Protein AF-0000000080792196 (afdb_homodimer)

InterPro domains:
  IPR004555 Glucose-6-phosphate dehydrogenase assembly protein OpcA [PTHR38658] (1-223)
  IPR046801 Glucose-6-phosphate dehydrogenase assembly protein OpcA, N-terminal domain [PF10128] (50-157)
  IPR046802 Glucose-6-phosphate dehydrogenase assembly protein OpcA, C-terminal domain [PF20171] (164-292)

Solvent-accessible surface area (backbone atoms only — not comparable to full-atom values): 30681 Å² total; per-residue (Å²): 87,79,48,79,40,72,74,51,51,45,69,60,49,39,50,50,51,54,52,52,44,62,72,60,64,63,78,82,74,54,65,31,33,39,36,36,50,34,48,70,82,45,35,49,63,47,49,52,38,53,52,59,35,14,64,81,47,27,20,36,34,37,38,40,29,54,51,87,50,72,63,68,42,29,36,37,36,39,40,41,45,90,94,44,48,34,43,38,36,38,35,40,27,12,30,79,44,49,86,43,55,31,76,50,44,58,70,64,57,60,84,98,41,53,29,34,29,34,21,76,38,48,54,65,75,38,49,64,74,33,62,53,31,59,68,29,54,25,32,38,32,19,33,64,58,28,99,48,14,40,59,49,49,36,52,28,33,71,45,72,70,54,37,40,46,50,38,48,34,58,56,68,36,52,64,58,52,52,50,51,51,52,45,50,66,69,56,74,64,68,65,64,32,36,38,34,29,16,26,77,71,38,29,41,49,50,42,49,39,17,38,48,28,69,75,64,72,35,63,57,45,79,42,75,43,88,47,61,56,67,36,33,40,38,34,38,34,92,79,39,54,35,32,42,32,53,78,46,78,46,30,26,36,37,39,33,55,98,49,76,83,42,74,45,84,49,59,80,74,54,68,43,58,48,49,48,55,47,70,75,51,59,61,65,36,62,68,55,42,51,15,36,44,40,33,23,60,73,71,104,87,78,46,78,40,73,74,51,51,46,68,58,50,39,50,50,52,54,53,53,43,62,73,59,63,62,79,82,74,54,65,30,34,39,36,36,50,35,47,72,80,45,36,49,63,48,50,52,38,52,52,59,34,13,65,82,47,26,21,37,34,37,38,39,30,52,51,88,49,72,62,68,43,30,35,37,37,39,39,40,43,88,94,44,50,34,43,38,34,38,36,40,26,11,31,77,42,48,85,42,54,31,75,50,44,58,70,64,57,59,85,98,41,53,28,35,28,34,20,75,37,50,54,65,77,40,50,65,75,32,61,53,31,59,69,30,54,24,33,40,31,20,32,66,57,28,98,48,14,40,61,49,49,35,53,28,34,71,44,70,71,53,36,39,46,51,39,48,35,58,56,69,36,51,64,57,54,50,51,51,50,51,46,48,66,69,57,73,65,69,66,64,33,37,41,33,29,16,25,76,72,38,28,40,49,50,42,48,38,18,38,48,28,70,76,64,69,33,61,56,47,78,43,77,42,89,47,59,56,68,36,32,41,38,33,35,35,93,79,39,54,36,31,43,32,54,78,46,79,46,29,24,37,38,39,33,56,98,49,76,82,43,75,45,85,48,59,78,74,54,68,43,57,48,50,47,56,48,69,75,50,58,61,66,35,62,69,55,42,52,14,37,43,40,33,24,60,73,72,102

Sequence (600 aa):
MIIELTNTNSSEIADAAMNARRSTGLASGLVMTLIVVSTPQQYTRAFDSAQATAAEHPSRILMVVNSKSTKTAMDAEIRVGEGVAGDIITLRLAGELVGRGDSVVLPLLLPDLPVVAWWPGRGTEFPAQDPIGRMADRRITDATNADDPVGTLVARARGTHSAQDTDLSWTRLTRWRALVASALDQCRRPVTSAIVEAVEDNAPAALMAAWLDVRLGVPVTVNTSMGPGITAVRLVTDAGEVAVRRVKSSDAEYIVPDQPLRTAALIRRPVVDLLSEEFRRLGPDDSYERALNRLGERAGMIIELTNTNSSEIADAAMNARRSTGLASGLVMTLIVVSTPQQYTRAFDSAQATAAEHPSRILMVVNSKSTKTAMDAEIRVGEGVAGDIITLRLAGELVGRGDSVVLPLLLPDLPVVAWWPGRGTEFPAQDPIGRMADRRITDATNADDPVGTLVARARGTHSAQDTDLSWTRLTRWRALVASALDQCRRPVTSAIVEAVEDNAPAALMAAWLDVRLGVPVTVNTSMGPGITAVRLVTDAGEVAVRRVKSSDAEYIVPDQPLRTAALIRRPVVDLLSEEFRRLGPDDSYERALNRLGERAG

Radius of gyration: 25.61 Å; Cα contacts (8 Å, |Δi|>4): 1328; chains: 2; bounding box: 66×75×58 Å

Foldseek 3Di:
DKDKFWQDAQVVVQVVQVVVCVVQVDDQPAQAAEEEEEEPVCQVVSVVLVQLLLLVHVYEYEYEYEDPAQDFGKMKMWDDHPPGSYIYMYIYGHHPCVQVVLVRCVSVGDPPHAYEYEYAALDDLELCPRSSSVRHLAYEYALQRYPQSLVSLLSRLVDDDFLSYDYLLCLLCVVVVVVLVVLCVVQVFQFAEKEWEAAPRANNSLLVQLLCCVVRVHHYYYHYDPDHGTAKMWTQGPLGIWMWGHPDQFKIWTDHRPDDIDMDTNHRDDPSVSVSVCVVPSHGDVSSSSSSNSSNVVVD/DKDKFWQDAQVVVQVVQVVVCVVQVDDQPAQAAEEEEEEPVCQVVSVVLVQLLLLVHVYEYEYEYEDPAQDFGKMKMWDDHPPGSYIYMYIYGHHPCVQVVLVRCVSVGDPPHAYEYEYAALDDLELCPRSSSVRHLAYEYALQRYPQSLVSLLSHLVDDDFLSYDYLLCLLCVVVVVLLVVLCVVQVFQFAEKEWEAAPRANNSLLVQLLCCVVRVHYYYYHYDPDHGTAKMWTQGPQGIWMWGHPDQFKIWTDHRPDDIDMDTNHRDDPSVSVSVCVVPSHGDPSSSSSSNSSNVVVD

Secondary structure (DSSP, 8-state):
-EEEESS--HHHHHHHHHHHHHHHT------EEEEEEE-HHHHHHHHHHHHHHHHHS-EEEEEEEE-S--S-EEEEEEE-STT-SSEEEEEEEEGGGTT-HHHHHGGGSPTTS-EEEE-SSS--S-GGGSTTGGG-SEEEE-GGGSSSHHHHHHHHHHS---TTEEEHHHHTTHHHHHHHHHHHHHH-S-EEEEEEEESTT-HHHHHHHHHHHHHH-S-EEEEE-S-SSEEEEEEEETTEEEEEEE-SSSEEEEE-TTS--EEEE-PPPPHHHHHHHHHH--S--HHHHHHHHHHHHHH-/-EEEESS--HHHHHHHHHHHHHHHT------EEEEEEE-HHHHHHHHHHHHHHHHHS-EEEEEEEE-S--S-EEEEEEE-STT-SSEEEEEEEEGGGTT-HHHHHGGGSPTTS-EEEE-SSS--S-GGGSTTGGG-SEEEE-GGGSSSHHHHHHHHHHS---TTEEEHHHHTTHHHHHHHHHHHHHH-S-EEEEEEEESTT-HHHHHHHHHHHHHH-S-EEEEE-S-SSEEEEEEEETTEEEEEEE-SSSEEEEE-TTS--EEEE-PPPPHHHHHHHHHH--S--HHHHHHHHHHHHHH-

Structure (mmCIF, N/CA/C/O backbone):
data_AF-0000000080792196-model_v1
#
loop_
_entity.id
_entity.type
_entity.pdbx_description
1 polymer 'Glucose 6-phosphate dehydrogenase effector OpcA'
#
loop_
_atom_site.group_PDB
_atom_site.id
_atom_site.type_symbol
_atom_site.label_atom_id
_atom_site.label_alt_id
_atom_site.label_comp_id
_atom_site.label_asym_id
_atom_site.label_entity_id
_atom_site.label_seq_id
_atom_site.pdbx_PDB_ins_code
_atom_site.Cartn_x
_atom_site.Cartn_y
_atom_site.Cartn_z
_atom_site.occupancy
_atom_site.B_iso_or_equiv
_atom_site.auth_seq_id
_atom_site.auth_comp_id
_atom_site.auth_asym_id
_atom_site.auth_atom_id
_atom_site.pdbx_PDB_model_num
ATOM 1 N N . MET A 1 1 ? 19.531 -7.156 -17.969 1 78.75 1 MET A N 1
ATOM 2 C CA . MET A 1 1 ? 20.266 -8.344 -17.547 1 78.75 1 MET A CA 1
ATOM 3 C C . MET A 1 1 ? 20.078 -8.586 -16.047 1 78.75 1 MET A C 1
ATOM 5 O O . MET A 1 1 ? 20.094 -7.645 -15.258 1 78.75 1 MET A O 1
ATOM 9 N N . ILE A 1 2 ? 19.828 -9.836 -15.672 1 85.19 2 ILE A N 1
ATOM 10 C CA . ILE A 1 2 ? 19.656 -10.211 -14.273 1 85.19 2 ILE A CA 1
ATOM 11 C C . ILE A 1 2 ? 20.734 -11.219 -13.875 1 85.19 2 ILE A C 1
ATOM 13 O O . ILE A 1 2 ? 20.922 -12.227 -14.555 1 85.19 2 ILE A O 1
ATOM 17 N N . ILE A 1 3 ? 21.469 -10.883 -12.828 1 90.75 3 ILE A N 1
ATOM 18 C CA . ILE A 1 3 ? 22.484 -11.766 -12.281 1 90.75 3 ILE A CA 1
ATOM 19 C C . ILE A 1 3 ? 22.109 -12.172 -10.859 1 90.75 3 ILE A C 1
ATOM 21 O O . ILE A 1 3 ? 21.828 -11.312 -10.016 1 90.75 3 ILE A O 1
ATOM 25 N N . GLU A 1 4 ? 22.094 -13.406 -10.602 1 91.69 4 GLU A N 1
ATOM 26 C CA . GLU A 1 4 ? 21.828 -13.914 -9.258 1 91.69 4 GLU A CA 1
ATOM 27 C C . GLU A 1 4 ? 23.078 -14.5 -8.625 1 91.69 4 GLU A C 1
ATOM 29 O O . GLU A 1 4 ? 23.844 -15.219 -9.289 1 91.69 4 GLU A O 1
ATOM 34 N N . LEU A 1 5 ? 23.344 -14.125 -7.438 1 95.44 5 LEU A N 1
ATOM 35 C CA . LEU A 1 5 ? 24.469 -14.633 -6.664 1 95.44 5 LEU A CA 1
ATOM 36 C C . LEU A 1 5 ? 23.984 -15.281 -5.371 1 95.44 5 LEU A C 1
ATOM 38 O O . LEU A 1 5 ? 23.266 -14.664 -4.59 1 95.44 5 LEU A O 1
ATOM 42 N N . THR A 1 6 ? 24.328 -16.516 -5.172 1 93.5 6 THR A N 1
ATOM 43 C CA . THR A 1 6 ? 23.938 -17.25 -3.979 1 93.5 6 THR A CA 1
ATOM 44 C C . THR A 1 6 ? 25.125 -17.375 -3.018 1 93.5 6 THR A C 1
ATOM 46 O O . THR A 1 6 ? 26.25 -17.609 -3.443 1 93.5 6 THR A O 1
ATOM 49 N N . ASN A 1 7 ? 24.812 -17.25 -1.748 1 94.25 7 ASN A N 1
ATOM 50 C CA . ASN A 1 7 ? 25.844 -17.359 -0.719 1 94.25 7 ASN A CA 1
ATOM 51 C C . ASN A 1 7 ? 27.094 -16.562 -1.077 1 94.25 7 ASN A C 1
ATOM 53 O O . ASN A 1 7 ? 28.203 -17.094 -1.105 1 94.25 7 ASN A O 1
ATOM 57 N N . THR A 1 8 ? 26.891 -15.289 -1.276 1 96.38 8 THR A N 1
ATOM 58 C CA . THR A 1 8 ? 27.922 -14.398 -1.805 1 96.38 8 THR A CA 1
ATOM 59 C C . THR A 1 8 ? 28.344 -13.375 -0.751 1 96.38 8 THR A C 1
ATOM 61 O O . THR A 1 8 ? 28.031 -13.531 0.432 1 96.38 8 THR A O 1
ATOM 64 N N . ASN A 1 9 ? 29.188 -12.492 -1.107 1 94.38 9 ASN A N 1
ATOM 65 C CA . ASN A 1 9 ? 29.625 -11.406 -0.242 1 94.38 9 ASN A CA 1
ATOM 66 C C . ASN A 1 9 ? 29.688 -10.078 -0.995 1 94.38 9 ASN A C 1
ATOM 68 O O . ASN A 1 9 ? 29.531 -10.047 -2.215 1 94.38 9 ASN A O 1
ATOM 72 N N . SER A 1 10 ? 29.953 -9.07 -0.265 1 94.44 10 SER A N 1
ATOM 73 C CA . SER A 1 10 ? 29.828 -7.727 -0.819 1 94.44 10 SER A CA 1
ATOM 74 C C . SER A 1 10 ? 30.859 -7.488 -1.923 1 94.44 10 SER A C 1
ATOM 76 O O . SER A 1 10 ? 30.562 -6.812 -2.912 1 94.44 10 SER A O 1
ATOM 78 N N . SER A 1 11 ? 32.031 -8.023 -1.774 1 94.5 11 SER A N 1
ATOM 79 C CA . SER A 1 11 ? 33.062 -7.84 -2.777 1 94.5 11 SER A CA 1
ATOM 80 C C . SER A 1 11 ? 32.688 -8.492 -4.102 1 94.5 11 SER A C 1
ATOM 82 O O . SER A 1 11 ? 32.844 -7.895 -5.168 1 94.5 11 SER A O 1
ATOM 84 N N . GLU A 1 12 ? 32.188 -9.641 -4.004 1 96.44 12 GLU A N 1
ATOM 85 C CA . GLU A 1 12 ? 31.75 -10.359 -5.191 1 96.44 12 GLU A CA 1
ATOM 86 C C . GLU A 1 12 ? 30.594 -9.625 -5.875 1 96.44 12 GLU A C 1
ATOM 88 O O . GLU A 1 12 ? 30.531 -9.562 -7.105 1 96.44 12 GLU A O 1
ATOM 93 N N . ILE A 1 13 ? 29.703 -9.125 -5.074 1 96.38 13 ILE A N 1
ATOM 94 C CA . ILE A 1 13 ? 28.562 -8.383 -5.605 1 96.38 13 ILE A CA 1
ATOM 95 C C . ILE A 1 13 ? 29.047 -7.137 -6.336 1 96.38 13 ILE A C 1
ATOM 97 O O . ILE A 1 13 ? 28.609 -6.844 -7.445 1 96.38 13 ILE A O 1
ATOM 101 N N . ALA A 1 14 ? 30 -6.438 -5.715 1 94.19 14 ALA A N 1
ATOM 102 C CA . ALA A 1 14 ? 30.547 -5.223 -6.32 1 94.19 14 ALA A CA 1
ATOM 103 C C . ALA A 1 14 ? 31.188 -5.527 -7.668 1 94.19 14 ALA A C 1
ATOM 105 O O . ALA A 1 14 ? 30.969 -4.809 -8.648 1 94.19 14 ALA A O 1
ATOM 106 N N . ASP A 1 15 ? 31.922 -6.598 -7.727 1 94.69 15 ASP A N 1
ATOM 107 C CA . ASP A 1 15 ? 32.562 -7.012 -8.961 1 94.69 15 ASP A CA 1
ATOM 108 C C . ASP A 1 15 ? 31.547 -7.363 -10.039 1 94.69 15 ASP A C 1
ATOM 110 O O . ASP A 1 15 ? 31.688 -6.949 -11.188 1 94.69 15 ASP A O 1
ATOM 114 N N . ALA A 1 16 ? 30.594 -8.078 -9.617 1 94.25 16 ALA A N 1
ATOM 115 C CA . ALA A 1 16 ? 29.547 -8.484 -10.555 1 94.25 16 ALA A CA 1
ATOM 116 C C . ALA A 1 16 ? 28.797 -7.277 -11.094 1 94.25 16 ALA A C 1
ATOM 118 O O . ALA A 1 16 ? 28.469 -7.223 -12.281 1 94.25 16 ALA A O 1
ATOM 119 N N . ALA A 1 17 ? 28.531 -6.344 -10.211 1 91.06 17 ALA A N 1
ATOM 120 C CA . ALA A 1 17 ? 27.812 -5.129 -10.609 1 91.06 17 ALA A CA 1
ATOM 121 C C . ALA A 1 17 ? 28.641 -4.312 -11.602 1 91.06 17 ALA A C 1
ATOM 123 O O . ALA A 1 17 ? 28.109 -3.811 -12.594 1 91.06 17 ALA A O 1
ATOM 124 N N . MET A 1 18 ? 29.938 -4.203 -11.336 1 88.81 18 MET A N 1
ATOM 125 C CA . MET A 1 18 ? 30.844 -3.471 -12.219 1 88.81 18 MET A CA 1
ATOM 126 C C . MET A 1 18 ? 30.906 -4.121 -13.594 1 88.81 18 MET A C 1
ATOM 128 O O . MET A 1 18 ? 30.844 -3.434 -14.617 1 88.81 18 MET A O 1
ATOM 132 N N . ASN A 1 19 ? 30.969 -5.41 -13.633 1 90.62 19 ASN A N 1
ATOM 133 C CA . ASN A 1 19 ? 31.047 -6.156 -14.883 1 90.62 19 ASN A CA 1
ATOM 134 C C . ASN A 1 19 ? 29.75 -6.055 -15.68 1 90.62 19 ASN A C 1
ATOM 136 O O . ASN A 1 19 ? 29.766 -5.926 -16.906 1 90.62 19 ASN A O 1
ATOM 140 N N . ALA A 1 20 ? 28.688 -6.152 -14.969 1 87.69 20 ALA A N 1
ATOM 141 C CA . ALA A 1 20 ? 27.375 -6.047 -15.609 1 87.69 20 ALA A CA 1
ATOM 142 C C . ALA A 1 20 ? 27.203 -4.684 -16.281 1 87.69 20 ALA A C 1
ATOM 144 O O . ALA A 1 20 ? 26.703 -4.594 -17.406 1 87.69 20 ALA A O 1
ATOM 145 N N . ARG A 1 21 ? 27.625 -3.686 -15.609 1 83.69 21 ARG A N 1
ATOM 146 C CA . ARG A 1 21 ? 27.516 -2.332 -16.141 1 83.69 21 ARG A CA 1
ATOM 147 C C . ARG A 1 21 ? 28.359 -2.166 -17.406 1 83.69 21 ARG A C 1
ATOM 149 O O . ARG A 1 21 ? 27.922 -1.54 -18.375 1 83.69 21 ARG A O 1
ATOM 156 N N . ARG A 1 22 ? 29.5 -2.684 -17.375 1 83.44 22 ARG A N 1
ATOM 157 C CA . ARG A 1 22 ? 30.406 -2.605 -18.531 1 83.44 22 ARG A CA 1
ATOM 158 C C . ARG A 1 22 ? 29.797 -3.289 -19.75 1 83.44 22 ARG A C 1
ATOM 160 O O . ARG A 1 22 ? 29.938 -2.801 -20.875 1 83.44 22 ARG A O 1
ATOM 167 N N . SER A 1 23 ? 29.125 -4.234 -19.5 1 82.31 23 SER A N 1
ATOM 168 C CA . SER A 1 23 ? 28.547 -5.023 -20.594 1 82.31 23 SER A CA 1
ATOM 169 C C . SER A 1 23 ? 27.359 -4.309 -21.219 1 82.31 23 SER A C 1
ATOM 171 O O . SER A 1 23 ? 27.062 -4.527 -22.406 1 82.31 23 SER A O 1
ATOM 173 N N . THR A 1 24 ? 26.719 -3.547 -20.422 1 78.06 24 THR A N 1
ATOM 174 C CA . THR A 1 24 ? 25.531 -2.861 -20.953 1 78.06 24 THR A CA 1
ATOM 175 C C . THR A 1 24 ? 25.922 -1.561 -21.641 1 78.06 24 THR A C 1
ATOM 177 O O . THR A 1 24 ? 25.188 -1.057 -22.484 1 78.06 24 THR A O 1
ATOM 180 N N . GLY A 1 25 ? 27.141 -1.034 -21.359 1 68.25 25 GLY A N 1
ATOM 181 C CA . GLY A 1 25 ? 27.641 0.181 -21.984 1 68.25 25 GLY A CA 1
ATOM 182 C C . GLY A 1 25 ? 26.906 1.429 -21.531 1 68.25 25 GLY A C 1
ATOM 183 O O . GLY A 1 25 ? 27.031 2.49 -22.141 1 68.25 25 GLY A O 1
ATOM 184 N N . LEU A 1 26 ? 26.062 1.331 -20.688 1 62.75 26 LEU A N 1
ATOM 185 C CA . LEU A 1 26 ? 25.25 2.482 -20.328 1 62.75 26 LEU A CA 1
ATOM 186 C C . LEU A 1 26 ? 26 3.412 -19.391 1 62.75 26 LEU A C 1
ATOM 188 O O . LEU A 1 26 ? 26.766 2.951 -18.547 1 62.75 26 LEU A O 1
ATOM 192 N N . ALA A 1 27 ? 26.375 4.754 -19.828 1 56.91 27 ALA A N 1
ATOM 193 C CA . ALA A 1 27 ? 26.969 5.785 -18.969 1 56.91 27 ALA A CA 1
ATOM 194 C C . ALA A 1 27 ? 26.219 5.906 -17.656 1 56.91 27 ALA A C 1
ATOM 196 O O . ALA A 1 27 ? 24.984 5.82 -17.625 1 56.91 27 ALA A O 1
ATOM 197 N N . SER A 1 28 ? 26.812 5.715 -16.375 1 65.62 28 SER A N 1
ATOM 198 C CA . SER A 1 28 ? 26.094 5.582 -15.125 1 65.62 28 SER A CA 1
ATOM 199 C C . SER A 1 28 ? 25.547 6.926 -14.656 1 65.62 28 SER A C 1
ATOM 201 O O . SER A 1 28 ? 26.297 7.855 -14.383 1 65.62 28 SER A O 1
ATOM 203 N N . GLY A 1 29 ? 24.703 7.672 -15.484 1 81.31 29 GLY A N 1
ATOM 204 C CA . GLY A 1 29 ? 24.016 8.898 -15.109 1 81.31 29 GLY A CA 1
ATOM 205 C C . GLY A 1 29 ? 23.328 8.805 -13.766 1 81.31 29 GLY A C 1
ATOM 206 O O . GLY A 1 29 ? 22.281 9.438 -13.555 1 81.31 29 GLY A O 1
ATOM 207 N N . LEU A 1 30 ? 24.156 8.102 -12.852 1 87.94 30 LEU A N 1
ATOM 208 C CA . LEU A 1 30 ? 23.547 7.949 -11.531 1 87.94 30 LEU A CA 1
ATOM 209 C C . LEU A 1 30 ? 23.812 9.172 -10.656 1 87.94 30 LEU A C 1
ATOM 211 O O . LEU A 1 30 ? 24.922 9.727 -10.695 1 87.94 30 LEU A O 1
ATOM 215 N N . VAL A 1 31 ? 22.797 9.586 -9.906 1 91.31 31 VAL A N 1
ATOM 216 C CA . VAL A 1 31 ? 22.953 10.828 -9.156 1 91.31 31 VAL A CA 1
ATOM 217 C C . VAL A 1 31 ? 22.953 10.531 -7.66 1 91.31 31 VAL A C 1
ATOM 219 O O . VAL A 1 31 ? 23.312 11.391 -6.852 1 91.31 31 VAL A O 1
ATOM 222 N N . MET A 1 32 ? 22.609 9.234 -7.25 1 95.31 32 MET A N 1
ATOM 223 C CA . MET A 1 32 ? 22.609 8.875 -5.832 1 95.31 32 MET A CA 1
ATOM 224 C C . MET A 1 32 ? 22.594 7.363 -5.652 1 95.31 32 MET A C 1
ATOM 226 O O . MET A 1 32 ? 22.391 6.621 -6.617 1 95.31 32 MET A O 1
ATOM 230 N N . THR A 1 33 ? 22.844 6.973 -4.469 1 96.25 33 THR A N 1
ATOM 231 C CA . THR A 1 33 ? 22.531 5.625 -4.023 1 96.25 33 THR A CA 1
ATOM 232 C C . THR A 1 33 ? 21.328 5.641 -3.08 1 96.25 33 THR A C 1
ATOM 234 O O . THR A 1 33 ? 21.312 6.379 -2.092 1 96.25 33 THR A O 1
ATOM 237 N N . LEU A 1 34 ? 20.328 4.945 -3.441 1 97.44 34 LEU A N 1
ATOM 238 C CA . LEU A 1 34 ? 19.172 4.758 -2.582 1 97.44 34 LEU A CA 1
ATOM 239 C C . LEU A 1 34 ? 19.203 3.389 -1.913 1 97.44 34 LEU A C 1
ATOM 241 O O . LEU A 1 34 ? 19.172 2.359 -2.592 1 97.44 34 LEU A O 1
ATOM 245 N N . ILE A 1 35 ? 19.312 3.387 -0.599 1 97.56 35 ILE A N 1
ATOM 246 C CA . ILE A 1 35 ? 19.234 2.15 0.171 1 97.56 35 ILE A CA 1
ATOM 247 C C . ILE A 1 35 ? 17.812 1.974 0.707 1 97.56 35 ILE A C 1
ATOM 249 O O . ILE A 1 35 ? 17.312 2.824 1.444 1 97.56 35 ILE A O 1
ATOM 253 N N . VAL A 1 36 ? 17.156 0.927 0.313 1 97.12 36 VAL A N 1
ATOM 254 C CA . VAL A 1 36 ? 15.805 0.614 0.782 1 97.12 36 VAL A CA 1
ATOM 255 C C . VAL A 1 36 ? 15.859 -0.545 1.774 1 97.12 36 VAL A C 1
ATOM 257 O O . VAL A 1 36 ? 16.25 -1.659 1.417 1 97.12 36 VAL A O 1
ATOM 260 N N . VAL A 1 37 ? 15.539 -0.273 3.006 1 95.56 37 VAL A N 1
ATOM 261 C CA . VAL A 1 37 ? 15.516 -1.305 4.039 1 95.56 37 VAL A CA 1
ATOM 262 C C . VAL A 1 37 ? 14.094 -1.814 4.23 1 95.56 37 VAL A C 1
ATOM 264 O O . VAL A 1 37 ? 13.242 -1.108 4.777 1 95.56 37 VAL A O 1
ATOM 267 N N . SER A 1 38 ? 13.859 -3.062 3.812 1 91.06 38 SER A N 1
ATOM 268 C CA . SER A 1 38 ? 12.492 -3.553 3.73 1 91.06 38 SER A CA 1
ATOM 269 C C . SER A 1 38 ? 12.352 -4.926 4.379 1 91.06 38 SER A C 1
ATOM 271 O O . SER A 1 38 ? 13.328 -5.676 4.465 1 91.06 38 SER A O 1
ATOM 273 N N . THR A 1 39 ? 11.172 -5.23 4.938 1 84.94 39 THR A N 1
ATOM 274 C CA . THR A 1 39 ? 10.805 -6.605 5.258 1 84.94 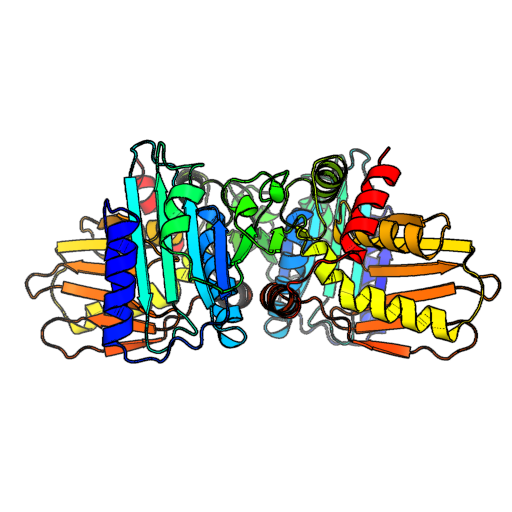39 THR A CA 1
ATOM 275 C C . THR A 1 39 ? 10.367 -7.352 4.004 1 84.94 39 THR A C 1
ATOM 277 O O . THR A 1 39 ? 10.086 -6.738 2.975 1 84.94 39 THR A O 1
ATOM 280 N N . PRO A 1 40 ? 10.336 -8.656 4.113 1 81.88 40 PRO A N 1
ATOM 281 C CA . PRO A 1 40 ? 9.836 -9.422 2.967 1 81.88 40 PRO A CA 1
ATOM 282 C C . PRO A 1 40 ? 8.422 -9.016 2.561 1 81.88 40 PRO A C 1
ATOM 284 O O . PRO A 1 40 ? 8.094 -9.008 1.37 1 81.88 40 PRO A O 1
ATOM 287 N N . GLN A 1 41 ? 7.586 -8.594 3.537 1 79.62 41 GLN A N 1
ATOM 288 C CA . GLN A 1 41 ? 6.191 -8.25 3.273 1 79.62 41 GLN A CA 1
ATOM 289 C C . GLN A 1 41 ? 6.082 -6.941 2.496 1 79.62 41 GLN A C 1
ATOM 291 O O . GLN A 1 41 ? 5.152 -6.758 1.709 1 79.62 41 GLN A O 1
ATOM 296 N N . GLN A 1 42 ? 7.059 -6.137 2.721 1 86.31 42 GLN A N 1
ATOM 297 C CA . GLN A 1 42 ? 7.016 -4.809 2.123 1 86.31 42 GLN A CA 1
ATOM 298 C C . GLN A 1 42 ? 7.801 -4.766 0.815 1 86.31 42 GLN A C 1
ATOM 300 O O . GLN A 1 42 ? 7.707 -3.795 0.059 1 86.31 42 GLN A O 1
ATOM 305 N N . TYR A 1 43 ? 8.539 -5.816 0.542 1 89.88 43 TYR A N 1
ATOM 306 C CA . TYR A 1 43 ? 9.578 -5.82 -0.48 1 89.88 43 TYR A CA 1
ATOM 307 C C . TYR A 1 43 ? 9.008 -5.418 -1.837 1 89.88 43 TYR A C 1
ATOM 309 O O . TYR A 1 43 ? 9.523 -4.5 -2.48 1 89.88 43 TYR A O 1
ATOM 317 N N . THR A 1 44 ? 7.953 -6.039 -2.256 1 86 44 THR A N 1
ATOM 318 C CA . THR A 1 44 ? 7.43 -5.852 -3.604 1 86 44 THR A CA 1
ATOM 319 C C . THR A 1 44 ? 7.023 -4.398 -3.828 1 86 44 THR A C 1
ATOM 321 O O . THR A 1 44 ? 7.434 -3.777 -4.812 1 86 44 THR A O 1
ATOM 324 N N . ARG A 1 45 ? 6.273 -3.891 -2.922 1 88.25 45 ARG A N 1
ATOM 325 C CA . ARG A 1 45 ? 5.812 -2.512 -3.049 1 88.25 45 ARG A CA 1
ATOM 326 C C . ARG A 1 45 ? 6.98 -1.533 -2.967 1 88.25 45 ARG A C 1
ATOM 328 O O . ARG A 1 45 ? 7.027 -0.55 -3.709 1 88.25 45 ARG A O 1
ATOM 335 N N . ALA A 1 46 ? 7.875 -1.797 -2.057 1 93.56 46 ALA A N 1
ATOM 336 C CA . ALA A 1 46 ? 9.055 -0.946 -1.913 1 93.56 46 ALA A CA 1
ATOM 337 C C . ALA A 1 46 ? 9.898 -0.961 -3.184 1 93.56 46 ALA A C 1
ATOM 339 O O . ALA A 1 46 ? 10.383 0.083 -3.629 1 93.56 46 ALA A O 1
ATOM 340 N N . PHE A 1 47 ? 10.062 -2.133 -3.762 1 92.5 47 PHE A N 1
ATOM 341 C CA . PHE A 1 47 ? 10.82 -2.305 -4.992 1 92.5 47 PHE A CA 1
ATOM 342 C C . PHE A 1 47 ? 10.211 -1.488 -6.125 1 92.5 47 PHE A C 1
ATOM 344 O O . PHE A 1 47 ? 10.914 -0.733 -6.801 1 92.5 47 PHE A O 1
ATOM 351 N N . ASP A 1 48 ? 8.922 -1.58 -6.273 1 88.88 48 ASP A N 1
ATOM 352 C CA . ASP A 1 48 ? 8.219 -0.872 -7.34 1 88.88 48 ASP A CA 1
ATOM 353 C C . ASP A 1 48 ? 8.359 0.641 -7.176 1 88.88 48 ASP A C 1
ATOM 355 O O . ASP A 1 48 ? 8.586 1.358 -8.148 1 88.88 48 ASP A O 1
ATOM 359 N N . SER A 1 49 ? 8.18 1.057 -5.977 1 93.69 49 SER A N 1
ATOM 360 C CA . SER A 1 49 ? 8.281 2.488 -5.711 1 93.69 49 SER A CA 1
ATOM 361 C C . SER A 1 49 ? 9.695 3 -5.973 1 93.69 49 SER A C 1
ATOM 363 O O . SER A 1 49 ? 9.875 4.047 -6.594 1 93.69 49 SER A O 1
ATOM 365 N N . ALA A 1 50 ? 10.68 2.262 -5.516 1 94.69 50 ALA A N 1
ATOM 366 C CA . ALA A 1 50 ? 12.07 2.656 -5.719 1 94.69 50 ALA A CA 1
ATOM 367 C C . ALA A 1 50 ? 12.414 2.703 -7.203 1 94.69 50 ALA A C 1
ATOM 369 O O . ALA A 1 50 ? 13.031 3.662 -7.676 1 94.69 50 ALA A O 1
ATOM 370 N N . GLN A 1 51 ? 12.016 1.707 -7.914 1 90.75 51 GLN A N 1
ATOM 371 C CA . GLN A 1 51 ? 12.273 1.646 -9.352 1 90.75 51 GLN A CA 1
ATOM 372 C C . GLN A 1 51 ? 11.602 2.807 -10.078 1 90.75 51 GLN A C 1
ATOM 374 O O . GLN A 1 51 ? 12.203 3.426 -10.961 1 90.75 51 GLN A O 1
ATOM 379 N N . ALA A 1 52 ? 10.383 3.074 -9.703 1 90.5 52 ALA A N 1
ATOM 380 C CA . ALA A 1 52 ? 9.641 4.156 -10.352 1 90.5 52 ALA A CA 1
ATOM 381 C C . ALA A 1 52 ? 10.32 5.504 -10.109 1 90.5 52 ALA A C 1
ATOM 383 O O . ALA A 1 52 ? 10.352 6.355 -11 1 90.5 52 ALA A O 1
ATOM 384 N N . THR A 1 53 ? 10.836 5.703 -8.953 1 93.19 53 THR A N 1
ATOM 385 C CA . THR A 1 53 ? 11.461 6.98 -8.633 1 93.19 53 THR A CA 1
ATOM 386 C C . THR A 1 53 ? 12.773 7.141 -9.398 1 93.19 53 THR A C 1
ATOM 388 O O . THR A 1 53 ? 13.203 8.266 -9.68 1 93.19 53 THR A O 1
ATOM 391 N N . ALA A 1 54 ? 13.445 6.023 -9.75 1 88.62 54 ALA A N 1
ATOM 392 C CA . ALA A 1 54 ? 14.742 6.047 -10.422 1 88.62 54 ALA A CA 1
ATOM 393 C C . ALA A 1 54 ? 14.617 6.57 -11.852 1 88.62 54 ALA A C 1
ATOM 395 O O . ALA A 1 54 ? 15.602 7.008 -12.445 1 88.62 54 ALA A O 1
ATOM 396 N N . ALA A 1 55 ? 13.422 6.512 -12.359 1 83.88 55 ALA A N 1
ATOM 397 C CA . ALA A 1 55 ? 13.195 7.07 -13.688 1 83.88 55 ALA A CA 1
ATOM 398 C C . ALA A 1 55 ? 13.438 8.578 -13.695 1 83.88 55 ALA A C 1
ATOM 400 O O . ALA A 1 55 ? 13.969 9.125 -14.664 1 83.88 55 ALA A O 1
ATOM 401 N N . GLU A 1 56 ? 13.047 9.227 -12.641 1 88.62 56 GLU A N 1
ATOM 402 C CA . GLU A 1 56 ? 13.211 10.672 -12.516 1 88.62 56 GLU A CA 1
ATOM 403 C C . GLU A 1 56 ? 14.539 11.016 -11.844 1 88.62 56 GLU A C 1
ATOM 405 O O . GLU A 1 56 ? 15.109 12.086 -12.094 1 88.62 56 GLU A O 1
ATOM 410 N N . HIS A 1 57 ? 14.992 10.117 -11.055 1 91.75 57 HIS A N 1
ATOM 411 C CA . HIS A 1 57 ? 16.234 10.297 -10.305 1 91.75 57 HIS A CA 1
ATOM 412 C C . HIS A 1 57 ? 17.125 9.062 -10.422 1 91.75 57 HIS A C 1
ATOM 414 O O . HIS A 1 57 ? 17.188 8.25 -9.492 1 91.75 57 HIS A O 1
ATOM 420 N N . PRO A 1 58 ? 17.781 9.016 -11.555 1 90.38 58 PRO A N 1
ATOM 421 C CA . PRO A 1 58 ? 18.594 7.812 -11.773 1 90.38 58 PRO A CA 1
ATOM 422 C C . PRO A 1 58 ? 19.484 7.473 -10.578 1 90.38 58 PRO A C 1
ATOM 424 O O . PRO A 1 58 ? 20.281 8.312 -10.141 1 90.38 58 PRO A O 1
ATOM 427 N N . SER A 1 59 ? 19.328 6.277 -10.008 1 93 59 SER A N 1
ATOM 428 C CA . SER A 1 59 ? 20 5.879 -8.773 1 93 59 SER A CA 1
ATOM 429 C C . SER A 1 59 ? 20.469 4.43 -8.836 1 93 59 SER A C 1
ATOM 431 O O . SER A 1 59 ? 19.891 3.623 -9.578 1 93 59 SER A O 1
ATOM 433 N N . ARG A 1 60 ? 21.594 4.246 -8.141 1 94.06 60 ARG A N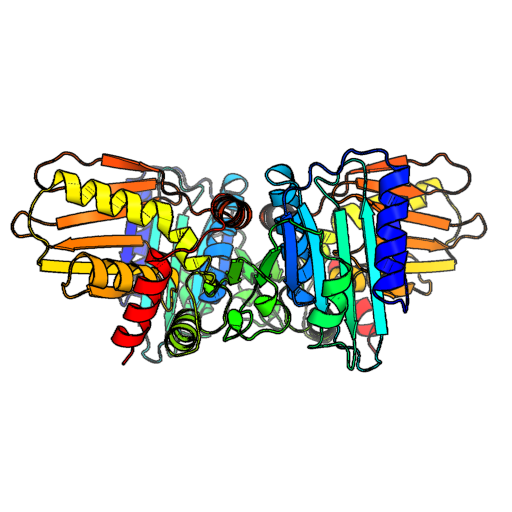 1
ATOM 434 C CA . ARG A 1 60 ? 21.781 2.859 -7.719 1 94.06 60 ARG A CA 1
ATOM 435 C C . ARG A 1 60 ? 20.859 2.518 -6.551 1 94.06 60 ARG A C 1
ATOM 437 O O . ARG A 1 60 ? 20.875 3.197 -5.523 1 94.06 60 ARG A O 1
ATOM 444 N N . ILE A 1 61 ? 20.016 1.528 -6.754 1 96 61 ILE A N 1
ATOM 445 C CA . ILE A 1 61 ? 19.094 1.101 -5.703 1 96 61 ILE A CA 1
ATOM 446 C C . ILE A 1 61 ? 19.641 -0.156 -5.023 1 96 61 ILE A C 1
ATOM 448 O O . ILE A 1 61 ? 19.891 -1.166 -5.684 1 96 61 ILE A O 1
ATOM 452 N N . LEU A 1 62 ? 19.844 -0.08 -3.73 1 96.94 62 LEU A N 1
ATOM 453 C CA . LEU A 1 62 ? 20.203 -1.229 -2.904 1 96.94 62 LEU A CA 1
ATOM 454 C C . LEU A 1 62 ? 19.016 -1.665 -2.045 1 96.94 62 LEU A C 1
ATOM 456 O O . LEU A 1 62 ? 18.703 -1.015 -1.049 1 96.94 62 LEU A O 1
ATOM 460 N N . MET A 1 63 ? 18.359 -2.721 -2.482 1 95.94 63 MET A N 1
ATOM 461 C CA . MET A 1 63 ? 17.297 -3.307 -1.67 1 95.94 63 MET A CA 1
ATOM 462 C C . MET A 1 63 ? 17.875 -4.223 -0.596 1 95.94 63 MET A C 1
ATOM 464 O O . MET A 1 63 ? 18.516 -5.23 -0.91 1 95.94 63 MET A O 1
ATOM 468 N N . VAL A 1 64 ? 17.719 -3.859 0.637 1 96 64 VAL A N 1
ATOM 469 C CA . VAL A 1 64 ? 18.172 -4.699 1.745 1 96 64 VAL A CA 1
ATOM 470 C C . VAL A 1 64 ? 16.969 -5.391 2.383 1 96 64 VAL A C 1
ATOM 472 O O . VAL A 1 64 ? 16.141 -4.742 3.018 1 96 64 VAL A O 1
ATOM 475 N N . VAL A 1 65 ? 16.875 -6.66 2.193 1 92.88 65 VAL A N 1
ATOM 476 C CA . VAL A 1 65 ? 15.766 -7.449 2.695 1 92.88 65 VAL A CA 1
ATOM 477 C C . VAL A 1 65 ? 16.25 -8.43 3.76 1 92.88 65 VAL A C 1
ATOM 479 O O . VAL A 1 65 ? 17.156 -9.227 3.506 1 92.88 65 VAL A O 1
ATOM 482 N N . ASN A 1 66 ? 15.703 -8.398 4.891 1 88.06 66 ASN A N 1
ATOM 483 C CA . ASN A 1 66 ? 16.078 -9.312 5.969 1 88.06 66 ASN A CA 1
ATOM 484 C C . ASN A 1 66 ? 15.227 -10.586 5.945 1 88.06 66 ASN A C 1
ATOM 486 O O . ASN A 1 66 ? 14 -10.516 6.031 1 88.06 66 ASN A O 1
ATOM 490 N N . SER A 1 67 ? 15.844 -11.656 5.812 1 83.75 67 SER A N 1
ATOM 491 C CA . SER A 1 67 ? 15.188 -12.961 5.793 1 83.75 67 SER A CA 1
ATOM 492 C C . SER A 1 67 ? 14.945 -13.484 7.207 1 83.75 67 SER A C 1
ATOM 494 O O . SER A 1 67 ? 15.672 -13.125 8.141 1 83.75 67 SER A O 1
ATOM 496 N N . LYS A 1 68 ? 13.992 -14.438 7.336 1 80.38 68 LYS A N 1
ATOM 497 C CA . LYS A 1 68 ? 13.688 -15.086 8.609 1 80.38 68 LYS A CA 1
ATOM 498 C C . LYS A 1 68 ? 14.586 -16.297 8.844 1 80.38 68 LYS A C 1
ATOM 500 O O . LYS A 1 68 ? 14.648 -16.828 9.953 1 80.38 68 LYS A O 1
ATOM 505 N N . SER A 1 69 ? 15.273 -16.578 7.863 1 83.5 69 SER A N 1
ATOM 506 C CA . SER A 1 69 ? 16.141 -17.75 7.98 1 83.5 69 SER A CA 1
ATOM 507 C C . SER A 1 69 ? 17.203 -17.547 9.047 1 83.5 69 SER A C 1
ATOM 509 O O . SER A 1 69 ? 17.766 -16.453 9.172 1 83.5 69 SER A O 1
ATOM 511 N N . THR A 1 70 ? 17.531 -18.594 9.805 1 88.69 70 THR A N 1
ATOM 512 C CA . THR A 1 70 ? 18.5 -18.5 10.891 1 88.69 70 THR A CA 1
ATOM 513 C C . THR A 1 70 ? 19.906 -18.797 10.383 1 88.69 70 THR A C 1
ATOM 515 O O . THR A 1 70 ? 20.891 -18.484 11.055 1 88.69 70 THR A O 1
ATOM 518 N N . LYS A 1 71 ? 20.031 -19.406 9.266 1 91.88 71 LYS A N 1
ATOM 519 C CA . LYS A 1 71 ? 21.344 -19.719 8.703 1 91.88 71 LYS A CA 1
ATOM 520 C C . LYS A 1 71 ? 21.984 -18.469 8.086 1 91.88 71 LYS A C 1
ATOM 522 O O . LYS A 1 71 ? 21.359 -17.797 7.25 1 91.88 71 LYS A O 1
ATOM 527 N N . THR A 1 72 ? 23.172 -18.188 8.516 1 93.06 72 THR A N 1
ATOM 528 C CA . THR A 1 72 ? 23.875 -17 8.031 1 93.06 72 THR A CA 1
ATOM 529 C C . THR A 1 72 ? 24.219 -17.141 6.551 1 93.06 72 THR A C 1
ATOM 531 O O . THR A 1 72 ? 24.922 -18.062 6.156 1 93.06 72 THR A O 1
ATOM 534 N N . ALA A 1 73 ? 23.672 -16.297 5.789 1 93.94 73 ALA A N 1
ATOM 535 C CA . ALA A 1 73 ? 23.906 -16.297 4.348 1 93.94 73 ALA A CA 1
ATOM 536 C C . ALA A 1 73 ? 23.484 -14.977 3.713 1 93.94 73 ALA A C 1
ATOM 538 O O . ALA A 1 73 ? 22.703 -14.227 4.297 1 93.94 73 ALA A O 1
ATOM 539 N N . MET A 1 74 ? 24.078 -14.711 2.613 1 95.12 74 MET A N 1
ATOM 540 C CA . MET A 1 74 ? 23.672 -13.555 1.815 1 95.12 74 MET A CA 1
ATOM 541 C C . MET A 1 74 ? 23.5 -13.938 0.349 1 95.12 74 MET A C 1
ATOM 543 O O . MET A 1 74 ? 24.422 -14.484 -0.263 1 95.12 74 MET A O 1
ATOM 547 N N . ASP A 1 75 ? 22.375 -13.711 -0.149 1 95.19 75 ASP A N 1
ATOM 548 C CA . ASP A 1 75 ? 22.109 -13.812 -1.58 1 95.19 75 ASP A CA 1
ATOM 549 C C . ASP A 1 75 ? 21.922 -12.43 -2.201 1 95.19 75 ASP A C 1
ATOM 551 O O . ASP A 1 75 ? 21.609 -11.461 -1.5 1 95.19 75 ASP A O 1
ATOM 555 N N . ALA A 1 76 ? 22.188 -12.391 -3.492 1 96.31 76 ALA A N 1
ATOM 556 C CA . ALA A 1 76 ? 22.047 -11.094 -4.16 1 96.31 76 ALA A CA 1
ATOM 557 C C . ALA A 1 76 ? 21.516 -11.266 -5.582 1 96.31 76 ALA A C 1
ATOM 559 O O . ALA A 1 76 ? 21.672 -12.336 -6.184 1 96.31 76 ALA A O 1
ATOM 560 N N . GLU A 1 77 ? 20.844 -10.289 -6.012 1 94.44 77 GLU A N 1
ATOM 561 C CA . GLU A 1 77 ? 20.422 -10.164 -7.402 1 94.44 77 GLU A CA 1
ATOM 562 C C . GLU A 1 77 ? 20.766 -8.781 -7.961 1 94.44 77 GLU A C 1
ATOM 564 O O . GLU A 1 77 ? 20.547 -7.766 -7.305 1 94.44 77 GLU A O 1
ATOM 569 N N . ILE A 1 78 ? 21.344 -8.781 -9.148 1 93 78 ILE A N 1
ATOM 570 C CA . ILE A 1 78 ? 21.703 -7.543 -9.828 1 93 78 ILE A CA 1
ATOM 571 C C . ILE A 1 78 ? 20.891 -7.391 -11.109 1 93 78 ILE A C 1
ATOM 573 O O . ILE A 1 78 ? 20.859 -8.305 -11.938 1 93 78 ILE A O 1
ATOM 577 N N . ARG A 1 79 ? 20.203 -6.32 -11.195 1 88.5 79 ARG A N 1
ATOM 578 C CA . ARG A 1 79 ? 19.469 -5.973 -12.406 1 88.5 79 ARG A CA 1
ATOM 579 C C . ARG A 1 79 ? 20.047 -4.719 -13.055 1 88.5 79 ARG A C 1
ATOM 581 O O . ARG A 1 79 ? 20.109 -3.66 -12.43 1 88.5 79 ARG A O 1
ATOM 588 N N . VAL A 1 80 ? 20.531 -4.91 -14.297 1 84.12 80 VAL A N 1
ATOM 589 C CA . VAL A 1 80 ? 21.078 -3.771 -15.031 1 84.12 80 VAL A CA 1
ATOM 590 C C . VAL A 1 80 ? 20.562 -3.793 -16.469 1 84.12 80 VAL A C 1
ATOM 592 O O . VAL A 1 80 ? 20.234 -4.855 -17 1 84.12 80 VAL A O 1
ATOM 595 N N . GLY A 1 81 ? 20.547 -2.613 -17.078 1 75.38 81 GLY A N 1
ATOM 596 C CA . GLY A 1 81 ? 20.328 -2.561 -18.516 1 75.38 81 GLY A CA 1
ATOM 597 C C . GLY A 1 81 ? 18.984 -1.977 -18.891 1 75.38 81 GLY A C 1
ATOM 598 O O . GLY A 1 81 ? 18.453 -1.121 -18.188 1 75.38 81 GLY A O 1
ATOM 599 N N . GLU A 1 82 ? 18.484 -2.453 -20.062 1 63.84 82 GLU A N 1
ATOM 600 C CA . GLU A 1 82 ? 17.344 -1.806 -20.703 1 63.84 82 GLU A CA 1
ATOM 601 C C . GLU A 1 82 ? 16.062 -1.973 -19.875 1 63.84 82 GLU A C 1
ATOM 603 O O . GLU A 1 82 ? 15.766 -3.07 -19.406 1 63.84 82 GLU A O 1
ATOM 608 N N . GLY A 1 83 ? 15.383 -0.856 -19.609 1 64.56 83 GLY A N 1
ATOM 609 C CA . GLY A 1 83 ? 14.094 -0.852 -18.938 1 64.56 83 GLY A CA 1
ATOM 610 C C . GLY A 1 83 ? 14.203 -0.621 -17.438 1 64.56 83 GLY A C 1
ATOM 611 O O . GLY A 1 83 ? 13.188 -0.48 -16.75 1 64.56 83 GLY A O 1
ATOM 612 N N . VAL A 1 84 ? 15.547 -0.678 -17.031 1 67.19 84 VAL A N 1
ATOM 613 C CA . VAL A 1 84 ? 15.742 -0.406 -15.609 1 67.19 84 VAL A CA 1
ATOM 614 C C . VAL A 1 84 ? 16.359 0.977 -15.43 1 67.19 84 VAL A C 1
ATOM 616 O O . VAL A 1 84 ? 17.375 1.295 -16.062 1 67.19 84 VAL A O 1
ATOM 619 N N . ALA A 1 85 ? 15.602 2.002 -14.914 1 65.12 85 ALA A N 1
ATOM 620 C CA . ALA A 1 85 ? 16.047 3.385 -14.758 1 65.12 85 ALA A CA 1
ATOM 621 C C . ALA A 1 85 ? 17.25 3.475 -13.828 1 65.12 85 ALA A C 1
ATOM 623 O O . ALA A 1 85 ? 17.812 4.555 -13.625 1 65.12 85 ALA A O 1
ATOM 624 N N . GLY A 1 86 ? 17.984 2.402 -13.508 1 74.12 86 GLY A N 1
ATOM 625 C CA . GLY A 1 86 ? 19.141 2.355 -12.625 1 74.12 86 GLY A CA 1
ATOM 626 C C . GLY A 1 86 ? 19.641 0.946 -12.383 1 74.12 86 GLY A C 1
ATOM 627 O O . GLY A 1 86 ? 19.219 0.004 -13.055 1 74.12 86 GLY A O 1
ATOM 628 N N . ASP A 1 87 ? 20.703 0.951 -11.562 1 87.12 87 ASP A N 1
ATOM 629 C CA . ASP A 1 87 ? 21.219 -0.323 -11.07 1 87.12 87 ASP A CA 1
ATOM 630 C C . ASP A 1 87 ? 20.469 -0.762 -9.812 1 87.12 87 ASP A C 1
ATOM 632 O O . ASP A 1 87 ? 20.406 -0.019 -8.828 1 87.12 87 ASP A O 1
ATOM 636 N N . ILE A 1 88 ? 19.875 -1.894 -9.969 1 92.38 88 ILE A N 1
ATOM 637 C CA . ILE A 1 88 ? 19.203 -2.379 -8.773 1 92.38 88 ILE A CA 1
ATOM 638 C C . ILE A 1 88 ? 19.922 -3.615 -8.242 1 92.38 88 ILE A C 1
ATOM 640 O O . ILE A 1 88 ? 20.125 -4.586 -8.969 1 92.38 88 ILE A O 1
ATOM 644 N N . ILE A 1 89 ? 20.344 -3.533 -7.062 1 95.44 89 ILE A N 1
ATOM 645 C CA . ILE A 1 89 ? 20.953 -4.652 -6.355 1 95.44 89 ILE A CA 1
ATOM 646 C C . ILE A 1 89 ? 20.094 -5.039 -5.156 1 95.44 89 ILE A C 1
ATOM 648 O O . ILE A 1 89 ? 19.875 -4.227 -4.258 1 95.44 89 ILE A O 1
ATOM 652 N N . THR A 1 90 ? 19.594 -6.234 -5.172 1 95.31 90 THR A N 1
ATOM 653 C CA . THR A 1 90 ? 18.844 -6.754 -4.035 1 95.31 90 THR A CA 1
ATOM 654 C C . THR A 1 90 ? 19.719 -7.648 -3.172 1 95.31 90 THR A C 1
ATOM 656 O O . THR A 1 90 ? 20.375 -8.57 -3.68 1 95.31 90 THR A O 1
ATOM 659 N N . LEU A 1 91 ? 19.781 -7.336 -1.896 1 96.44 91 LEU A N 1
ATOM 660 C CA . LEU A 1 91 ? 20.516 -8.109 -0.903 1 96.44 91 LEU A CA 1
ATOM 661 C C . LEU A 1 91 ? 19.562 -8.789 0.073 1 96.44 91 LEU A C 1
ATOM 663 O O . LEU A 1 91 ? 18.766 -8.125 0.739 1 96.44 91 LEU A O 1
ATOM 667 N N . ARG A 1 92 ? 19.594 -10.031 0.142 1 94.56 92 ARG A N 1
ATOM 668 C CA . ARG A 1 92 ? 18.859 -10.805 1.145 1 94.56 92 ARG A CA 1
ATOM 669 C C . ARG A 1 92 ? 19.797 -11.273 2.254 1 94.56 92 ARG A C 1
ATOM 671 O O . ARG A 1 92 ? 20.688 -12.102 2.02 1 94.56 92 ARG A O 1
ATOM 678 N N . LEU A 1 93 ? 19.578 -10.758 3.389 1 94.5 93 LEU A N 1
ATOM 679 C CA . LEU A 1 93 ? 20.453 -11.047 4.531 1 94.5 93 LEU A CA 1
ATOM 680 C C . LEU A 1 93 ? 19.766 -12.023 5.492 1 94.5 93 LEU A C 1
ATOM 682 O O . LEU A 1 93 ? 18.609 -11.844 5.844 1 94.5 93 LEU A O 1
ATOM 686 N N . ALA A 1 94 ? 20.5 -13.008 5.91 1 93.06 94 ALA A N 1
ATOM 687 C CA . ALA A 1 94 ? 19.984 -14 6.852 1 93.06 94 ALA A CA 1
ATOM 688 C C . ALA A 1 94 ? 20.984 -14.234 7.988 1 93.06 94 ALA A C 1
ATOM 690 O O . ALA A 1 94 ? 22.172 -13.961 7.848 1 93.06 94 ALA A O 1
ATOM 691 N N . GLY A 1 95 ? 20.438 -14.664 9.156 1 93.12 95 GLY A N 1
ATOM 692 C CA . GLY A 1 95 ? 21.266 -15.039 10.289 1 93.12 95 GLY A CA 1
ATOM 693 C C . GLY A 1 95 ? 21.969 -13.859 10.922 1 93.12 95 GLY A C 1
ATOM 694 O O . GLY A 1 95 ? 21.344 -12.844 11.234 1 93.12 95 GLY A O 1
ATOM 695 N N . GLU A 1 96 ? 23.297 -13.914 11.062 1 92 96 GLU A N 1
ATOM 696 C CA . GLU A 1 96 ? 24.094 -12.93 11.781 1 92 96 GLU A CA 1
ATOM 697 C C . GLU A 1 96 ? 24.219 -11.633 10.977 1 92 96 GLU A C 1
ATOM 699 O O . GLU A 1 96 ? 24.625 -10.602 11.516 1 92 96 GLU A O 1
ATOM 704 N N . LEU A 1 97 ? 23.859 -11.734 9.742 1 92.06 97 LEU A N 1
ATOM 705 C CA . LEU A 1 97 ? 24 -10.555 8.891 1 92.06 97 LEU A CA 1
ATOM 706 C C . LEU A 1 97 ? 22.828 -9.602 9.102 1 92.06 97 LEU A C 1
ATOM 708 O O . LEU A 1 97 ? 22.891 -8.438 8.703 1 92.06 97 LEU A O 1
ATOM 712 N N . VAL A 1 98 ? 21.781 -10.234 9.688 1 88.25 98 VAL A N 1
ATOM 713 C CA . VAL A 1 98 ? 20.641 -9.383 9.992 1 88.25 98 VAL A CA 1
ATOM 714 C C . VAL A 1 98 ? 21.047 -8.328 11.016 1 88.25 98 VAL A C 1
ATOM 716 O O . VAL A 1 98 ? 21.625 -8.648 12.055 1 88.25 98 VAL A O 1
ATOM 719 N N . GLY A 1 99 ? 20.891 -7.07 10.727 1 85.25 99 GLY A N 1
ATOM 720 C CA . GLY A 1 99 ? 21.297 -5.98 11.602 1 85.25 99 GLY A CA 1
ATOM 721 C C . GLY A 1 99 ? 22.672 -5.43 11.258 1 85.25 99 GLY A C 1
ATOM 722 O O . GLY A 1 99 ? 23.094 -4.418 11.82 1 85.25 99 GLY A O 1
ATOM 723 N N . ARG A 1 100 ? 23.453 -6.102 10.375 1 87 100 ARG A N 1
ATOM 724 C CA . ARG A 1 100 ? 24.781 -5.645 9.977 1 87 100 ARG A CA 1
ATOM 725 C C . ARG A 1 100 ? 24.766 -5.137 8.531 1 87 100 ARG A C 1
ATOM 727 O O . ARG A 1 100 ? 25.703 -5.391 7.773 1 87 100 ARG A O 1
ATOM 734 N N . GLY A 1 101 ? 23.672 -4.52 8.227 1 85.31 101 GLY A N 1
ATOM 735 C CA . GLY A 1 101 ? 23.5 -4.051 6.859 1 85.31 101 GLY A CA 1
ATOM 736 C C . GLY A 1 101 ? 24.578 -3.062 6.434 1 85.31 101 GLY A C 1
ATOM 737 O O . GLY A 1 101 ? 24.891 -2.945 5.246 1 85.31 101 GLY A O 1
ATOM 738 N N . ASP A 1 102 ? 25.203 -2.369 7.398 1 89.75 102 ASP A N 1
ATOM 739 C CA . ASP A 1 102 ? 26.203 -1.354 7.086 1 89.75 102 ASP A CA 1
ATOM 740 C C . ASP A 1 102 ? 27.438 -1.98 6.445 1 89.75 102 ASP A C 1
ATOM 742 O O . ASP A 1 102 ? 27.906 -1.53 5.391 1 89.75 102 ASP A O 1
ATOM 746 N N . SER A 1 103 ? 27.891 -3.059 7.027 1 90.56 103 SER A N 1
ATOM 747 C CA . SER A 1 103 ? 29.109 -3.701 6.516 1 90.56 103 SER A CA 1
ATOM 748 C C . SER A 1 103 ? 28.875 -4.266 5.117 1 90.56 103 SER A C 1
ATOM 750 O O . SER A 1 103 ? 29.797 -4.266 4.289 1 90.56 103 SER A O 1
ATOM 752 N N . VAL A 1 104 ? 27.703 -4.648 4.887 1 93.25 104 VAL A N 1
ATOM 753 C CA . VAL A 1 104 ? 27.375 -5.281 3.615 1 93.25 104 VAL A CA 1
ATOM 754 C C . VAL A 1 104 ? 27.156 -4.215 2.543 1 93.25 104 VAL A C 1
ATOM 756 O O . VAL A 1 104 ? 27.531 -4.41 1.385 1 93.25 104 VAL A O 1
ATOM 759 N N . VAL A 1 105 ? 26.625 -3.09 2.92 1 96.25 105 VAL A N 1
ATOM 760 C CA . VAL A 1 105 ? 26.188 -2.072 1.965 1 96.25 105 VAL A CA 1
ATOM 761 C C . VAL A 1 105 ? 27.359 -1.146 1.639 1 96.25 105 VAL A C 1
ATOM 763 O O . VAL A 1 105 ? 27.469 -0.642 0.519 1 96.25 105 VAL A O 1
ATOM 766 N N . LEU A 1 106 ? 28.266 -0.963 2.545 1 95.44 106 LEU A N 1
ATOM 767 C CA . LEU A 1 106 ? 29.344 0.029 2.434 1 95.44 106 LEU A CA 1
ATOM 768 C C . LEU A 1 106 ? 30.141 -0.178 1.154 1 95.44 106 LEU A C 1
ATOM 770 O O . LEU A 1 106 ? 30.328 0.759 0.375 1 95.44 106 LEU A O 1
ATOM 774 N N . PRO A 1 107 ? 30.531 -1.448 0.819 1 94.88 107 PRO A N 1
ATOM 775 C CA . PRO A 1 107 ? 31.344 -1.668 -0.385 1 94.88 107 PRO A CA 1
ATOM 776 C C . PRO A 1 107 ? 30.547 -1.441 -1.672 1 94.88 107 PRO A C 1
ATOM 778 O O . PRO A 1 107 ? 31.141 -1.389 -2.758 1 94.88 107 PRO A O 1
ATOM 781 N N . LEU A 1 108 ? 29.266 -1.288 -1.55 1 95.88 108 LEU A N 1
ATOM 782 C CA . LEU A 1 108 ? 28.391 -1.194 -2.725 1 95.88 108 LEU A CA 1
ATOM 783 C C . LEU A 1 108 ? 28.016 0.255 -3 1 95.88 108 LEU A C 1
ATOM 785 O O . LEU A 1 108 ? 27.375 0.55 -4.016 1 95.88 108 LEU A O 1
ATOM 789 N N . LEU A 1 109 ? 28.391 1.127 -2.123 1 95.69 109 LEU A N 1
ATOM 790 C CA . LEU A 1 109 ? 28.094 2.545 -2.295 1 95.69 109 LEU A CA 1
ATOM 791 C C . LEU A 1 109 ? 28.906 3.139 -3.434 1 95.69 109 LEU A C 1
ATOM 793 O O . LEU A 1 109 ? 30.016 2.676 -3.709 1 95.69 109 LEU A O 1
ATOM 797 N N . LEU A 1 110 ? 28.312 4.121 -4.105 1 91.75 110 LEU A N 1
ATOM 798 C CA . LEU A 1 110 ? 29.031 4.875 -5.133 1 91.75 110 LEU A CA 1
ATOM 799 C C . LEU A 1 110 ? 29.797 6.043 -4.52 1 91.75 110 LEU A C 1
ATOM 801 O O . LEU A 1 110 ? 29.219 6.84 -3.773 1 91.75 110 LEU A O 1
ATOM 805 N N . PRO A 1 111 ? 31.078 6.082 -4.84 1 91.19 111 PRO A N 1
ATOM 806 C CA . PRO A 1 111 ? 31.859 7.184 -4.281 1 91.19 111 PRO A CA 1
ATOM 807 C C . PRO A 1 111 ? 31.344 8.555 -4.699 1 91.19 111 PRO A C 1
ATOM 809 O O . PRO A 1 111 ? 30.891 8.727 -5.836 1 91.19 111 PRO A O 1
ATOM 812 N N . ASP A 1 112 ? 31.312 9.547 -3.793 1 92.88 112 ASP A N 1
ATOM 813 C CA . ASP A 1 112 ? 31.078 10.977 -3.982 1 92.88 112 ASP A CA 1
ATOM 814 C C . ASP A 1 112 ? 29.625 11.242 -4.367 1 92.88 112 ASP A C 1
ATOM 816 O O . ASP A 1 112 ? 29.297 12.312 -4.879 1 92.88 112 ASP A O 1
ATOM 820 N N . LEU A 1 113 ? 28.797 10.273 -4.305 1 94.5 113 LEU A N 1
ATOM 821 C CA . LEU A 1 113 ? 27.375 10.492 -4.535 1 94.5 113 LEU A CA 1
ATOM 822 C C . LEU A 1 113 ? 26.594 10.461 -3.223 1 94.5 113 LEU A C 1
ATOM 824 O O . LEU A 1 113 ? 26.953 9.719 -2.305 1 94.5 113 LEU A O 1
ATOM 828 N N . PRO A 1 114 ? 25.531 11.211 -3.188 1 96.62 114 PRO A N 1
ATOM 829 C CA . PRO A 1 114 ? 24.688 11.172 -1.982 1 96.62 114 PRO A CA 1
ATOM 830 C C . PRO A 1 114 ? 24.109 9.789 -1.707 1 96.62 114 PRO A C 1
ATOM 832 O O . PRO A 1 114 ? 23.812 9.047 -2.643 1 96.62 114 PRO A O 1
ATOM 835 N N . VAL A 1 115 ? 24 9.516 -0.442 1 97.19 115 VAL A N 1
ATOM 836 C CA . VAL A 1 115 ? 23.391 8.273 0.014 1 97.19 115 VAL A CA 1
ATOM 837 C C . VAL A 1 115 ? 22.078 8.586 0.738 1 97.19 115 VAL A C 1
ATOM 839 O O . VAL A 1 115 ? 22.062 9.383 1.675 1 97.19 115 VAL A O 1
ATOM 842 N N . VAL A 1 116 ? 21.031 8 0.257 1 97.88 116 VAL A N 1
ATOM 843 C CA . VAL A 1 116 ? 19.719 8.141 0.887 1 97.88 116 VAL A CA 1
ATOM 844 C C . VAL A 1 116 ? 19.266 6.785 1.425 1 97.88 116 VAL A C 1
ATOM 846 O O . VAL A 1 116 ? 19.359 5.77 0.731 1 97.88 116 VAL A O 1
ATOM 849 N N . ALA A 1 117 ? 18.828 6.719 2.664 1 97.56 117 ALA A N 1
ATOM 850 C CA . ALA A 1 117 ? 18.219 5.523 3.242 1 97.56 117 ALA A CA 1
ATOM 851 C C . ALA A 1 117 ? 16.719 5.703 3.404 1 97.56 117 ALA A C 1
ATOM 853 O O . ALA A 1 117 ? 16.25 6.742 3.885 1 97.56 117 ALA A O 1
ATOM 854 N N . TRP A 1 118 ? 15.977 4.727 3 1 98.06 118 TRP A N 1
ATOM 855 C CA . TRP A 1 118 ? 14.516 4.77 3.08 1 98.06 118 TRP A CA 1
ATOM 856 C C . TRP A 1 118 ? 13.969 3.5 3.725 1 98.06 118 TRP A C 1
ATOM 858 O O . TRP A 1 118 ? 14.32 2.391 3.316 1 98.06 118 TRP A O 1
ATOM 868 N N . TRP A 1 119 ? 13.25 3.662 4.793 1 96.88 119 TRP A N 1
ATOM 869 C CA . TRP A 1 119 ? 12.453 2.604 5.414 1 96.88 119 TRP A CA 1
ATOM 870 C C . TRP A 1 119 ? 10.984 2.723 5.027 1 96.88 119 TRP A C 1
ATOM 872 O O . TRP A 1 119 ? 10.266 3.568 5.562 1 96.88 119 TRP A O 1
ATOM 882 N N . PRO A 1 120 ? 10.484 1.822 4.109 1 93.69 120 PRO A N 1
ATOM 883 C CA . PRO A 1 120 ? 9.109 1.953 3.623 1 93.69 120 PRO A CA 1
ATOM 884 C C . PRO A 1 120 ? 8.07 1.697 4.715 1 93.69 120 PRO A C 1
ATOM 886 O O . PRO A 1 120 ? 6.93 2.156 4.605 1 93.69 120 PRO A O 1
ATOM 889 N N . GLY A 1 121 ? 8.297 0.978 5.762 1 83.12 121 GLY A N 1
ATOM 890 C CA . GLY A 1 121 ? 7.387 0.688 6.859 1 83.12 121 GLY A CA 1
ATOM 891 C C . GLY A 1 121 ? 7.691 1.485 8.117 1 83.12 121 GLY A C 1
ATOM 892 O O . GLY A 1 121 ? 8.07 2.656 8.039 1 83.12 121 GLY A O 1
ATOM 893 N N . ARG A 1 122 ? 7.406 0.948 9.25 1 77.31 122 ARG A N 1
ATOM 894 C CA . ARG A 1 122 ? 7.641 1.614 10.523 1 77.31 122 ARG A CA 1
ATOM 895 C C . ARG A 1 122 ? 9.07 2.137 10.617 1 77.31 122 ARG A C 1
ATOM 897 O O . ARG A 1 122 ? 9.305 3.244 11.109 1 77.31 122 ARG A O 1
ATOM 904 N N . GLY A 1 123 ? 9.93 1.33 10.016 1 83.94 123 GLY A N 1
ATOM 905 C CA . GLY A 1 123 ? 11.328 1.722 10.055 1 83.94 123 GLY A CA 1
ATOM 906 C C . GLY A 1 123 ? 11.938 1.595 11.438 1 83.94 123 GLY A C 1
ATOM 907 O O . GLY A 1 123 ? 11.344 0.995 12.336 1 83.94 123 GLY A O 1
ATOM 908 N N . THR A 1 124 ? 13.133 2.107 11.562 1 90.06 124 THR A N 1
ATOM 909 C CA . THR A 1 124 ? 13.875 2.127 12.82 1 90.06 124 THR A CA 1
ATOM 910 C C . THR A 1 124 ? 13.43 3.297 13.695 1 90.06 124 THR A C 1
ATOM 912 O O . THR A 1 124 ? 12.906 4.293 13.188 1 90.06 124 THR A O 1
ATOM 915 N N . GLU A 1 125 ? 13.508 3.115 14.953 1 90.25 125 GLU A N 1
ATOM 916 C CA . GLU A 1 125 ? 13.07 4.145 15.891 1 90.25 125 GLU A CA 1
ATOM 917 C C . GLU A 1 125 ? 13.922 5.406 15.758 1 90.25 125 GLU A C 1
ATOM 919 O O . GLU A 1 125 ? 13.391 6.52 15.789 1 90.25 125 GLU A O 1
ATOM 924 N N . PHE A 1 126 ? 15.25 5.176 15.625 1 94.12 126 PHE A N 1
ATOM 925 C CA . PHE A 1 126 ? 16.172 6.293 15.492 1 94.12 126 PHE A CA 1
ATOM 926 C C . PHE A 1 126 ? 17.047 6.125 14.25 1 94.12 126 PHE A C 1
ATOM 928 O O . PHE A 1 126 ? 18.156 5.574 14.336 1 94.12 126 PHE A O 1
ATOM 935 N N . PRO A 1 127 ? 16.609 6.734 13.133 1 94.69 127 PRO A N 1
ATOM 936 C CA . PRO A 1 127 ? 17.297 6.512 11.859 1 94.69 127 PRO A CA 1
ATOM 937 C C . PRO A 1 127 ? 18.781 6.887 11.906 1 94.69 127 PRO A C 1
ATOM 939 O O . PRO A 1 127 ? 19.609 6.199 11.312 1 94.69 127 PRO A O 1
ATOM 942 N N . ALA A 1 128 ? 19.172 7.902 12.648 1 93.12 128 ALA A N 1
ATOM 943 C CA . ALA A 1 128 ? 20.547 8.375 12.711 1 93.12 128 ALA A CA 1
ATOM 944 C C . ALA A 1 128 ? 21.438 7.371 13.43 1 93.12 128 ALA A C 1
ATOM 946 O O . ALA A 1 128 ? 22.672 7.41 13.297 1 93.12 128 ALA A O 1
ATOM 947 N N . GLN A 1 129 ? 20.875 6.488 14.195 1 94 129 GLN A N 1
ATOM 948 C CA . GLN A 1 129 ? 21.625 5.508 14.961 1 94 129 GLN A CA 1
ATOM 949 C C . GLN A 1 129 ? 21.609 4.141 14.289 1 94 129 GLN A C 1
ATOM 951 O O . GLN A 1 129 ? 22.297 3.217 14.727 1 94 129 GLN A O 1
ATOM 956 N N . ASP A 1 130 ? 20.797 4.035 13.297 1 94 130 ASP A N 1
ATOM 957 C CA . ASP A 1 130 ? 20.734 2.797 12.531 1 94 130 ASP A CA 1
ATOM 958 C C . ASP A 1 130 ? 22.031 2.572 11.758 1 94 130 ASP A C 1
ATOM 960 O O . ASP A 1 130 ? 22.594 3.508 11.18 1 94 130 ASP A O 1
ATOM 964 N N . PRO A 1 131 ? 22.547 1.328 11.758 1 94.25 131 PRO A N 1
ATOM 965 C CA . PRO A 1 131 ? 23.797 1.051 11.062 1 94.25 131 PRO A CA 1
ATOM 966 C C . PRO A 1 131 ? 23.797 1.53 9.609 1 94.25 131 PRO A C 1
ATOM 968 O O . PRO A 1 131 ? 24.797 2.045 9.117 1 94.25 131 PRO A O 1
ATOM 971 N N . ILE A 1 132 ? 22.703 1.395 8.938 1 95.5 132 ILE A N 1
ATOM 972 C CA . ILE A 1 132 ? 22.578 1.872 7.559 1 95.5 132 ILE A CA 1
ATOM 973 C C . ILE A 1 132 ? 22.344 3.381 7.555 1 95.5 132 ILE A C 1
ATOM 975 O O . ILE A 1 132 ? 22.906 4.098 6.723 1 95.5 132 ILE A O 1
ATOM 979 N N . GLY A 1 133 ? 21.516 3.857 8.477 1 95.62 133 GLY A N 1
ATOM 980 C CA . GLY A 1 133 ? 21.203 5.273 8.594 1 95.62 133 GLY A CA 1
ATOM 981 C C . GLY A 1 133 ? 22.438 6.137 8.812 1 95.62 133 GLY A C 1
ATOM 982 O O . GLY A 1 133 ? 22.5 7.262 8.305 1 95.62 133 GLY A O 1
ATOM 983 N N . ARG A 1 134 ? 23.406 5.621 9.508 1 94.56 134 ARG A N 1
ATOM 984 C CA . ARG A 1 134 ? 24.609 6.371 9.812 1 94.56 134 ARG A CA 1
ATOM 985 C C . ARG A 1 134 ? 25.391 6.688 8.547 1 94.56 134 ARG A C 1
ATOM 987 O O . ARG A 1 134 ? 26.172 7.652 8.508 1 94.56 134 ARG A O 1
ATOM 994 N N . MET A 1 135 ? 25.156 5.969 7.52 1 94.81 135 MET A N 1
ATOM 995 C CA . MET A 1 135 ? 25.891 6.145 6.27 1 94.81 135 MET A CA 1
ATOM 996 C C . MET A 1 135 ? 25.141 7.078 5.324 1 94.81 135 MET A C 1
ATOM 998 O O . MET A 1 135 ? 25.672 7.461 4.277 1 94.81 135 MET A O 1
ATOM 1002 N N . ALA A 1 136 ? 23.969 7.414 5.664 1 96.38 136 ALA A N 1
ATOM 1003 C CA . ALA A 1 136 ? 23.094 8.125 4.727 1 96.38 136 ALA A CA 1
ATOM 1004 C C . ALA A 1 136 ? 23.156 9.633 4.961 1 96.38 136 ALA A C 1
ATOM 1006 O O . ALA A 1 136 ? 23.281 10.086 6.098 1 96.38 136 ALA A O 1
ATOM 1007 N N . ASP A 1 137 ? 23.047 10.352 3.891 1 95.88 137 ASP A N 1
ATOM 1008 C CA . ASP A 1 137 ? 22.938 11.812 3.945 1 95.88 137 ASP A CA 1
ATOM 1009 C C . ASP A 1 137 ? 21.516 12.242 4.258 1 95.88 137 ASP A C 1
ATOM 1011 O O . ASP A 1 137 ? 21.297 13.336 4.797 1 95.88 137 ASP A O 1
ATOM 1015 N N . ARG A 1 138 ? 20.625 11.453 3.857 1 96.69 138 ARG A N 1
ATOM 1016 C CA . ARG A 1 138 ? 19.203 11.641 4.098 1 96.69 138 ARG A CA 1
ATOM 1017 C C . ARG A 1 138 ? 18.531 10.336 4.523 1 96.69 138 ARG A C 1
ATOM 1019 O O . ARG A 1 138 ? 18.828 9.281 3.969 1 96.69 138 ARG A O 1
ATOM 1026 N N . ARG A 1 139 ? 17.781 10.406 5.574 1 97.19 139 ARG A N 1
ATOM 1027 C CA . ARG A 1 139 ? 17.078 9.25 6.105 1 97.19 139 ARG A CA 1
ATOM 1028 C C . ARG A 1 139 ? 15.57 9.461 6.066 1 97.19 139 ARG A C 1
ATOM 1030 O O . ARG A 1 139 ? 15.055 10.383 6.695 1 97.19 139 ARG A O 1
ATOM 1037 N N . ILE A 1 140 ? 14.875 8.594 5.32 1 97.19 140 ILE A N 1
ATOM 1038 C CA . ILE A 1 140 ? 13.453 8.773 5.055 1 97.19 140 ILE A CA 1
ATOM 1039 C C . ILE A 1 140 ? 12.656 7.648 5.723 1 97.19 140 ILE A C 1
ATOM 1041 O O . ILE A 1 140 ? 12.852 6.473 5.418 1 97.19 140 ILE A O 1
ATOM 1045 N N . THR A 1 141 ? 11.82 7.961 6.637 1 96.88 141 THR A N 1
ATOM 1046 C CA . THR A 1 141 ? 10.883 7.023 7.254 1 96.88 141 THR A CA 1
ATOM 1047 C C . THR A 1 141 ? 9.445 7.352 6.855 1 96.88 141 THR A C 1
ATOM 1049 O O . THR A 1 141 ? 9.195 8.352 6.184 1 96.88 141 THR A O 1
ATOM 1052 N N . ASP A 1 142 ? 8.523 6.531 7.211 1 95.62 142 ASP A N 1
ATOM 1053 C CA . ASP A 1 142 ? 7.102 6.781 6.988 1 95.62 142 ASP A CA 1
ATOM 1054 C C . ASP A 1 142 ? 6.27 6.297 8.172 1 95.62 142 ASP A C 1
ATOM 1056 O O . ASP A 1 142 ? 5.766 5.168 8.164 1 95.62 142 ASP A O 1
ATOM 1060 N N . ALA A 1 143 ? 6.012 7.141 9.047 1 95.44 143 ALA A N 1
ATOM 1061 C CA . ALA A 1 143 ? 5.32 6.805 10.289 1 95.44 143 ALA A CA 1
ATOM 1062 C C . ALA A 1 143 ? 3.877 6.387 10.023 1 95.44 143 ALA A C 1
ATOM 1064 O O . ALA A 1 143 ? 3.252 5.723 10.852 1 95.44 143 ALA A O 1
ATOM 1065 N N . THR A 1 144 ? 3.312 6.77 8.859 1 93.19 144 THR A N 1
ATOM 1066 C CA . THR A 1 144 ? 1.939 6.418 8.516 1 93.19 144 THR A CA 1
ATOM 1067 C C . THR A 1 144 ? 1.778 4.902 8.414 1 93.19 144 THR A C 1
ATOM 1069 O O . THR A 1 144 ? 0.672 4.379 8.562 1 93.19 144 THR A O 1
ATOM 1072 N N . ASN A 1 145 ? 2.869 4.219 8.227 1 89.75 145 ASN A N 1
ATOM 1073 C CA . ASN A 1 145 ? 2.826 2.77 8.055 1 89.75 145 ASN A CA 1
ATOM 1074 C C . ASN A 1 145 ? 3.178 2.039 9.352 1 89.75 145 ASN A C 1
ATOM 1076 O O . ASN A 1 145 ? 3.359 0.82 9.344 1 89.75 145 ASN A O 1
ATOM 1080 N N . ALA A 1 146 ? 3.326 2.734 10.438 1 91.19 146 ALA A N 1
ATOM 1081 C CA . ALA A 1 146 ? 3.566 2.129 11.742 1 91.19 146 ALA A CA 1
ATOM 1082 C C . ALA A 1 146 ? 2.254 1.726 12.406 1 91.19 146 ALA A C 1
ATOM 1084 O O . ALA A 1 146 ? 1.188 2.229 12.047 1 91.19 146 ALA A O 1
ATOM 1085 N N . ASP A 1 147 ? 2.33 0.829 13.383 1 86.31 147 ASP A N 1
ATOM 1086 C CA . ASP A 1 147 ? 1.16 0.421 14.156 1 86.31 147 ASP A CA 1
ATOM 1087 C C . ASP A 1 147 ? 0.585 1.595 14.945 1 86.31 147 ASP A C 1
ATOM 1089 O O . ASP A 1 147 ? -0.632 1.704 15.109 1 86.31 147 ASP A O 1
ATOM 1093 N N . ASP A 1 148 ? 1.469 2.398 15.445 1 92 148 ASP A N 1
ATOM 1094 C CA . ASP A 1 148 ? 1.151 3.637 16.156 1 92 148 ASP A CA 1
ATOM 1095 C C . ASP A 1 148 ? 1.841 4.832 15.508 1 92 148 ASP A C 1
ATOM 1097 O O . ASP A 1 148 ? 2.896 5.273 15.961 1 92 148 ASP A O 1
ATOM 1101 N N . PRO A 1 149 ? 1.176 5.391 14.492 1 94.38 149 PRO A N 1
ATOM 1102 C CA . PRO A 1 149 ? 1.837 6.41 13.672 1 94.38 149 PRO A CA 1
ATOM 1103 C C . PRO A 1 149 ? 2.258 7.633 14.492 1 94.38 149 PRO A C 1
ATOM 1105 O O . PRO A 1 149 ? 3.396 8.094 14.375 1 94.38 149 PRO A O 1
ATOM 1108 N N . VAL A 1 150 ? 1.391 8.125 15.344 1 95.94 150 VAL A N 1
ATOM 1109 C CA . VAL A 1 150 ? 1.696 9.328 16.125 1 95.94 150 VAL A CA 1
ATOM 1110 C C . VAL A 1 150 ? 2.734 9 17.188 1 95.94 150 VAL A C 1
ATOM 1112 O O . VAL A 1 150 ? 3.705 9.734 17.375 1 95.94 150 VAL A O 1
ATOM 1115 N N . GLY A 1 151 ? 2.537 7.844 17.859 1 95.81 151 GLY A N 1
ATOM 1116 C CA . GLY A 1 151 ? 3.496 7.426 18.875 1 95.81 151 GLY A CA 1
ATOM 1117 C C . GLY A 1 151 ? 4.898 7.242 18.328 1 95.81 151 GLY A C 1
ATOM 1118 O O . GLY A 1 151 ? 5.879 7.547 19 1 95.81 151 GLY A O 1
ATOM 1119 N N . THR A 1 152 ? 4.965 6.789 17.141 1 95.94 152 THR A N 1
ATOM 1120 C CA . THR A 1 152 ? 6.258 6.594 16.5 1 95.94 152 THR A CA 1
ATOM 1121 C C . THR A 1 152 ? 6.98 7.926 16.312 1 95.94 152 THR A C 1
ATOM 1123 O O . THR A 1 152 ? 8.18 8.031 16.578 1 95.94 152 THR A O 1
ATOM 1126 N N . LEU A 1 153 ? 6.27 8.93 15.875 1 96.81 153 LEU A N 1
ATOM 1127 C CA . LEU A 1 153 ? 6.871 10.242 15.695 1 96.81 153 LEU A CA 1
ATOM 1128 C C . LEU A 1 153 ? 7.262 10.852 17.031 1 96.81 153 LEU A C 1
ATOM 1130 O O . LEU A 1 153 ? 8.305 11.508 17.156 1 96.81 153 LEU A O 1
ATOM 1134 N N . VAL A 1 154 ? 6.426 10.641 18.031 1 97.56 154 VAL A N 1
ATOM 1135 C CA . VAL A 1 154 ? 6.719 11.164 19.359 1 97.56 154 VAL A CA 1
ATOM 1136 C C . VAL A 1 154 ? 8 10.523 19.906 1 97.56 154 VAL A C 1
ATOM 1138 O O . VAL A 1 154 ? 8.852 11.203 20.469 1 97.56 154 VAL A O 1
ATOM 1141 N N . ALA A 1 155 ? 8.117 9.25 19.703 1 96.25 155 ALA A N 1
ATOM 1142 C CA . ALA A 1 155 ? 9.32 8.547 20.141 1 96.25 155 ALA A CA 1
ATOM 1143 C C . ALA A 1 155 ? 10.555 9.094 19.422 1 96.25 155 ALA A C 1
ATOM 1145 O O . ALA A 1 155 ? 11.602 9.289 20.047 1 96.25 155 ALA A O 1
ATOM 1146 N N . ARG A 1 156 ? 10.43 9.367 18.172 1 95.69 156 ARG A N 1
ATOM 1147 C CA . ARG A 1 156 ? 11.539 9.914 17.406 1 95.69 156 ARG A CA 1
ATOM 1148 C C . ARG A 1 156 ? 11.891 11.32 17.875 1 95.69 156 ARG A C 1
ATOM 1150 O O . ARG A 1 156 ? 13.07 11.68 17.953 1 95.69 156 ARG A O 1
ATOM 1157 N N . ALA A 1 157 ? 10.883 12.047 18.156 1 96.38 157 ALA A N 1
ATOM 1158 C CA . ALA A 1 157 ? 11.078 13.406 18.641 1 96.38 157 ALA A CA 1
ATOM 1159 C C . ALA A 1 157 ? 11.875 13.406 19.953 1 96.38 157 ALA A C 1
ATOM 1161 O O . ALA A 1 157 ? 12.695 14.297 20.172 1 96.38 157 ALA A O 1
ATOM 1162 N N . ARG A 1 158 ? 11.625 12.461 20.75 1 95.38 158 ARG A N 1
ATOM 1163 C CA . ARG A 1 158 ? 12.227 12.398 22.078 1 95.38 158 ARG A CA 1
ATOM 1164 C C . ARG A 1 158 ? 13.633 11.805 22.016 1 95.38 158 ARG A C 1
ATOM 1166 O O . ARG A 1 158 ? 14.406 11.938 22.969 1 95.38 158 ARG A O 1
ATOM 1173 N N . GLY A 1 159 ? 13.875 11.141 20.969 1 93.56 159 GLY A N 1
ATOM 1174 C CA . GLY A 1 159 ? 15.18 10.516 20.812 1 93.56 159 GLY A CA 1
ATOM 1175 C C . GLY A 1 159 ? 16.141 11.336 19.969 1 93.56 159 GLY A C 1
ATOM 1176 O O . GLY A 1 159 ? 15.891 12.516 19.719 1 93.56 159 GLY A O 1
ATOM 1177 N N . THR A 1 160 ? 17.266 10.68 19.656 1 91.69 160 THR A N 1
ATOM 1178 C CA . THR A 1 160 ? 18.281 11.328 18.828 1 91.69 160 THR A CA 1
ATOM 1179 C C . THR A 1 160 ? 17.781 11.453 17.391 1 91.69 160 THR A C 1
ATOM 1181 O O . THR A 1 160 ? 17.359 10.461 16.781 1 91.69 160 THR A O 1
ATOM 1184 N N . HIS A 1 161 ? 17.719 12.672 16.969 1 92.88 161 HIS A N 1
ATOM 1185 C CA . HIS A 1 161 ? 17.375 12.938 15.57 1 92.88 161 HIS A CA 1
ATOM 1186 C C . HIS A 1 161 ? 18.109 14.18 15.055 1 92.88 161 HIS A C 1
ATOM 1188 O O . HIS A 1 161 ? 18.781 14.867 15.82 1 92.88 161 HIS A O 1
ATOM 1194 N N . SER A 1 162 ? 18.156 14.289 13.75 1 90.62 162 SER A N 1
ATOM 1195 C CA . SER A 1 162 ? 18.812 15.438 13.133 1 90.62 162 SER A CA 1
ATOM 1196 C C . SER A 1 162 ? 18.031 15.93 11.922 1 90.62 162 SER A C 1
ATOM 1198 O O . SER A 1 162 ? 17.047 15.32 11.516 1 90.62 162 SER A O 1
ATOM 1200 N N . ALA A 1 163 ? 18.516 17.031 11.328 1 92.44 163 ALA A N 1
ATOM 1201 C CA . ALA A 1 163 ? 17.859 17.641 10.188 1 92.44 163 ALA A CA 1
ATOM 1202 C C . ALA A 1 163 ? 18.031 16.797 8.93 1 92.44 163 ALA A C 1
ATOM 1204 O O . ALA A 1 163 ? 17.375 17.031 7.914 1 92.44 163 ALA A O 1
ATOM 1205 N N . GLN A 1 164 ? 18.875 15.734 9.031 1 94.62 164 GLN A N 1
ATOM 1206 C CA . GLN A 1 164 ? 19.078 14.812 7.918 1 94.62 164 GLN A CA 1
ATOM 1207 C C . GLN A 1 164 ? 17.984 13.75 7.887 1 94.62 164 GLN A C 1
ATOM 1209 O O . GLN A 1 164 ? 17.859 12.992 6.918 1 94.62 164 GLN A O 1
ATOM 1214 N N . ASP A 1 165 ? 17.156 13.734 8.977 1 96.12 165 ASP A N 1
ATOM 1215 C CA . ASP A 1 165 ? 16.016 12.828 9.047 1 96.12 165 ASP A CA 1
ATOM 1216 C C . ASP A 1 165 ? 14.766 13.477 8.477 1 96.12 165 ASP A C 1
ATOM 1218 O O . ASP A 1 165 ? 14.594 14.695 8.57 1 96.12 165 ASP A O 1
ATOM 1222 N N . THR A 1 166 ? 13.984 12.727 7.875 1 96.12 166 THR A N 1
ATOM 1223 C CA . THR A 1 166 ? 12.648 13.172 7.488 1 96.12 166 THR A CA 1
ATOM 1224 C C . THR A 1 166 ? 11.648 12.023 7.57 1 96.12 166 THR A C 1
ATOM 1226 O O . THR A 1 166 ? 12.008 10.898 7.914 1 96.12 166 THR A O 1
ATOM 1229 N N . ASP A 1 167 ? 10.43 12.328 7.457 1 97.12 167 ASP A N 1
ATOM 1230 C CA . ASP A 1 167 ? 9.32 11.375 7.402 1 97.12 167 ASP A CA 1
ATOM 1231 C C . ASP A 1 167 ? 8.328 11.758 6.305 1 97.12 167 ASP A C 1
ATOM 1233 O O . ASP A 1 167 ? 7.973 12.93 6.156 1 97.12 167 ASP A O 1
ATOM 1237 N N . LEU A 1 168 ? 7.887 10.758 5.641 1 97.25 168 LEU A N 1
ATOM 1238 C CA . LEU A 1 168 ? 6.992 11.039 4.527 1 97.25 168 LEU A CA 1
ATOM 1239 C C . LEU A 1 168 ? 5.676 11.633 5.023 1 97.25 168 LEU A C 1
ATOM 1241 O O . LEU A 1 168 ? 4.93 12.234 4.25 1 97.25 168 LEU A O 1
ATOM 1245 N N . SER A 1 169 ? 5.32 11.461 6.301 1 97.06 169 SER A N 1
ATOM 1246 C CA . SER A 1 169 ? 4.191 12.18 6.875 1 97.06 169 SER A CA 1
ATOM 1247 C C . SER A 1 169 ? 4.352 13.688 6.711 1 97.06 169 SER A C 1
ATOM 1249 O O . SER A 1 169 ? 3.369 14.398 6.504 1 97.06 169 SER A O 1
ATOM 1251 N N . TRP A 1 170 ? 5.566 14.109 6.836 1 98 170 TRP A N 1
ATOM 1252 C CA . TRP A 1 170 ? 5.887 15.523 6.664 1 98 170 TRP A CA 1
ATOM 1253 C C . TRP A 1 170 ? 5.801 15.922 5.195 1 98 170 TRP A C 1
ATOM 1255 O O . TRP A 1 170 ? 5.23 16.969 4.863 1 98 170 TRP A O 1
ATOM 1265 N N . THR A 1 171 ? 6.355 15.086 4.359 1 97.75 171 THR A N 1
ATOM 1266 C CA . THR A 1 171 ? 6.348 15.352 2.924 1 97.75 171 THR A CA 1
ATOM 1267 C C . THR A 1 171 ? 4.922 15.469 2.4 1 97.75 171 THR A C 1
ATOM 1269 O O . THR A 1 171 ? 4.637 16.297 1.527 1 97.75 171 THR A O 1
ATOM 1272 N N . ARG A 1 172 ? 4.027 14.664 2.98 1 97 172 ARG A N 1
ATOM 1273 C CA . ARG A 1 172 ? 2.619 14.688 2.598 1 97 172 ARG A CA 1
ATOM 1274 C C . ARG A 1 172 ? 1.994 16.047 2.898 1 97 172 ARG A C 1
ATOM 1276 O O . ARG A 1 172 ? 0.96 16.406 2.326 1 97 172 ARG A O 1
ATOM 1283 N N . LEU A 1 173 ? 2.59 16.812 3.75 1 97.94 173 LEU A N 1
ATOM 1284 C CA . LEU A 1 173 ? 2.006 18.062 4.23 1 97.94 173 LEU A CA 1
ATOM 1285 C C . LEU A 1 173 ? 2.441 19.234 3.359 1 97.94 173 LEU A C 1
ATOM 1287 O O . LEU A 1 173 ? 1.926 20.344 3.504 1 97.94 173 LEU A O 1
ATOM 1291 N N . THR A 1 174 ? 3.314 19.031 2.424 1 97.44 174 THR A N 1
ATOM 1292 C CA . THR A 1 174 ? 3.902 20.125 1.668 1 97.44 174 THR A CA 1
ATOM 1293 C C . THR A 1 174 ? 2.816 21.016 1.071 1 97.44 174 THR A C 1
ATOM 1295 O O . THR A 1 174 ? 2.818 22.234 1.273 1 97.44 174 THR A O 1
ATOM 1298 N N . ARG A 1 175 ? 1.874 20.422 0.43 1 96.06 175 ARG A N 1
ATOM 1299 C CA . ARG A 1 175 ? 0.837 21.203 -0.235 1 96.06 175 ARG A CA 1
ATOM 1300 C C . ARG A 1 175 ? -0.124 21.828 0.779 1 96.06 175 ARG A C 1
ATOM 1302 O O . ARG A 1 175 ? -0.58 22.953 0.605 1 96.06 175 ARG A O 1
ATOM 1309 N N . TRP A 1 176 ? -0.489 21.047 1.813 1 96.94 176 TRP A N 1
ATOM 1310 C CA . TRP A 1 176 ? -1.308 21.578 2.898 1 96.94 176 TRP A CA 1
ATOM 1311 C C . TRP A 1 176 ? -0.68 22.828 3.492 1 96.94 176 TRP A C 1
ATOM 1313 O O . TRP A 1 176 ? -1.351 23.859 3.645 1 96.94 176 TRP A O 1
ATOM 1323 N N . ARG A 1 177 ? 0.583 22.766 3.822 1 97.44 177 ARG A N 1
ATOM 1324 C CA . ARG A 1 177 ? 1.294 23.875 4.441 1 97.44 177 ARG A CA 1
ATOM 1325 C C . ARG A 1 177 ? 1.345 25.078 3.506 1 97.44 177 ARG A C 1
ATOM 1327 O O . ARG A 1 177 ? 1.165 26.219 3.941 1 97.44 177 ARG A O 1
ATOM 1334 N N . ALA A 1 178 ? 1.565 24.797 2.227 1 96.31 178 ALA A N 1
ATOM 1335 C CA . ALA A 1 178 ? 1.597 25.875 1.248 1 96.31 178 ALA A CA 1
ATOM 1336 C C . ALA A 1 178 ? 0.247 26.578 1.171 1 96.31 178 ALA A C 1
ATOM 1338 O O . ALA A 1 178 ? 0.186 27.812 1.144 1 96.31 178 ALA A O 1
ATOM 1339 N N . LEU A 1 179 ? -0.83 25.844 1.156 1 95.12 179 LEU A N 1
ATOM 1340 C CA . LEU A 1 179 ? -2.17 26.406 1.042 1 95.12 179 LEU A CA 1
ATOM 1341 C C . LEU A 1 179 ? -2.539 27.188 2.297 1 95.12 179 LEU A C 1
ATOM 1343 O O . LEU A 1 179 ? -3.107 28.281 2.207 1 95.12 179 LEU A O 1
ATOM 1347 N N . VAL A 1 180 ? -2.213 26.625 3.439 1 95.62 180 VAL A N 1
ATOM 1348 C CA . VAL A 1 180 ? -2.504 27.281 4.703 1 95.62 180 VAL A CA 1
ATOM 1349 C C . VAL A 1 180 ? -1.728 28.594 4.789 1 95.62 180 VAL A C 1
ATOM 1351 O O . VAL A 1 180 ? -2.283 29.625 5.164 1 95.62 180 VAL A O 1
ATOM 1354 N N . ALA A 1 181 ? -0.461 28.562 4.406 1 94.12 181 ALA A N 1
ATOM 1355 C CA . ALA A 1 181 ? 0.358 29.766 4.395 1 94.12 181 ALA A CA 1
ATOM 1356 C C . ALA A 1 181 ? -0.229 30.828 3.455 1 94.12 181 ALA A C 1
ATOM 1358 O O . ALA A 1 181 ? -0.306 32 3.807 1 94.12 181 ALA A O 1
ATOM 1359 N N . SER A 1 182 ? -0.636 30.359 2.279 1 92.56 182 SER A N 1
ATOM 1360 C CA . SER A 1 182 ? -1.218 31.266 1.297 1 92.56 182 SER A CA 1
ATOM 1361 C C . SER A 1 182 ? -2.5 31.906 1.822 1 92.56 182 SER A C 1
ATOM 1363 O O . SER A 1 182 ? -2.721 33.094 1.651 1 92.56 182 SER A O 1
ATOM 1365 N N . ALA A 1 183 ? -3.332 31.109 2.432 1 90.69 183 ALA A N 1
ATOM 1366 C CA . ALA A 1 183 ? -4.582 31.609 3.002 1 90.69 183 ALA A CA 1
ATOM 1367 C C . ALA A 1 183 ? -4.316 32.625 4.098 1 90.69 183 ALA A C 1
ATOM 1369 O O . ALA A 1 183 ? -4.996 33.656 4.172 1 90.69 183 ALA A O 1
ATOM 1370 N N . LEU A 1 184 ? -3.361 32.406 4.879 1 90.12 184 LEU A N 1
ATOM 1371 C CA . LEU A 1 184 ? -3.008 33.344 5.965 1 90.12 184 LEU A CA 1
ATOM 1372 C C . LEU A 1 184 ? -2.445 34.625 5.414 1 90.12 184 LEU A C 1
ATOM 1374 O O . LEU A 1 184 ? -2.732 35.719 5.945 1 90.12 184 LEU A O 1
ATOM 1378 N N . ASP A 1 185 ? -1.666 34.531 4.332 1 90.56 185 ASP A N 1
ATOM 1379 C CA . ASP A 1 185 ? -1.081 35.719 3.709 1 90.56 185 ASP A CA 1
ATOM 1380 C C . ASP A 1 185 ? -2.166 36.625 3.15 1 90.56 185 ASP A C 1
ATOM 1382 O O . ASP A 1 185 ? -1.986 37.844 3.098 1 90.56 185 ASP A O 1
ATOM 1386 N N . GLN A 1 186 ? -3.223 36.094 2.801 1 88.62 186 GLN A N 1
ATOM 1387 C CA . GLN A 1 186 ? -4.324 36.875 2.225 1 88.62 186 GLN A CA 1
ATOM 1388 C C . GLN A 1 186 ? -5.164 37.531 3.314 1 88.62 186 GLN A C 1
ATOM 1390 O O . GLN A 1 186 ? -5.652 38.625 3.137 1 88.62 186 GLN A O 1
ATOM 1395 N N . CYS A 1 187 ? -5.457 36.906 4.438 1 86.31 187 CYS A N 1
ATOM 1396 C CA . CYS A 1 187 ? -6.277 37.406 5.527 1 86.31 187 CYS A CA 1
ATOM 1397 C C . CYS A 1 187 ? -5.543 38.5 6.293 1 86.31 187 CYS A C 1
ATOM 1399 O O . CYS A 1 187 ? -6.133 39.531 6.629 1 86.31 187 CYS A O 1
ATOM 1401 N N . ARG A 1 188 ? -4.305 38.562 6.496 1 84.38 188 ARG A N 1
ATOM 1402 C CA . ARG A 1 188 ? -3.432 39.5 7.207 1 84.38 188 ARG A CA 1
ATOM 1403 C C . ARG A 1 188 ? -4.02 39.875 8.562 1 84.38 188 ARG A C 1
ATOM 1405 O O . ARG A 1 188 ? -4.094 41.062 8.906 1 84.38 188 ARG A O 1
ATOM 1412 N N . ARG A 1 189 ? -4.617 38.938 9.297 1 90.94 189 ARG A N 1
ATOM 1413 C CA . ARG A 1 189 ? -5.121 39.094 10.664 1 90.94 189 ARG A CA 1
ATOM 1414 C C . ARG A 1 189 ? -4.426 38.125 11.609 1 90.94 189 ARG A C 1
ATOM 1416 O O . ARG A 1 189 ? -4.035 37.031 11.195 1 90.94 189 ARG A O 1
ATOM 1423 N N . PRO A 1 190 ? -4.34 38.562 12.828 1 94.56 190 PRO A N 1
ATOM 1424 C CA . PRO A 1 190 ? -3.719 37.625 13.789 1 94.56 190 PRO A CA 1
ATOM 1425 C C . PRO A 1 190 ? -4.566 36.406 14.047 1 94.56 190 PRO A C 1
ATOM 1427 O O . PRO A 1 190 ? -5.793 36.5 14.148 1 94.56 190 PRO A O 1
ATOM 1430 N N . VAL A 1 191 ? -3.92 35.188 14.086 1 97.25 191 VAL A N 1
ATOM 1431 C CA . VAL A 1 191 ? -4.562 33.938 14.414 1 97.25 191 VAL A CA 1
ATOM 1432 C C . VAL A 1 191 ? -4.555 33.719 15.93 1 97.25 191 VAL A C 1
ATOM 1434 O O . VAL A 1 191 ? -3.539 33.969 16.578 1 97.25 191 VAL A O 1
ATOM 1437 N N . THR A 1 192 ? -5.652 33.281 16.5 1 97.88 192 THR A N 1
ATOM 1438 C CA . THR A 1 192 ? -5.738 33.125 17.953 1 97.88 192 THR A CA 1
ATOM 1439 C C . THR A 1 192 ? -5.707 31.625 18.312 1 97.88 192 THR A C 1
ATOM 1441 O O . THR A 1 192 ? -5.363 31.281 19.453 1 97.88 192 THR A O 1
ATOM 1444 N N . SER A 1 193 ? -6.148 30.75 17.469 1 98.38 193 SER A N 1
ATOM 1445 C CA . SER A 1 193 ? -6.105 29.312 17.656 1 98.38 193 SER A CA 1
ATOM 1446 C C . SER A 1 193 ? -6.23 28.578 16.312 1 98.38 193 SER A C 1
ATOM 1448 O O . SER A 1 193 ? -6.582 29.188 15.305 1 98.38 193 SER A O 1
ATOM 1450 N N . ALA A 1 194 ? -5.91 27.328 16.328 1 98.56 194 ALA A N 1
ATOM 1451 C CA . ALA A 1 194 ? -5.992 26.531 15.109 1 98.56 194 ALA A CA 1
ATOM 1452 C C . ALA A 1 194 ? -6.516 25.125 15.398 1 98.56 194 ALA A C 1
ATOM 1454 O O . ALA A 1 194 ? -6.367 24.625 16.516 1 98.56 194 ALA A O 1
ATOM 1455 N N . ILE A 1 195 ? -7.195 24.516 14.445 1 98.69 195 ILE A N 1
ATOM 1456 C CA . ILE A 1 195 ? -7.73 23.156 14.531 1 98.69 195 ILE A CA 1
ATOM 1457 C C . ILE A 1 195 ? -7.332 22.375 13.289 1 98.69 195 ILE A C 1
ATOM 1459 O O . ILE A 1 195 ? -7.52 22.828 12.164 1 98.69 195 ILE A O 1
ATOM 1463 N N . VAL A 1 196 ? -6.734 21.219 13.5 1 98.62 196 VAL A N 1
ATOM 1464 C CA . VAL A 1 196 ? -6.492 20.266 12.43 1 98.62 196 VAL A CA 1
ATOM 1465 C C . VAL A 1 196 ? -7.484 19.109 12.531 1 98.62 196 VAL A C 1
ATOM 1467 O O . VAL A 1 196 ? -7.637 18.5 13.602 1 98.62 196 VAL A O 1
ATOM 1470 N N . GLU A 1 197 ? -8.219 18.828 11.484 1 97.06 197 GLU A N 1
ATOM 1471 C CA . GLU A 1 197 ? -9.18 17.719 11.461 1 97.06 197 GLU A CA 1
ATOM 1472 C C . GLU A 1 197 ? -8.656 16.562 10.617 1 97.06 197 GLU A C 1
ATOM 1474 O O . GLU A 1 197 ? -8.281 16.75 9.461 1 97.06 197 GLU A O 1
ATOM 1479 N N . ALA A 1 198 ? -8.617 15.375 11.219 1 95.19 198 ALA A N 1
ATOM 1480 C CA . ALA A 1 198 ? -8.078 14.203 10.531 1 95.19 198 ALA A CA 1
ATOM 1481 C C . ALA A 1 198 ? -8.609 12.914 11.148 1 95.19 198 ALA A C 1
ATOM 1483 O O . ALA A 1 198 ? -9.227 12.938 12.219 1 95.19 198 ALA A O 1
ATOM 1484 N N . VAL A 1 199 ? -8.398 11.812 10.422 1 90.56 199 VAL A N 1
ATOM 1485 C CA . VAL A 1 199 ? -8.703 10.5 10.992 1 90.56 199 VAL A CA 1
ATOM 1486 C C . VAL A 1 199 ? -7.855 10.266 12.242 1 90.56 199 VAL A C 1
ATOM 1488 O O . VAL A 1 199 ? -6.82 10.914 12.422 1 90.56 199 VAL A O 1
ATOM 1491 N N . GLU A 1 200 ? -8.328 9.375 13.016 1 87.44 200 GLU A N 1
ATOM 1492 C CA . GLU A 1 200 ? -7.648 9.078 14.273 1 87.44 200 GLU A CA 1
ATOM 1493 C C . GLU A 1 200 ? -6.223 8.594 14.031 1 87.44 200 GLU A C 1
ATOM 1495 O O . GLU A 1 200 ? -5.957 7.895 13.055 1 87.44 200 GLU A O 1
ATOM 1500 N N . ASP A 1 201 ? -5.266 9.047 14.945 1 91 201 ASP A N 1
ATOM 1501 C CA . ASP A 1 201 ? -3.883 8.57 14.969 1 91 201 ASP A CA 1
ATOM 1502 C C . ASP A 1 201 ? -3.184 8.859 13.641 1 91 201 ASP A C 1
ATOM 1504 O O . ASP A 1 201 ? -2.508 7.992 13.086 1 91 201 ASP A O 1
ATOM 1508 N N . ASN A 1 202 ? -3.412 10.008 13.203 1 94.44 202 ASN A N 1
ATOM 1509 C CA . ASN A 1 202 ? -2.861 10.445 11.922 1 94.44 202 ASN A CA 1
ATOM 1510 C C . ASN A 1 202 ? -1.544 11.195 12.102 1 94.44 202 ASN A C 1
ATOM 1512 O O . ASN A 1 202 ? -1.528 12.312 12.609 1 94.44 202 ASN A O 1
ATOM 1516 N N . ALA A 1 203 ? -0.473 10.641 11.625 1 96.62 203 ALA A N 1
ATOM 1517 C CA . ALA A 1 203 ? 0.863 11.203 11.82 1 96.62 203 ALA A CA 1
ATOM 1518 C C . ALA A 1 203 ? 1.005 12.547 11.117 1 96.62 203 ALA A C 1
ATOM 1520 O O . ALA A 1 203 ? 1.474 13.516 11.703 1 96.62 203 ALA A O 1
ATOM 1521 N N . PRO A 1 204 ? 0.573 12.68 9.844 1 97.69 204 PRO A N 1
ATOM 1522 C CA . PRO A 1 204 ? 0.645 13.992 9.203 1 97.69 204 PRO A CA 1
ATOM 1523 C C . PRO A 1 204 ? -0.09 15.078 10 1 97.69 204 PRO A C 1
ATOM 1525 O O . PRO A 1 204 ? 0.401 16.203 10.117 1 97.69 204 PRO A O 1
ATOM 1528 N N . ALA A 1 205 ? -1.217 14.75 10.586 1 98.12 205 ALA A N 1
ATOM 1529 C CA . ALA A 1 205 ? -1.997 15.727 11.344 1 98.12 205 ALA A CA 1
ATOM 1530 C C . ALA A 1 205 ? -1.245 16.188 12.586 1 98.12 205 ALA A C 1
ATOM 1532 O O . ALA A 1 205 ? -1.278 17.375 12.945 1 98.12 205 ALA A O 1
ATOM 1533 N N . ALA A 1 206 ? -0.633 15.25 13.219 1 98.44 206 ALA A N 1
ATOM 1534 C CA . ALA A 1 206 ? 0.157 15.586 14.398 1 98.44 206 ALA A CA 1
ATOM 1535 C C . ALA A 1 206 ? 1.291 16.547 14.039 1 98.44 206 ALA A C 1
ATOM 1537 O O . ALA A 1 206 ? 1.527 17.531 14.75 1 98.44 206 ALA A O 1
ATOM 1538 N N . LEU A 1 207 ? 1.953 16.266 12.945 1 98.69 207 LEU A N 1
ATOM 1539 C CA . LEU A 1 207 ? 3.031 17.141 12.492 1 98.69 207 LEU A CA 1
ATOM 1540 C C . LEU A 1 207 ? 2.49 18.5 12.062 1 98.69 207 LEU A C 1
ATOM 1542 O O . LEU A 1 207 ? 3.119 19.531 12.32 1 98.69 207 LEU A O 1
ATOM 1546 N N . MET A 1 208 ? 1.363 18.5 11.422 1 98.81 208 MET A N 1
ATOM 1547 C CA . MET A 1 208 ? 0.736 19.75 11.016 1 98.81 208 MET A CA 1
ATOM 1548 C C . MET A 1 208 ? 0.434 20.625 12.234 1 98.81 208 MET A C 1
ATOM 1550 O O . MET A 1 208 ? 0.71 21.828 12.227 1 98.81 208 MET A O 1
ATOM 1554 N N . ALA A 1 209 ? -0.141 19.984 13.234 1 98.81 209 ALA A N 1
ATOM 1555 C CA . ALA A 1 209 ? -0.458 20.719 14.461 1 98.81 209 ALA A CA 1
ATOM 1556 C C . ALA A 1 209 ? 0.802 21.297 15.102 1 98.81 209 ALA A C 1
ATOM 1558 O O . ALA A 1 209 ? 0.817 22.453 15.523 1 98.81 209 ALA A O 1
ATOM 1559 N N . ALA A 1 210 ? 1.812 20.516 15.141 1 98.75 210 ALA A N 1
ATOM 1560 C CA . ALA A 1 210 ? 3.082 20.969 15.703 1 98.75 210 ALA A CA 1
ATOM 1561 C C . ALA A 1 210 ? 3.666 22.125 14.883 1 98.75 210 ALA A C 1
ATOM 1563 O O . ALA A 1 210 ? 4.18 23.094 15.438 1 98.75 210 ALA A O 1
ATOM 1564 N N . TRP A 1 211 ? 3.605 21.984 13.578 1 98.75 211 TRP A N 1
ATOM 1565 C CA . TRP A 1 211 ? 4.109 23.016 12.68 1 98.75 211 TRP A CA 1
ATOM 1566 C C . TRP A 1 211 ? 3.363 24.328 12.891 1 98.75 211 TRP A C 1
ATOM 1568 O O . TRP A 1 211 ? 3.982 25.391 12.992 1 98.75 211 TRP A O 1
ATOM 1578 N N . LEU A 1 212 ? 2.08 24.25 12.992 1 98.62 212 LEU A N 1
ATOM 1579 C CA . LEU A 1 212 ? 1.268 25.438 13.234 1 98.62 212 LEU A CA 1
ATOM 1580 C C . LEU A 1 212 ? 1.604 26.062 14.578 1 98.62 212 LEU A C 1
ATOM 1582 O O . LEU A 1 212 ? 1.678 27.281 14.703 1 98.62 212 LEU A O 1
ATOM 1586 N N . ASP A 1 213 ? 1.747 25.219 15.508 1 98.44 213 ASP A N 1
ATOM 1587 C CA . ASP A 1 213 ? 2.107 25.672 16.844 1 98.44 213 ASP A CA 1
ATOM 1588 C C . ASP A 1 213 ? 3.428 26.438 16.828 1 98.44 213 ASP A C 1
ATOM 1590 O O . ASP A 1 213 ? 3.525 27.531 17.391 1 98.44 213 ASP A O 1
ATOM 1594 N N . VAL A 1 214 ? 4.422 25.969 16.156 1 97.75 214 VAL A N 1
ATOM 1595 C CA . VAL A 1 214 ? 5.73 26.594 16.047 1 97.75 214 VAL A CA 1
ATOM 1596 C C . VAL A 1 214 ? 5.605 27.922 15.305 1 97.75 214 VAL A C 1
ATOM 1598 O O . VAL A 1 214 ? 6.18 28.938 15.727 1 97.75 214 VAL A O 1
ATOM 1601 N N . ARG A 1 215 ? 4.871 27.953 14.289 1 96.88 215 ARG A N 1
ATOM 1602 C CA . ARG A 1 215 ? 4.832 29.109 13.391 1 96.88 215 ARG A CA 1
ATOM 1603 C C . ARG A 1 215 ? 3.977 30.234 13.969 1 96.88 215 ARG A C 1
ATOM 1605 O O . ARG A 1 215 ? 4.266 31.406 13.758 1 96.88 215 ARG A O 1
ATOM 1612 N N . LEU A 1 216 ? 2.922 29.812 14.68 1 96.94 216 LEU A N 1
ATOM 1613 C CA . LEU A 1 216 ? 1.936 30.812 15.062 1 96.94 216 LEU A CA 1
ATOM 1614 C C . LEU A 1 216 ? 1.982 31.078 16.562 1 96.94 216 LEU A C 1
ATOM 1616 O O . LEU A 1 216 ? 1.504 32.094 17.047 1 96.94 216 LEU A O 1
ATOM 1620 N N . GLY A 1 217 ? 2.488 30.109 17.328 1 97.12 217 GLY A N 1
ATOM 1621 C CA . GLY A 1 217 ? 2.547 30.266 18.766 1 97.12 217 GLY A CA 1
ATOM 1622 C C . GLY A 1 217 ? 1.177 30.328 19.422 1 97.12 217 GLY A C 1
ATOM 1623 O O . GLY A 1 217 ? 0.969 31.094 20.375 1 97.12 217 GLY A O 1
ATOM 1624 N N . VAL A 1 218 ? 0.219 29.688 18.875 1 98 218 VAL A N 1
ATOM 1625 C CA . VAL A 1 218 ? -1.148 29.688 19.391 1 98 218 VAL A CA 1
ATOM 1626 C C . VAL A 1 218 ? -1.565 28.25 19.75 1 98 218 VAL A C 1
ATOM 1628 O O . VAL A 1 218 ? -0.939 27.297 19.312 1 98 218 VAL A O 1
ATOM 1631 N N . PRO A 1 219 ? -2.664 28.078 20.578 1 98.12 219 PRO A N 1
ATOM 1632 C CA . PRO A 1 219 ? -3.17 26.719 20.828 1 98.12 219 PRO A CA 1
ATOM 1633 C C . PRO A 1 219 ? -3.648 26.016 19.562 1 98.12 219 PRO A C 1
ATOM 1635 O O . PRO A 1 219 ? -4.375 26.625 18.766 1 98.12 219 PRO A O 1
ATOM 1638 N N . VAL A 1 220 ? -3.189 24.844 19.375 1 98.69 220 VAL A N 1
ATOM 1639 C CA . VAL A 1 220 ? -3.598 24.031 18.234 1 98.69 220 VAL A CA 1
ATOM 1640 C C . VAL A 1 220 ? -4.168 22.703 18.719 1 98.69 220 VAL A C 1
ATOM 1642 O O . VAL A 1 220 ? -3.555 22.016 19.547 1 98.69 220 VAL A O 1
ATOM 1645 N N . THR A 1 221 ? -5.348 22.281 18.25 1 98.12 221 THR A N 1
ATOM 1646 C CA . THR A 1 221 ? -5.961 21 18.578 1 98.12 221 THR A CA 1
ATOM 1647 C C . THR A 1 221 ? -6.125 20.125 17.344 1 98.12 221 THR A C 1
ATOM 1649 O O . THR A 1 221 ? -6.191 20.641 16.219 1 98.12 221 THR A O 1
ATOM 1652 N N . VAL A 1 222 ? -6.062 18.828 17.547 1 97.38 222 VAL 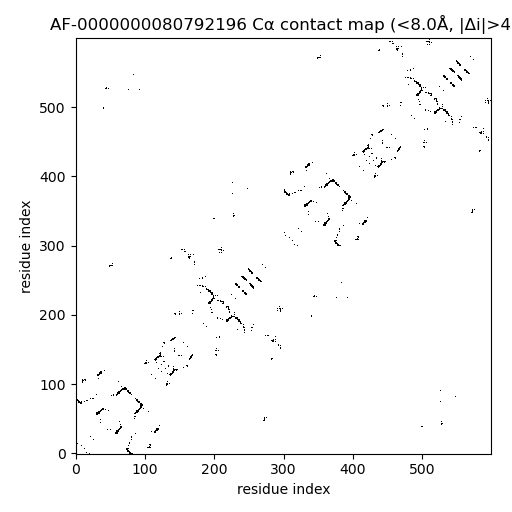A N 1
ATOM 1653 C CA . VAL A 1 222 ? -6.375 17.875 16.5 1 97.38 222 VAL A CA 1
ATOM 1654 C C . VAL A 1 222 ? -7.711 17.203 16.797 1 97.38 222 VAL A C 1
ATOM 1656 O O . VAL A 1 222 ? -7.852 16.5 17.797 1 97.38 222 VAL A O 1
ATOM 1659 N N . ASN A 1 223 ? -8.664 17.469 15.969 1 95.75 223 ASN A N 1
ATOM 1660 C CA . ASN A 1 223 ? -9.977 16.844 16.094 1 95.75 223 ASN A CA 1
ATOM 1661 C C . ASN A 1 223 ? -10.125 15.648 15.148 1 95.75 223 ASN A C 1
ATOM 1663 O O . ASN A 1 223 ? -9.648 15.688 14.016 1 95.75 223 ASN A O 1
ATOM 1667 N N . THR A 1 224 ? -10.805 14.625 15.648 1 90.56 224 THR A N 1
ATOM 1668 C CA . THR A 1 224 ? -11.008 13.43 14.836 1 90.56 224 THR A CA 1
ATOM 1669 C C . THR A 1 224 ? -12.109 13.656 13.805 1 90.56 224 THR A C 1
ATOM 1671 O O . THR A 1 224 ? -13.18 14.18 14.141 1 90.56 224 THR A O 1
ATOM 1674 N N . SER A 1 225 ? -11.828 13.43 12.562 1 91.19 225 SER A N 1
ATOM 1675 C CA . SER A 1 225 ? -12.82 13.391 11.492 1 91.19 225 SER A CA 1
ATOM 1676 C C . SER A 1 225 ? -12.914 12 10.875 1 91.19 225 SER A C 1
ATOM 1678 O O . SER A 1 225 ? -12.203 11.086 11.289 1 91.19 225 SER A O 1
ATOM 1680 N N . MET A 1 226 ? -13.695 11.828 9.898 1 87.31 226 MET A N 1
ATOM 1681 C CA . MET A 1 226 ? -13.906 10.523 9.273 1 87.31 226 MET A CA 1
ATOM 1682 C C . MET A 1 226 ? -12.805 10.227 8.258 1 87.31 226 MET A C 1
ATOM 1684 O O . MET A 1 226 ? -12.562 9.062 7.93 1 87.31 226 MET A O 1
ATOM 1688 N N . GLY A 1 227 ? -12.195 11.281 7.812 1 86.5 227 GLY A N 1
ATOM 1689 C CA . GLY A 1 227 ? -11.125 11.062 6.852 1 86.5 227 GLY A CA 1
ATOM 1690 C C . GLY A 1 227 ? -11.617 10.938 5.426 1 86.5 227 GLY A C 1
ATOM 1691 O O . GLY A 1 227 ? -12.727 11.375 5.105 1 86.5 227 GLY A O 1
ATOM 1692 N N . PRO A 1 228 ? -10.719 10.375 4.625 1 89.06 228 PRO A N 1
ATOM 1693 C CA . PRO A 1 228 ? -9.367 9.883 4.902 1 89.06 228 PRO A CA 1
ATOM 1694 C C . PRO A 1 228 ? -8.367 11.008 5.152 1 89.06 228 PRO A C 1
ATOM 1696 O O . PRO A 1 228 ? -8.594 12.148 4.723 1 89.06 228 PRO A O 1
ATOM 1699 N N . GLY A 1 229 ? -7.215 10.734 5.84 1 91.81 229 GLY A N 1
ATOM 1700 C CA . GLY A 1 229 ? -6.145 11.68 6.098 1 91.81 229 GLY A CA 1
ATOM 1701 C C . GLY A 1 229 ? -6.621 12.945 6.789 1 91.81 229 GLY A C 1
ATOM 1702 O O . GLY A 1 229 ? -7.48 12.891 7.668 1 91.81 229 GLY A O 1
ATOM 1703 N N . ILE A 1 230 ? -5.977 14.008 6.484 1 95.44 230 ILE A N 1
ATOM 1704 C CA . ILE A 1 230 ? -6.395 15.32 6.957 1 95.44 230 ILE A CA 1
ATOM 1705 C C . ILE A 1 230 ? -7.57 15.82 6.121 1 95.44 230 ILE A C 1
ATOM 1707 O O . ILE A 1 230 ? -7.547 15.734 4.891 1 95.44 230 ILE A O 1
ATOM 1711 N N . THR A 1 231 ? -8.609 16.297 6.805 1 94.19 231 THR A N 1
ATOM 1712 C CA . THR A 1 231 ? -9.789 16.75 6.082 1 94.19 231 THR A CA 1
ATOM 1713 C C . THR A 1 231 ? -9.898 18.266 6.129 1 94.19 231 THR A C 1
ATOM 1715 O O . THR A 1 231 ? -10.555 18.875 5.281 1 94.19 231 THR A O 1
ATOM 1718 N N . ALA A 1 232 ? -9.258 18.875 7.164 1 96.69 232 ALA A N 1
ATOM 1719 C CA . ALA A 1 232 ? -9.336 20.344 7.23 1 96.69 232 ALA A CA 1
ATOM 1720 C C . ALA A 1 232 ? -8.273 20.906 8.18 1 96.69 232 ALA A C 1
ATOM 1722 O O . ALA A 1 232 ? -7.852 20.219 9.109 1 96.69 232 ALA A O 1
ATOM 1723 N N . VAL A 1 233 ? -7.867 22.062 7.914 1 98.19 233 VAL A N 1
ATOM 1724 C CA . VAL A 1 233 ? -7.113 22.938 8.805 1 98.19 233 VAL A CA 1
ATOM 1725 C C . VAL A 1 233 ? -7.836 24.281 8.945 1 98.19 233 VAL A C 1
ATOM 1727 O O . VAL A 1 233 ? -8.133 24.938 7.953 1 98.19 233 VAL A O 1
ATOM 1730 N N . ARG A 1 234 ? -8.125 24.625 10.188 1 97.94 234 ARG A N 1
ATOM 1731 C CA . ARG A 1 234 ? -8.891 25.844 10.469 1 97.94 234 ARG A CA 1
ATOM 1732 C C . ARG A 1 234 ? -8.117 26.781 11.383 1 97.94 234 ARG A C 1
ATOM 1734 O O . ARG A 1 234 ? -7.648 26.359 12.445 1 97.94 234 ARG A O 1
ATOM 1741 N N . LEU A 1 235 ? -7.992 27.984 11 1 97.75 235 LEU A N 1
ATOM 1742 C CA . LEU A 1 235 ? -7.379 29.047 11.797 1 97.75 235 LEU A CA 1
ATOM 1743 C C . LEU A 1 235 ? -8.422 30.062 12.242 1 97.75 235 LEU A C 1
ATOM 1745 O O . LEU A 1 235 ? -9.172 30.594 11.414 1 97.75 235 LEU A O 1
ATOM 1749 N N . VAL A 1 236 ? -8.461 30.312 13.484 1 97.19 236 VAL A N 1
ATOM 1750 C CA . VAL A 1 236 ? -9.43 31.25 14.039 1 97.19 236 VAL A CA 1
ATOM 1751 C C . VAL A 1 236 ? -8.812 32.656 14.141 1 97.19 236 VAL A C 1
ATOM 1753 O O . VAL A 1 236 ? -7.719 32.812 14.688 1 97.19 236 VAL A O 1
ATOM 1756 N N . THR A 1 237 ? -9.492 33.625 13.562 1 95.81 237 THR A N 1
ATOM 1757 C CA . THR A 1 237 ? -9.086 35.031 13.656 1 95.81 237 THR A CA 1
ATOM 1758 C C . THR A 1 237 ? -10.25 35.906 14.141 1 95.81 237 THR A C 1
ATOM 1760 O O . THR A 1 237 ? -11.375 35.406 14.266 1 95.81 237 THR A O 1
ATOM 1763 N N . ASP A 1 238 ? -9.883 37.219 14.414 1 94.31 238 ASP A N 1
ATOM 1764 C CA . ASP A 1 238 ? -10.93 38.156 14.836 1 94.31 238 ASP A CA 1
ATOM 1765 C C . ASP A 1 238 ? -11.836 38.531 13.664 1 94.31 238 ASP A C 1
ATOM 1767 O O . ASP A 1 238 ? -12.93 39.062 13.859 1 94.31 238 ASP A O 1
ATOM 1771 N N . ALA A 1 239 ? -11.461 38.25 12.461 1 92.12 239 ALA A N 1
ATOM 1772 C CA . ALA A 1 239 ? -12.242 38.562 11.266 1 92.12 239 ALA A CA 1
ATOM 1773 C C . ALA A 1 239 ? -13.055 37.344 10.812 1 92.12 239 ALA A C 1
ATOM 1775 O O . ALA A 1 239 ? -13.859 37.438 9.891 1 92.12 239 ALA A O 1
ATOM 1776 N N . GLY A 1 240 ? -12.758 36.25 11.469 1 93.25 240 GLY A N 1
ATOM 1777 C CA . GLY A 1 240 ? -13.406 35 11.055 1 93.25 240 GLY A CA 1
ATOM 1778 C C . GLY A 1 240 ? -12.43 33.875 10.828 1 93.25 240 GLY A C 1
ATOM 1779 O O . GLY A 1 240 ? -11.258 33.969 11.188 1 93.25 240 GLY A O 1
ATOM 1780 N N . GLU A 1 241 ? -12.93 32.844 10.211 1 94.25 241 GLU A N 1
ATOM 1781 C CA . GLU A 1 241 ? -12.148 31.609 10.039 1 94.25 241 GLU A CA 1
ATOM 1782 C C . GLU A 1 241 ? -11.406 31.609 8.711 1 94.25 241 GLU A C 1
ATOM 1784 O O . GLU A 1 241 ? -11.953 32.031 7.684 1 94.25 241 GLU A O 1
ATOM 1789 N N . VAL A 1 242 ? -10.18 31.312 8.805 1 95.31 242 VAL A N 1
ATOM 1790 C CA . VAL A 1 242 ? -9.391 30.938 7.633 1 95.31 242 VAL A CA 1
ATOM 1791 C C . VAL A 1 242 ? -9.25 29.422 7.57 1 95.31 242 VAL A C 1
ATOM 1793 O O . VAL A 1 242 ? -8.812 28.797 8.539 1 95.31 242 VAL A O 1
ATOM 1796 N N . ALA A 1 243 ? -9.672 28.812 6.457 1 96.44 243 ALA A N 1
ATOM 1797 C CA . ALA A 1 243 ? -9.672 27.344 6.48 1 96.44 243 ALA A CA 1
ATOM 1798 C C . ALA A 1 243 ? -9.273 26.781 5.121 1 96.44 243 ALA A C 1
ATOM 1800 O O . ALA A 1 243 ? -9.508 27.406 4.086 1 96.44 243 ALA A O 1
ATOM 1801 N N . VAL A 1 244 ? -8.594 25.719 5.188 1 96.5 244 VAL A N 1
ATOM 1802 C CA . VAL A 1 244 ? -8.414 24.812 4.059 1 96.5 244 VAL A CA 1
ATOM 1803 C C . VAL A 1 244 ? -9.148 23.5 4.328 1 96.5 244 VAL A C 1
ATOM 1805 O O . VAL A 1 244 ? -8.867 22.812 5.32 1 96.5 244 VAL A O 1
ATOM 1808 N N . ARG A 1 245 ? -10.094 23.109 3.467 1 94.12 245 ARG A N 1
ATOM 1809 C CA . ARG A 1 245 ? -10.914 21.922 3.684 1 94.12 245 ARG A CA 1
ATOM 1810 C C . ARG A 1 245 ? -10.961 21.047 2.434 1 94.12 245 ARG A C 1
ATOM 1812 O O . ARG A 1 245 ? -11.203 21.547 1.332 1 94.12 245 ARG A O 1
ATOM 1819 N N . ARG A 1 246 ? -10.711 19.781 2.697 1 89.62 246 ARG A N 1
ATOM 1820 C CA . ARG A 1 246 ? -10.875 18.844 1.595 1 89.62 246 ARG A CA 1
ATOM 1821 C C . ARG A 1 246 ? -12.352 18.578 1.318 1 89.62 246 ARG A C 1
ATOM 1823 O O . ARG A 1 246 ? -13.094 18.172 2.217 1 89.62 246 ARG A O 1
ATOM 1830 N N . VAL A 1 247 ? -12.75 18.828 0.086 1 82 247 VAL A N 1
ATOM 1831 C CA . VAL A 1 247 ? -14.156 18.641 -0.26 1 82 247 VAL A CA 1
ATOM 1832 C C . VAL A 1 247 ? -14.32 17.406 -1.142 1 82 247 VAL A C 1
ATOM 1834 O O . VAL A 1 247 ? -15.383 16.781 -1.151 1 82 247 VAL A O 1
ATOM 1837 N N . LYS A 1 248 ? -13.297 17.094 -1.851 1 76.5 248 LYS A N 1
ATOM 1838 C CA . LYS A 1 248 ? -13.203 15.891 -2.676 1 76.5 248 LYS A CA 1
ATOM 1839 C C . LYS A 1 248 ? -11.844 15.211 -2.514 1 76.5 248 LYS A C 1
ATOM 1841 O O . LYS A 1 248 ? -10.961 15.742 -1.846 1 76.5 248 LYS A O 1
ATOM 1846 N N . SER A 1 249 ? -11.773 14.078 -3.023 1 73.62 249 SER A N 1
ATOM 1847 C CA . SER A 1 249 ? -10.516 13.352 -2.93 1 73.62 249 SER A CA 1
ATOM 1848 C C . SER A 1 249 ? -9.375 14.141 -3.574 1 73.62 249 SER A C 1
ATOM 1850 O O . SER A 1 249 ? -8.219 14.008 -3.172 1 73.62 249 SER A O 1
ATOM 1852 N N . SER A 1 250 ? -9.703 15.047 -4.438 1 80.19 250 SER A N 1
ATOM 1853 C CA . SER A 1 250 ? -8.648 15.688 -5.211 1 80.19 250 SER A CA 1
ATOM 1854 C C . SER A 1 250 ? -8.641 17.203 -4.988 1 80.19 250 SER A C 1
ATOM 1856 O O . SER A 1 250 ? -7.711 17.891 -5.414 1 80.19 250 SER A O 1
ATOM 1858 N N . ASP A 1 251 ? -9.617 17.672 -4.25 1 87.5 251 ASP A N 1
ATOM 1859 C CA . ASP A 1 251 ? -9.781 19.125 -4.215 1 87.5 251 ASP A CA 1
ATOM 1860 C C . ASP A 1 251 ? -10.016 19.625 -2.791 1 87.5 251 ASP A C 1
ATOM 1862 O O . ASP A 1 251 ? -10.656 18.938 -1.987 1 87.5 251 ASP A O 1
ATOM 1866 N N . ALA A 1 252 ? -9.531 20.797 -2.666 1 91.38 252 ALA A N 1
ATOM 1867 C CA . ALA A 1 252 ? -9.773 21.5 -1.409 1 91.38 252 ALA A CA 1
ATOM 1868 C C . ALA A 1 252 ? -10.359 22.891 -1.659 1 91.38 252 ALA A C 1
ATOM 1870 O O . ALA A 1 252 ? -10.227 23.438 -2.756 1 91.38 252 ALA A O 1
ATOM 1871 N N . GLU A 1 253 ? -11.07 23.312 -0.71 1 91.25 253 GLU A N 1
ATOM 1872 C CA . GLU A 1 253 ? -11.539 24.688 -0.664 1 91.25 253 GLU A CA 1
ATOM 1873 C C . GLU A 1 253 ? -10.789 25.5 0.393 1 91.25 253 GLU A C 1
ATOM 1875 O O . GLU A 1 253 ? -10.438 24.969 1.451 1 91.25 253 GLU A O 1
ATOM 1880 N N . TYR A 1 254 ? -10.406 26.656 0.07 1 89.12 254 TYR A N 1
ATOM 1881 C CA . TYR A 1 254 ? -9.852 27.484 1.134 1 89.12 254 TYR A CA 1
ATOM 1882 C C . TYR A 1 254 ? -10.703 28.734 1.346 1 89.12 254 TYR A C 1
ATOM 1884 O O . TYR A 1 254 ? -11.203 29.312 0.384 1 89.12 254 TYR A O 1
ATOM 1892 N N . ILE A 1 255 ? -10.984 29.016 2.479 1 90.25 255 ILE A N 1
ATOM 1893 C CA . ILE A 1 255 ? -11.875 30.047 2.996 1 90.25 255 ILE A CA 1
ATOM 1894 C C . ILE A 1 255 ? -11.047 31.156 3.645 1 90.25 255 ILE A C 1
ATOM 1896 O O . ILE A 1 255 ? -10.18 30.891 4.477 1 90.25 255 ILE A O 1
ATOM 1900 N N . VAL A 1 256 ? -11.18 32.312 3.172 1 92.25 256 VAL A N 1
ATOM 1901 C CA . VAL A 1 256 ? -10.609 33.531 3.756 1 92.25 256 VAL A CA 1
ATOM 1902 C C . VAL A 1 256 ? -11.727 34.531 4.031 1 92.25 256 VAL A C 1
ATOM 1904 O O . VAL A 1 256 ? -12.586 34.75 3.18 1 92.25 256 VAL A O 1
ATOM 1907 N N . PRO A 1 257 ? -11.641 35.094 5.203 1 90.88 257 PRO A N 1
ATOM 1908 C CA . PRO A 1 257 ? -12.703 36.031 5.523 1 90.88 257 PRO A CA 1
ATOM 1909 C C . PRO A 1 257 ? -12.875 37.125 4.457 1 90.88 257 PRO A C 1
ATOM 1911 O O . PRO A 1 257 ? -11.883 37.656 3.945 1 90.88 257 PRO A O 1
ATOM 1914 N N . ASP A 1 258 ? -14.172 37.375 4.105 1 87.81 258 ASP A N 1
ATOM 1915 C CA . ASP A 1 258 ? -14.609 38.469 3.232 1 87.81 258 ASP A CA 1
ATOM 1916 C C . ASP A 1 258 ? -14.117 38.25 1.805 1 87.81 258 ASP A C 1
ATOM 191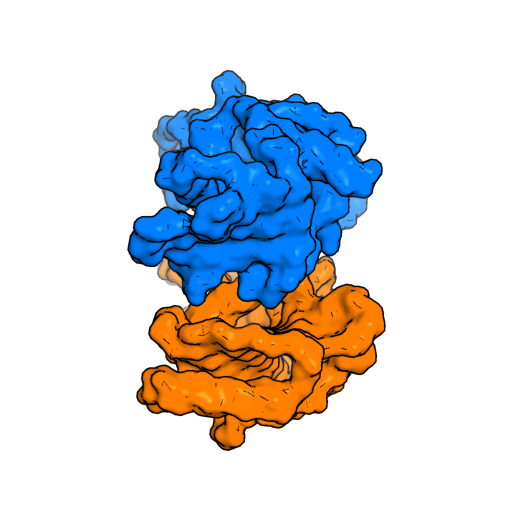8 O O . ASP A 1 258 ? -13.984 39.219 1.038 1 87.81 258 ASP A O 1
ATOM 1922 N N . GLN A 1 259 ? -13.695 37.125 1.507 1 90.19 259 GLN A N 1
ATOM 1923 C CA . GLN A 1 259 ? -13.281 36.781 0.15 1 90.19 259 GLN A CA 1
ATOM 1924 C C . GLN A 1 259 ? -14.102 35.625 -0.406 1 90.19 259 GLN A C 1
ATOM 1926 O O . GLN A 1 259 ? -14.633 34.812 0.354 1 90.19 259 GLN A O 1
ATOM 1931 N N . PRO A 1 260 ? -14.219 35.594 -1.662 1 90 260 PRO A N 1
ATOM 1932 C CA . PRO A 1 260 ? -14.945 34.469 -2.266 1 90 260 PRO A CA 1
ATOM 1933 C C . PRO A 1 260 ? -14.242 33.156 -2.043 1 90 260 PRO A C 1
ATOM 1935 O O . PRO A 1 260 ? -13.016 33.094 -1.902 1 90 260 PRO A O 1
ATOM 1938 N N . LEU A 1 261 ? -15.031 32.125 -2.059 1 89.81 261 LEU A N 1
ATOM 1939 C CA . LEU A 1 261 ? -14.523 30.75 -1.925 1 89.81 261 LEU A CA 1
ATOM 1940 C C . LEU A 1 261 ? -13.617 30.391 -3.1 1 89.81 261 LEU A C 1
ATOM 1942 O O . LEU A 1 261 ? -13.938 30.703 -4.25 1 89.81 261 LEU A O 1
ATOM 1946 N N . ARG A 1 262 ? -12.445 29.938 -2.705 1 90.5 262 ARG A N 1
ATOM 1947 C CA . ARG A 1 262 ? -11.508 29.5 -3.738 1 90.5 262 ARG A CA 1
ATOM 1948 C C . ARG A 1 262 ? -11.211 28.016 -3.619 1 90.5 262 ARG A C 1
ATOM 1950 O O . ARG A 1 262 ? -11.32 27.438 -2.533 1 90.5 262 ARG A O 1
ATOM 1957 N N . THR A 1 263 ? -10.906 27.422 -4.777 1 91.88 263 THR A N 1
ATOM 1958 C CA . THR A 1 263 ? -10.586 26 -4.805 1 91.88 263 THR A CA 1
ATOM 1959 C C . THR A 1 263 ? -9.141 25.781 -5.254 1 91.88 263 THR A C 1
ATOM 1961 O O . THR A 1 263 ? -8.57 26.609 -5.957 1 91.88 263 THR A O 1
ATOM 1964 N N . ALA A 1 264 ? -8.547 24.781 -4.699 1 92.56 264 ALA A N 1
ATOM 1965 C CA . ALA A 1 264 ? -7.203 24.375 -5.102 1 92.56 264 ALA A CA 1
ATOM 1966 C C . ALA A 1 264 ? -7.086 22.844 -5.148 1 92.56 264 ALA A C 1
ATOM 1968 O O . ALA A 1 264 ? -7.773 22.141 -4.406 1 92.56 264 ALA A O 1
ATOM 1969 N N . ALA A 1 265 ? -6.23 22.406 -6.039 1 91.31 265 ALA A N 1
ATOM 1970 C CA . ALA A 1 265 ? -5.949 20.969 -6.102 1 91.31 265 ALA A CA 1
ATOM 1971 C C . ALA A 1 265 ? -5.199 20.5 -4.859 1 91.31 265 ALA A C 1
ATOM 1973 O O . ALA A 1 265 ? -4.219 21.125 -4.449 1 91.31 265 ALA A O 1
ATOM 1974 N N . LEU A 1 266 ? -5.684 19.484 -4.238 1 92.5 266 LEU A N 1
ATOM 1975 C CA . LEU A 1 266 ? -5.066 18.859 -3.066 1 92.5 266 LEU A CA 1
ATOM 1976 C C . LEU A 1 266 ? -5.195 17.344 -3.113 1 92.5 266 LEU A C 1
ATOM 1978 O O . LEU A 1 266 ? -5.902 16.75 -2.295 1 92.5 266 LEU A O 1
ATOM 1982 N N . ILE A 1 267 ? -4.477 16.797 -4.016 1 88.19 267 ILE A N 1
ATOM 1983 C CA . ILE A 1 267 ? -4.555 15.352 -4.262 1 88.19 267 ILE A CA 1
ATOM 1984 C C . ILE A 1 267 ? -3.707 14.609 -3.23 1 88.19 267 ILE A C 1
ATOM 1986 O O . ILE A 1 267 ? -2.684 15.125 -2.771 1 88.19 267 ILE A O 1
ATOM 1990 N N . ARG A 1 268 ? -4.188 13.516 -2.83 1 88.31 268 ARG A N 1
ATOM 1991 C CA . ARG A 1 268 ? -3.326 12.633 -2.051 1 88.31 268 ARG A CA 1
ATOM 1992 C C . ARG A 1 268 ? -2.256 11.992 -2.932 1 88.31 268 ARG A C 1
ATOM 1994 O O . ARG A 1 268 ? -2.572 11.289 -3.896 1 88.31 268 ARG A O 1
ATOM 2001 N N . ARG A 1 269 ? -1.045 12.188 -2.52 1 92.19 269 ARG A N 1
ATOM 2002 C CA . ARG A 1 269 ? 0.07 11.812 -3.385 1 92.19 269 ARG A CA 1
ATOM 2003 C C . ARG A 1 269 ? 0.533 10.391 -3.096 1 92.19 269 ARG A C 1
ATOM 2005 O O . ARG A 1 269 ? 0.631 9.984 -1.935 1 92.19 269 ARG A O 1
ATOM 2012 N N . PRO A 1 270 ? 0.795 9.648 -4.207 1 91.94 270 PRO A N 1
ATOM 2013 C CA . PRO A 1 270 ? 1.407 8.328 -4.012 1 91.94 270 PRO A CA 1
ATOM 2014 C C . PRO A 1 270 ? 2.844 8.414 -3.5 1 91.94 270 PRO A C 1
ATOM 2016 O O . PRO A 1 270 ? 3.473 9.477 -3.594 1 91.94 270 PRO A O 1
ATOM 2019 N N . VAL A 1 271 ? 3.342 7.348 -3.018 1 95.12 271 VAL A N 1
ATOM 2020 C CA . VAL A 1 271 ? 4.648 7.273 -2.373 1 95.12 271 VAL A CA 1
ATOM 2021 C C . VAL A 1 271 ? 5.734 7.707 -3.355 1 95.12 271 VAL A C 1
ATOM 2023 O O . VAL A 1 271 ? 6.699 8.375 -2.971 1 95.12 271 VAL A O 1
ATOM 2026 N N . VAL A 1 272 ? 5.629 7.414 -4.605 1 95.69 272 VAL A N 1
ATOM 2027 C CA . VAL A 1 272 ? 6.625 7.75 -5.617 1 95.69 272 VAL A CA 1
ATOM 2028 C C . VAL A 1 272 ? 6.793 9.266 -5.695 1 95.69 272 VAL A C 1
ATOM 2030 O O . VAL A 1 272 ? 7.918 9.773 -5.77 1 95.69 272 VAL A O 1
ATOM 2033 N N . ASP A 1 273 ? 5.699 9.969 -5.621 1 96.19 273 ASP A N 1
ATOM 2034 C CA . ASP A 1 273 ? 5.746 11.43 -5.652 1 96.19 273 ASP A CA 1
ATOM 2035 C C . ASP A 1 273 ? 6.426 11.984 -4.402 1 96.19 273 ASP A C 1
ATOM 2037 O O . ASP A 1 273 ? 7.164 12.969 -4.477 1 96.19 273 ASP A O 1
ATOM 2041 N N . LEU A 1 274 ? 6.102 11.359 -3.295 1 97.5 274 LEU A N 1
ATOM 2042 C CA . LEU A 1 274 ? 6.684 11.812 -2.035 1 97.5 274 LEU A CA 1
ATOM 2043 C C . LEU A 1 274 ? 8.195 11.602 -2.029 1 97.5 274 LEU A C 1
ATOM 2045 O O . LEU A 1 274 ? 8.953 12.5 -1.656 1 97.5 274 LEU A O 1
ATOM 2049 N N . LEU A 1 275 ? 8.609 10.453 -2.506 1 97.69 275 LEU A N 1
ATOM 2050 C CA . LEU A 1 275 ? 10.039 10.156 -2.598 1 97.69 275 LEU A CA 1
ATOM 2051 C C . LEU A 1 275 ? 10.727 11.117 -3.561 1 97.69 275 LEU A C 1
ATOM 2053 O O . LEU A 1 275 ? 11.805 11.641 -3.258 1 97.69 275 LEU A O 1
ATOM 2057 N N . SER A 1 276 ? 10.117 11.367 -4.68 1 96.88 276 SER A N 1
ATOM 2058 C CA . SER A 1 276 ? 10.68 12.281 -5.668 1 96.88 276 SER A CA 1
ATOM 2059 C C . SER A 1 276 ? 10.906 13.664 -5.074 1 96.88 276 SER A C 1
ATOM 2061 O O . SER A 1 276 ? 11.922 14.305 -5.344 1 96.88 276 SER A O 1
ATOM 2063 N N . GLU A 1 277 ? 9.969 14.102 -4.297 1 96.5 277 GLU A N 1
ATOM 2064 C CA . GLU A 1 277 ? 10.125 15.391 -3.631 1 96.5 277 GLU A CA 1
ATOM 2065 C C . GLU A 1 277 ? 11.328 15.383 -2.688 1 96.5 277 GLU A C 1
ATOM 2067 O O . GLU A 1 277 ? 12.117 16.328 -2.67 1 96.5 277 GLU A O 1
ATOM 2072 N N . GLU A 1 278 ? 11.438 14.273 -1.918 1 96.75 278 GLU A N 1
ATOM 2073 C CA . GLU A 1 278 ? 12.562 14.164 -0.991 1 96.75 278 GLU A CA 1
ATOM 2074 C C . GLU A 1 278 ? 13.891 14.109 -1.738 1 96.75 278 GLU A C 1
ATOM 2076 O O . GLU A 1 278 ? 14.898 14.648 -1.264 1 96.75 278 GLU A O 1
ATOM 2081 N N . PHE A 1 279 ? 13.898 13.523 -2.93 1 96.44 279 PHE A N 1
ATOM 2082 C CA . PHE A 1 279 ? 15.125 13.359 -3.697 1 96.44 279 PHE A CA 1
ATOM 2083 C C . PHE A 1 279 ? 15.57 14.68 -4.305 1 96.44 279 PHE A C 1
ATOM 2085 O O . PHE A 1 279 ? 16.75 14.867 -4.602 1 96.44 279 PHE A O 1
ATOM 2092 N N . ARG A 1 280 ? 14.664 15.602 -4.461 1 93.5 280 ARG A N 1
ATOM 2093 C CA . ARG A 1 280 ? 14.992 16.906 -5.023 1 93.5 280 ARG A CA 1
ATOM 2094 C C . ARG A 1 280 ? 15.664 17.797 -3.986 1 93.5 280 ARG A C 1
ATOM 2096 O O . ARG A 1 280 ? 16.328 18.781 -4.336 1 93.5 280 ARG A O 1
ATOM 2103 N N . ARG A 1 281 ? 15.438 17.469 -2.775 1 90.5 281 ARG A N 1
ATOM 2104 C CA . ARG A 1 281 ? 16.016 18.25 -1.684 1 90.5 281 ARG A CA 1
ATOM 2105 C C . ARG A 1 281 ? 16.656 17.344 -0.642 1 90.5 281 ARG A C 1
ATOM 2107 O O . ARG A 1 281 ? 16.031 17 0.366 1 90.5 281 ARG A O 1
ATOM 2114 N N . LEU A 1 282 ? 17.906 17.094 -0.798 1 91.81 282 LEU A N 1
ATOM 2115 C CA . LEU A 1 282 ? 18.594 16.141 0.075 1 91.81 282 LEU A CA 1
ATOM 2116 C C . LEU A 1 282 ? 19.234 16.859 1.261 1 91.81 282 LEU A C 1
ATOM 2118 O O . LEU A 1 282 ? 19.766 16.203 2.168 1 91.81 282 LEU A O 1
ATOM 2122 N N . GLY A 1 283 ? 19.141 18.109 1.275 1 90.06 283 GLY A N 1
ATOM 2123 C CA . GLY A 1 283 ? 19.688 18.875 2.383 1 90.06 283 GLY A CA 1
ATOM 2124 C C . GLY A 1 283 ? 18.844 18.781 3.646 1 90.06 283 GLY A C 1
ATOM 2125 O O . GLY A 1 283 ? 17.781 18.172 3.643 1 90.06 283 GLY A O 1
ATOM 2126 N N . PRO A 1 284 ? 19.375 19.312 4.672 1 92.31 284 PRO A N 1
ATOM 2127 C CA . PRO A 1 284 ? 18.641 19.281 5.941 1 92.31 284 PRO A CA 1
ATOM 2128 C C . PRO A 1 284 ? 17.281 19.984 5.855 1 92.31 284 PRO A C 1
ATOM 2130 O O . PRO A 1 284 ? 17.141 20.953 5.102 1 92.31 284 PRO A O 1
ATOM 2133 N N . ASP A 1 285 ? 16.312 19.438 6.484 1 93.81 285 ASP A N 1
ATOM 2134 C CA . ASP A 1 285 ? 15 20.062 6.598 1 93.81 285 ASP A CA 1
ATOM 2135 C C . ASP A 1 285 ? 14.766 20.594 8.008 1 93.81 285 ASP A C 1
ATOM 2137 O O . ASP A 1 285 ? 14.195 19.891 8.852 1 93.81 285 ASP A O 1
ATOM 2141 N N . ASP A 1 286 ? 15.078 21.828 8.203 1 94.94 286 ASP A N 1
ATOM 2142 C CA . ASP A 1 286 ? 14.977 22.453 9.516 1 94.94 286 ASP A CA 1
ATOM 2143 C C . ASP A 1 286 ? 13.516 22.578 9.945 1 94.94 286 ASP A C 1
ATOM 2145 O O . ASP A 1 286 ? 13.203 22.531 11.141 1 94.94 286 ASP A O 1
ATOM 2149 N N . SER A 1 287 ? 12.68 22.781 8.969 1 95.88 287 SER A N 1
ATOM 2150 C CA . SER A 1 287 ? 11.258 22.906 9.281 1 95.88 287 SER A CA 1
ATOM 2151 C C . SER A 1 287 ? 10.695 21.609 9.859 1 95.88 287 SER A C 1
ATOM 2153 O O . SER A 1 287 ? 9.93 21.641 10.82 1 95.88 287 SER A O 1
ATOM 2155 N N . TYR A 1 288 ? 11.086 20.531 9.32 1 97.56 288 TYR A N 1
ATOM 2156 C CA . TYR A 1 288 ? 10.672 19.234 9.852 1 97.56 288 TYR A CA 1
ATOM 2157 C C . TYR A 1 288 ? 11.203 19.031 11.273 1 97.56 288 TYR A C 1
ATOM 2159 O O . TYR A 1 288 ? 10.453 18.625 12.164 1 97.56 288 TYR A O 1
ATOM 2167 N N . GLU A 1 289 ? 12.492 19.281 11.406 1 96.81 289 GLU A N 1
ATOM 2168 C CA . GLU A 1 289 ? 13.102 19.062 12.711 1 96.81 289 GLU A CA 1
ATOM 2169 C C . GLU A 1 289 ? 12.398 19.891 13.789 1 96.81 289 GLU A C 1
ATOM 2171 O O . GLU A 1 289 ? 12.125 19.375 14.883 1 96.81 289 GLU A O 1
ATOM 2176 N N . ARG A 1 290 ? 12.094 21.125 13.508 1 97.12 290 ARG A N 1
ATOM 2177 C CA . ARG A 1 290 ? 11.398 21.984 14.461 1 97.12 290 ARG A CA 1
ATOM 2178 C C . ARG A 1 290 ? 10.008 21.453 14.773 1 97.12 290 ARG A C 1
ATOM 2180 O O . ARG A 1 290 ? 9.578 21.453 15.93 1 97.12 290 ARG A O 1
ATOM 2187 N N . ALA A 1 291 ? 9.32 21.062 13.719 1 98.12 291 ALA A N 1
ATOM 2188 C CA . ALA A 1 291 ? 7.98 20.5 13.906 1 98.12 291 ALA A CA 1
ATOM 2189 C C . ALA A 1 291 ? 8.031 19.234 14.758 1 98.12 291 ALA A C 1
ATOM 2191 O O . ALA A 1 291 ? 7.195 19.047 15.641 1 98.12 291 ALA A O 1
ATOM 2192 N N . LEU A 1 292 ? 8.984 18.375 14.484 1 98.06 292 LEU A N 1
ATOM 2193 C CA . LEU A 1 292 ? 9.133 17.141 15.227 1 98.06 292 LEU A CA 1
ATOM 2194 C C . LEU A 1 292 ? 9.414 17.406 16.703 1 98.06 292 LEU A C 1
ATOM 2196 O O . LEU A 1 292 ? 8.805 16.797 17.578 1 98.06 292 LEU A O 1
ATOM 2200 N N . ASN A 1 293 ? 10.344 18.344 16.922 1 97.62 293 ASN A N 1
ATOM 2201 C CA . ASN A 1 293 ? 10.648 18.719 18.297 1 97.62 293 ASN A CA 1
ATOM 2202 C C . ASN A 1 293 ? 9.406 19.234 19.031 1 97.62 293 ASN A C 1
ATOM 2204 O O . ASN A 1 293 ? 9.141 18.844 20.172 1 97.62 293 ASN A O 1
ATOM 2208 N N . ARG A 1 294 ? 8.68 20.062 18.359 1 98.12 294 ARG A N 1
ATOM 2209 C CA . ARG A 1 294 ? 7.473 20.625 18.969 1 98.12 294 ARG A CA 1
ATOM 2210 C C . ARG A 1 294 ? 6.438 19.531 19.234 1 98.12 294 ARG A C 1
ATOM 2212 O O . ARG A 1 294 ? 5.719 19.578 20.234 1 98.12 294 ARG A O 1
ATOM 2219 N N . LEU A 1 295 ? 6.363 18.578 18.328 1 98.25 295 LEU A N 1
ATOM 2220 C CA . LEU A 1 295 ? 5.465 17.438 18.531 1 98.25 295 LEU A CA 1
ATOM 2221 C C . LEU A 1 295 ? 5.809 16.703 19.812 1 98.25 295 LEU A C 1
ATOM 2223 O O . LEU A 1 295 ? 4.914 16.328 20.578 1 98.25 295 LEU A O 1
ATOM 2227 N N . GLY A 1 296 ? 7.09 16.484 20.062 1 97.38 296 GLY A N 1
ATOM 2228 C CA . GLY A 1 296 ? 7.52 15.867 21.312 1 97.38 296 GLY A CA 1
ATOM 2229 C C . GLY A 1 296 ? 7.078 16.641 22.547 1 97.38 296 GLY A C 1
ATOM 2230 O O . GLY A 1 296 ? 6.633 16.047 23.531 1 97.38 296 GLY A O 1
ATOM 2231 N N . GLU A 1 297 ? 7.207 17.938 22.453 1 96.94 297 GLU A N 1
ATOM 2232 C CA . GLU A 1 297 ? 6.82 18.797 23.562 1 96.94 297 GLU A CA 1
ATOM 2233 C C . GLU A 1 297 ? 5.312 18.75 23.797 1 96.94 297 GLU A C 1
ATOM 2235 O O . GLU A 1 297 ? 4.867 18.719 24.953 1 96.94 297 GLU A O 1
ATOM 2240 N N . ARG A 1 298 ? 4.574 18.719 22.719 1 96.12 298 ARG A N 1
ATOM 2241 C CA . ARG A 1 298 ? 3.117 18.703 22.797 1 96.12 298 ARG A CA 1
ATOM 2242 C C . ARG A 1 298 ? 2.617 17.406 23.422 1 96.12 298 ARG A C 1
ATOM 2244 O O . ARG A 1 298 ? 1.554 17.391 24.047 1 96.12 298 ARG A O 1
ATOM 2251 N N . ALA A 1 299 ? 3.342 16.344 23.172 1 93.44 299 ALA A N 1
ATOM 2252 C CA . ALA A 1 299 ? 2.934 15.039 23.672 1 93.44 299 ALA A CA 1
ATOM 2253 C C . ALA A 1 299 ? 3.264 14.891 25.156 1 93.44 299 ALA A C 1
ATOM 2255 O O . ALA A 1 299 ? 2.725 14.008 25.828 1 93.44 299 ALA A O 1
ATOM 2256 N N . GLY A 1 300 ? 3.979 15.812 25.844 1 87 300 GLY A N 1
ATOM 2257 C CA . GLY A 1 300 ? 4.336 15.781 27.25 1 87 300 GLY A CA 1
ATOM 2258 C C . GLY A 1 300 ? 5.633 15.039 27.516 1 87 300 GLY A C 1
ATOM 2259 O O . GLY A 1 300 ? 5.965 14.086 26.812 1 87 300 GLY A O 1
ATOM 2260 N N . MET B 1 1 ? -21.516 16.156 -2.26 1 78.75 1 MET B N 1
ATOM 2261 C CA . MET B 1 1 ? -22.031 16.547 -0.95 1 78.75 1 MET B CA 1
ATOM 2262 C C . MET B 1 1 ? -21.547 15.578 0.129 1 78.75 1 MET B C 1
ATOM 2264 O O . MET B 1 1 ? -21.5 14.367 -0.087 1 78.75 1 MET B O 1
ATOM 2268 N N . ILE B 1 2 ? -21.125 16.125 1.267 1 85.06 2 ILE B N 1
ATOM 2269 C CA . ILE B 1 2 ? -20.656 15.32 2.391 1 85.06 2 ILE B CA 1
ATOM 2270 C C . ILE B 1 2 ? -21.547 15.57 3.609 1 85.06 2 ILE B C 1
ATOM 2272 O O . ILE B 1 2 ? -21.781 16.719 3.986 1 85.06 2 ILE B O 1
ATOM 2276 N N . ILE B 1 3 ? -22.078 14.5 4.152 1 90.75 3 ILE B N 1
ATOM 2277 C CA . ILE B 1 3 ? -22.906 14.562 5.355 1 90.75 3 ILE B CA 1
ATOM 2278 C C . ILE B 1 3 ? -22.219 13.781 6.48 1 90.75 3 ILE B C 1
ATOM 2280 O O . ILE B 1 3 ? -21.859 12.617 6.301 1 90.75 3 ILE B O 1
ATOM 2284 N N . GLU B 1 4 ? -22.062 14.391 7.574 1 91.69 4 GLU B N 1
ATOM 2285 C CA . GLU B 1 4 ? -21.484 13.719 8.742 1 91.69 4 GLU B CA 1
ATOM 2286 C C . GLU B 1 4 ? -22.547 13.508 9.82 1 91.69 4 GLU B C 1
ATOM 2288 O O . GLU B 1 4 ? -23.344 14.406 10.102 1 91.69 4 GLU B O 1
ATOM 2293 N N . LEU B 1 5 ? -22.594 12.344 10.336 1 95.44 5 LEU B N 1
ATOM 2294 C CA . LEU B 1 5 ? -23.5 11.984 11.414 1 95.44 5 LEU B CA 1
ATOM 2295 C C . LEU B 1 5 ? -22.734 11.469 12.625 1 95.44 5 LEU B C 1
ATOM 2297 O O . LEU B 1 5 ? -21.922 10.539 12.5 1 95.44 5 LEU B O 1
ATOM 2301 N N . THR B 1 6 ? -22.906 12.07 13.742 1 93.5 6 THR B N 1
ATOM 2302 C CA . THR B 1 6 ? -22.234 11.68 14.977 1 93.5 6 THR B CA 1
ATOM 2303 C C . THR B 1 6 ? -23.188 10.93 15.898 1 93.5 6 THR B C 1
ATOM 2305 O O . THR B 1 6 ? -24.359 11.297 16.031 1 93.5 6 THR B O 1
ATOM 2308 N N . ASN B 1 7 ? -22.672 9.906 16.531 1 94.31 7 ASN B N 1
ATOM 2309 C CA . ASN B 1 7 ? -23.469 9.109 17.453 1 94.31 7 ASN B CA 1
ATOM 2310 C C . ASN B 1 7 ? -24.828 8.742 16.859 1 94.31 7 ASN B C 1
ATOM 2312 O O . ASN B 1 7 ? -25.875 9.016 17.469 1 94.31 7 ASN B O 1
ATOM 2316 N N . THR B 1 8 ? -24.781 8.094 15.734 1 96.31 8 THR B N 1
ATOM 2317 C CA . THR B 1 8 ? -25.969 7.824 14.922 1 96.31 8 THR B CA 1
ATOM 2318 C C . THR B 1 8 ? -26.266 6.332 14.891 1 96.31 8 THR B C 1
ATOM 2320 O O . THR B 1 8 ? -25.734 5.562 15.688 1 96.31 8 THR B O 1
ATOM 2323 N N . ASN B 1 9 ? -27.234 5.957 14.164 1 94.31 9 ASN B N 1
ATOM 2324 C CA . ASN B 1 9 ? -27.609 4.559 13.961 1 94.31 9 ASN B CA 1
ATOM 2325 C C . ASN B 1 9 ? -27.922 4.27 12.5 1 94.31 9 ASN B C 1
ATOM 2327 O O . ASN B 1 9 ? -28 5.188 11.68 1 94.31 9 ASN B O 1
ATOM 2331 N N . SER B 1 10 ? -28.141 3.035 12.234 1 94.38 10 SER B N 1
ATOM 2332 C CA . SER B 1 10 ? -28.25 2.6 10.844 1 94.38 10 SER B CA 1
ATOM 2333 C C . SER B 1 10 ? -29.484 3.191 10.172 1 94.38 10 SER B C 1
ATOM 2335 O O . SER B 1 10 ? -29.453 3.531 8.992 1 94.38 10 SER B O 1
ATOM 2337 N N . SER B 1 11 ? -30.547 3.326 10.906 1 94.44 11 SER B N 1
ATOM 2338 C CA . SER B 1 11 ? -31.766 3.873 10.336 1 94.44 11 SER B CA 1
ATOM 2339 C C . SER B 1 11 ? -31.594 5.332 9.938 1 94.44 11 SER B C 1
ATOM 2341 O O . SER B 1 11 ? -32 5.738 8.852 1 94.44 11 SER B O 1
ATOM 2343 N N . GLU B 1 12 ? -31 6.043 10.773 1 96.31 12 GLU B N 1
ATOM 2344 C CA . GLU B 1 12 ? -30.719 7.449 10.484 1 96.31 12 GLU B CA 1
ATOM 2345 C C . GLU B 1 12 ? -29.797 7.598 9.289 1 96.31 12 GLU B C 1
ATOM 2347 O O . GLU B 1 12 ? -29.969 8.5 8.461 1 96.31 12 GLU B O 1
ATOM 2352 N N . ILE B 1 13 ? -28.812 6.75 9.227 1 96.25 13 ILE B N 1
ATOM 2353 C CA . ILE B 1 13 ? -27.859 6.777 8.117 1 96.25 13 ILE B CA 1
ATOM 2354 C C . ILE B 1 13 ? -28.594 6.477 6.812 1 96.25 13 ILE B C 1
ATOM 2356 O O . ILE B 1 13 ? -28.391 7.168 5.809 1 96.25 13 ILE B O 1
ATOM 2360 N N . ALA B 1 14 ? -29.453 5.477 6.852 1 94.06 14 ALA B N 1
ATOM 2361 C CA . ALA B 1 14 ? -30.219 5.102 5.66 1 94.06 14 ALA B CA 1
ATOM 2362 C C . ALA B 1 14 ? -31.078 6.262 5.172 1 94.06 14 ALA B C 1
ATOM 2364 O O . ALA B 1 14 ? -31.125 6.555 3.977 1 94.06 14 ALA B O 1
ATOM 2365 N N . ASP B 1 15 ? -31.719 6.922 6.086 1 94.62 15 ASP B N 1
ATOM 2366 C CA . ASP B 1 15 ? -32.562 8.062 5.758 1 94.62 15 ASP B CA 1
ATOM 2367 C C . ASP B 1 15 ? -31.734 9.203 5.152 1 94.62 15 ASP B C 1
ATOM 2369 O O . ASP B 1 15 ? -32.125 9.797 4.148 1 94.62 15 ASP B O 1
ATOM 2373 N N . ALA B 1 16 ? -30.641 9.445 5.777 1 94.19 16 ALA B N 1
ATOM 2374 C CA . ALA B 1 16 ? -29.766 10.516 5.305 1 94.19 16 ALA B CA 1
ATOM 2375 C C . ALA B 1 16 ? -29.234 10.211 3.908 1 94.19 16 ALA B C 1
ATOM 2377 O O . ALA B 1 16 ? -29.156 11.102 3.062 1 94.19 16 ALA B O 1
ATOM 2378 N N . ALA B 1 17 ? -28.891 8.953 3.693 1 90.88 17 ALA B N 1
ATOM 2379 C CA . ALA B 1 17 ? -28.391 8.531 2.389 1 90.88 17 ALA B CA 1
ATOM 2380 C C . ALA B 1 17 ? -29.453 8.68 1.312 1 90.88 17 ALA B C 1
ATOM 2382 O O . ALA B 1 17 ? -29.172 9.156 0.209 1 90.88 17 ALA B O 1
ATOM 2383 N N . MET B 1 18 ? -30.688 8.305 1.637 1 88.62 18 MET B N 1
ATOM 2384 C CA . MET B 1 18 ? -31.797 8.422 0.705 1 88.62 18 MET B CA 1
ATOM 2385 C C . MET B 1 18 ? -32.062 9.883 0.353 1 88.62 18 MET B C 1
ATOM 2387 O O . MET B 1 18 ? -32.25 10.219 -0.817 1 88.62 18 MET B O 1
ATOM 2391 N N . ASN B 1 19 ? -32.031 10.727 1.327 1 90.56 19 ASN B N 1
ATOM 2392 C CA . ASN B 1 19 ? -32.281 12.148 1.126 1 90.56 19 ASN B CA 1
ATOM 2393 C C . ASN B 1 19 ? -31.156 12.797 0.306 1 90.56 19 ASN B C 1
ATOM 2395 O O . ASN B 1 19 ? -31.422 13.641 -0.553 1 90.56 19 ASN B O 1
ATOM 2399 N N . ALA B 1 20 ? -29.969 12.422 0.617 1 87.5 20 ALA B N 1
ATOM 2400 C CA . ALA B 1 20 ? -28.828 12.961 -0.113 1 87.5 20 ALA B CA 1
ATOM 2401 C C . ALA B 1 20 ? -28.906 12.594 -1.594 1 87.5 20 ALA B C 1
ATOM 2403 O O . ALA B 1 20 ? -28.641 13.438 -2.457 1 87.5 20 ALA B O 1
ATOM 2404 N N . ARG B 1 21 ? -29.281 11.414 -1.848 1 83.69 21 ARG B N 1
ATOM 2405 C CA . ARG B 1 21 ? -29.391 10.953 -3.227 1 83.69 21 ARG B CA 1
ATOM 2406 C C . ARG B 1 21 ? -30.484 11.719 -3.977 1 83.69 21 ARG B C 1
ATOM 2408 O O . ARG B 1 21 ? -30.297 12.086 -5.137 1 83.69 21 ARG B O 1
ATOM 2415 N N . ARG B 1 22 ? -31.547 11.922 -3.355 1 83.25 22 ARG B N 1
ATOM 2416 C CA . ARG B 1 22 ? -32.656 12.656 -3.955 1 83.25 22 ARG B CA 1
ATOM 2417 C C . ARG B 1 22 ? -32.219 14.078 -4.316 1 83.25 22 ARG B C 1
ATOM 2419 O O . ARG B 1 22 ? -32.625 14.602 -5.359 1 83.25 22 ARG B O 1
ATOM 2426 N N . SER B 1 23 ? -31.438 14.578 -3.576 1 82.19 23 SER B N 1
ATOM 2427 C CA . SER B 1 23 ? -31.016 15.961 -3.768 1 82.19 23 SER B CA 1
ATOM 2428 C C . SER B 1 23 ? -30.047 16.094 -4.93 1 82.19 23 SER B C 1
ATOM 2430 O O . SER B 1 23 ? -29.953 17.156 -5.555 1 82.19 23 SER B O 1
ATOM 2432 N N . THR B 1 24 ? -29.312 15.047 -5.145 1 78 24 THR B N 1
ATOM 2433 C CA . THR B 1 24 ? -28.328 15.102 -6.211 1 78 24 THR B CA 1
ATOM 2434 C C . THR B 1 24 ? -28.953 14.758 -7.555 1 78 24 THR B C 1
ATOM 2436 O O . THR B 1 24 ? -28.438 15.141 -8.609 1 78 24 THR B O 1
ATOM 2439 N N . GLY B 1 25 ? -30.125 14.094 -7.559 1 68.06 25 GLY B N 1
ATOM 2440 C CA . GLY B 1 25 ? -30.844 13.742 -8.773 1 68.06 25 GLY B CA 1
ATOM 2441 C C . GLY B 1 25 ? -30.156 12.656 -9.578 1 68.06 25 GLY B C 1
ATOM 2442 O O . GLY B 1 25 ? -30.5 12.414 -10.734 1 68.06 25 GLY B O 1
ATOM 2443 N N . LEU B 1 26 ? -29.172 12.148 -9.125 1 62.62 26 LEU B N 1
ATOM 2444 C CA . LEU B 1 26 ? -28.406 11.195 -9.938 1 62.62 26 LEU B CA 1
ATOM 2445 C C . LEU B 1 26 ? -29.047 9.812 -9.898 1 62.62 26 LEU B C 1
ATOM 2447 O O . LEU B 1 26 ? -29.594 9.406 -8.867 1 62.62 26 LEU B O 1
ATOM 2451 N N . ALA B 1 27 ? -29.641 9.273 -11.109 1 56.53 27 ALA B N 1
ATOM 2452 C CA . ALA B 1 27 ? -30.156 7.914 -11.234 1 56.53 27 ALA B CA 1
ATOM 2453 C C . ALA B 1 27 ? -29.172 6.902 -10.656 1 56.53 27 ALA B C 1
ATOM 2455 O O . ALA B 1 27 ? -27.953 7.031 -10.836 1 56.53 27 ALA B O 1
ATOM 2456 N N . SER B 1 28 ? -29.5 5.977 -9.602 1 65.81 28 SER B N 1
ATOM 2457 C CA . SER B 1 28 ? -28.516 5.184 -8.859 1 65.81 28 SER B CA 1
ATOM 2458 C C . SER B 1 28 ? -28.016 4.012 -9.695 1 65.81 28 SER B C 1
ATOM 2460 O O . SER B 1 28 ? -28.797 3.135 -10.078 1 65.81 28 SER B O 1
ATOM 2462 N N . GLY B 1 29 ? -27.422 4.234 -10.945 1 81.38 29 GLY B N 1
ATOM 2463 C CA . GLY B 1 29 ? -26.797 3.225 -11.773 1 81.38 29 GLY B CA 1
ATOM 2464 C C . GLY B 1 29 ? -25.844 2.326 -11.008 1 81.38 29 GLY B C 1
ATOM 2465 O O . GLY B 1 29 ? -24.844 1.857 -11.555 1 81.38 29 GLY B O 1
ATOM 2466 N N . LEU B 1 30 ? -26.422 2.018 -9.742 1 88 30 LEU B N 1
ATOM 2467 C CA . LEU B 1 30 ? -25.562 1.174 -8.922 1 88 30 LEU B CA 1
ATOM 2468 C C . LEU B 1 30 ? -25.766 -0.3 -9.258 1 88 30 LEU B C 1
ATOM 2470 O O . LEU B 1 30 ? -26.891 -0.733 -9.492 1 88 30 LEU B O 1
ATOM 2474 N N . VAL B 1 31 ? -24.656 -1.049 -9.289 1 91.38 31 VAL B N 1
ATOM 2475 C CA . VAL B 1 31 ? -24.766 -2.434 -9.742 1 91.38 31 VAL B CA 1
ATOM 2476 C C . VAL B 1 31 ? -24.453 -3.377 -8.586 1 91.38 31 VAL B C 1
ATOM 2478 O O . VAL B 1 31 ? -24.719 -4.578 -8.664 1 91.38 31 VAL B O 1
ATOM 2481 N N . MET B 1 32 ? -23.938 -2.812 -7.402 1 95.25 32 MET B N 1
ATOM 2482 C CA . MET B 1 32 ? -23.625 -3.656 -6.254 1 95.25 32 MET B CA 1
ATOM 2483 C C . MET B 1 32 ? -23.438 -2.812 -4.996 1 95.25 32 MET B C 1
ATOM 2485 O O . MET B 1 32 ? -23.375 -1.585 -5.07 1 95.25 32 MET B O 1
ATOM 2489 N N . THR B 1 33 ? -23.422 -3.486 -3.914 1 96.25 33 THR B N 1
ATOM 2490 C CA . THR B 1 33 ? -22.906 -2.924 -2.672 1 96.25 33 THR B CA 1
ATOM 2491 C C . THR B 1 33 ? -21.547 -3.543 -2.322 1 96.25 33 THR B C 1
ATOM 2493 O O . THR B 1 33 ? -21.422 -4.766 -2.268 1 96.25 33 THR B O 1
ATOM 2496 N N . LEU B 1 34 ? -20.578 -2.734 -2.211 1 97.44 34 LEU B N 1
ATOM 2497 C CA . LEU B 1 34 ? -19.266 -3.162 -1.755 1 97.44 34 LEU B CA 1
ATOM 2498 C C . LEU B 1 34 ? -19.047 -2.787 -0.292 1 97.44 34 LEU B C 1
ATOM 2500 O O . LEU B 1 34 ? -19.047 -1.604 0.056 1 97.44 34 LEU B O 1
ATOM 2504 N N . ILE B 1 35 ? -18.906 -3.789 0.548 1 97.56 35 ILE B N 1
ATOM 2505 C CA . ILE B 1 35 ? -18.578 -3.566 1.949 1 97.56 35 ILE B CA 1
ATOM 2506 C C . ILE B 1 35 ? -17.062 -3.732 2.148 1 97.56 35 ILE B C 1
ATOM 2508 O O . ILE B 1 35 ? -16.516 -4.797 1.865 1 97.56 35 ILE B O 1
ATOM 2512 N N . VAL B 1 36 ? -16.406 -2.703 2.58 1 97.12 36 VAL B N 1
ATOM 2513 C CA . VAL B 1 36 ? -14.977 -2.736 2.852 1 97.12 36 VAL B CA 1
ATOM 2514 C C . VAL B 1 36 ? -14.742 -2.748 4.359 1 97.12 36 VAL B C 1
ATOM 2516 O O . VAL B 1 36 ? -15.086 -1.791 5.055 1 97.12 36 VAL B O 1
ATOM 2519 N N . VAL B 1 37 ? -14.203 -3.814 4.855 1 95.56 37 VAL B N 1
ATOM 2520 C CA . VAL B 1 37 ? -13.891 -3.93 6.277 1 95.56 37 VAL B CA 1
ATOM 2521 C C . VAL B 1 37 ? -12.414 -3.619 6.512 1 95.56 37 VAL B C 1
ATOM 2523 O O . VAL B 1 37 ? -11.547 -4.41 6.148 1 95.56 37 VAL B O 1
ATOM 2526 N N . SER B 1 38 ? -12.164 -2.486 7.16 1 91.19 38 SER B N 1
ATOM 2527 C CA . SER B 1 38 ? -10.797 -1.98 7.219 1 91.19 38 SER B CA 1
ATOM 2528 C C . SER B 1 38 ? -10.422 -1.573 8.641 1 91.19 38 SER B C 1
ATOM 2530 O O . SER B 1 38 ? -11.289 -1.238 9.445 1 91.19 38 SER B O 1
ATOM 2532 N N . THR B 1 39 ? -9.125 -1.687 8.984 1 85.12 39 THR B N 1
ATOM 2533 C CA . THR B 1 39 ? -8.586 -1.008 10.156 1 85.12 39 THR B CA 1
ATOM 2534 C C . THR B 1 39 ? -8.336 0.467 9.859 1 85.12 39 THR B C 1
ATOM 2536 O O . THR B 1 39 ? -8.312 0.876 8.695 1 85.12 39 THR B O 1
ATOM 2539 N N . PRO B 1 40 ? -8.156 1.229 10.906 1 82.06 40 PRO B N 1
ATOM 2540 C CA . PRO B 1 40 ? -7.82 2.637 10.672 1 82.06 40 PRO B CA 1
ATOM 2541 C C . PRO B 1 40 ? -6.555 2.812 9.836 1 82.06 40 PRO B C 1
ATOM 2543 O O . PRO B 1 40 ? -6.465 3.74 9.031 1 82.06 40 PRO B O 1
ATOM 2546 N N . GLN B 1 41 ? -5.59 1.869 9.969 1 79.88 41 GLN B N 1
ATOM 2547 C CA . GLN B 1 41 ? -4.309 1.974 9.281 1 79.88 41 GLN B CA 1
ATOM 2548 C C . GLN B 1 41 ? -4.469 1.722 7.781 1 79.88 41 GLN B C 1
ATOM 2550 O O . GLN B 1 41 ? -3.734 2.287 6.973 1 79.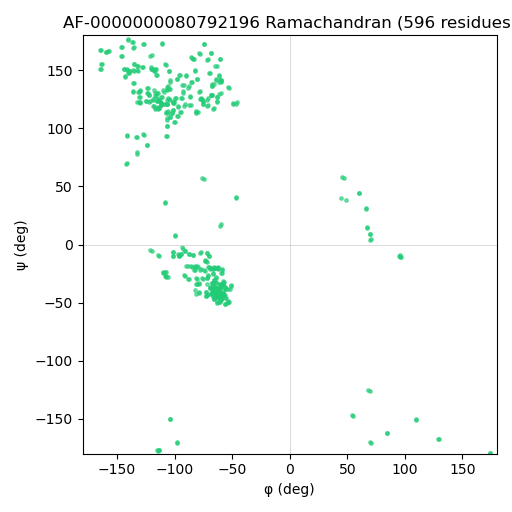88 41 GLN B O 1
ATOM 2555 N N . GLN B 1 42 ? -5.457 0.94 7.504 1 86.5 42 GLN B N 1
ATOM 2556 C CA . GLN B 1 42 ? -5.648 0.534 6.113 1 86.5 42 GLN B CA 1
ATOM 2557 C C . GLN B 1 42 ? -6.668 1.43 5.414 1 86.5 42 GLN B C 1
ATOM 2559 O O . GLN B 1 42 ? -6.797 1.391 4.191 1 86.5 42 GLN B O 1
ATOM 2564 N N . TYR B 1 43 ? -7.344 2.25 6.18 1 90.06 43 TYR B N 1
ATOM 2565 C CA . TYR B 1 43 ? -8.555 2.939 5.746 1 90.06 43 TYR B CA 1
ATOM 2566 C C . TYR B 1 43 ? -8.289 3.76 4.488 1 90.06 43 TYR B C 1
ATOM 2568 O O . TYR B 1 43 ? -8.992 3.611 3.486 1 90.06 43 TYR B O 1
ATOM 2576 N N . THR B 1 44 ? -7.285 4.574 4.504 1 86.19 44 THR B N 1
ATOM 2577 C CA . THR B 1 44 ? -7.043 5.523 3.422 1 86.19 44 THR B CA 1
ATOM 2578 C C . THR B 1 44 ? -6.82 4.793 2.102 1 86.19 44 THR B C 1
ATOM 2580 O O . THR B 1 44 ? -7.465 5.102 1.099 1 86.19 44 THR B O 1
ATOM 2583 N N . ARG B 1 45 ? -5.965 3.84 2.129 1 88.38 45 ARG B N 1
ATOM 2584 C CA . ARG B 1 45 ? -5.66 3.088 0.917 1 88.38 45 ARG B CA 1
ATOM 2585 C C . ARG B 1 45 ? -6.875 2.289 0.45 1 88.38 45 ARG B C 1
ATOM 2587 O O . ARG B 1 45 ? -7.152 2.213 -0.749 1 88.38 45 ARG B O 1
ATOM 2594 N N . ALA B 1 46 ? -7.551 1.687 1.384 1 93.69 46 ALA B N 1
ATOM 2595 C CA . ALA B 1 46 ? -8.75 0.923 1.055 1 93.69 46 ALA B CA 1
ATOM 2596 C C . ALA B 1 46 ? -9.82 1.82 0.435 1 93.69 46 ALA B C 1
ATOM 2598 O O . ALA B 1 46 ? -10.469 1.44 -0.544 1 93.69 46 ALA B O 1
ATOM 2599 N N . PHE B 1 47 ? -9.992 2.998 0.993 1 92.56 47 PHE B N 1
ATOM 2600 C CA . PHE B 1 47 ? -10.953 3.973 0.501 1 92.56 47 PHE B CA 1
ATOM 2601 C C . PHE B 1 47 ? -10.648 4.359 -0.941 1 92.56 47 PHE B C 1
ATOM 2603 O O . PHE B 1 47 ? -11.531 4.32 -1.801 1 92.56 47 PHE B O 1
ATOM 2610 N N . ASP B 1 48 ? -9.398 4.656 -1.209 1 89 48 ASP B N 1
ATOM 2611 C CA . ASP B 1 48 ? -8.984 5.07 -2.547 1 89 48 ASP B CA 1
ATOM 2612 C C . ASP B 1 48 ? -9.219 3.955 -3.564 1 89 48 ASP B C 1
ATOM 2614 O O . ASP B 1 48 ? -9.695 4.211 -4.672 1 89 48 ASP B O 1
ATOM 2618 N N . SER B 1 49 ? -8.852 2.791 -3.168 1 93.75 49 SER B N 1
ATOM 2619 C CA . SER B 1 49 ? -9.031 1.657 -4.066 1 93.75 49 SER B CA 1
ATOM 2620 C C . SER B 1 49 ? -10.508 1.396 -4.348 1 93.75 49 SER B C 1
ATOM 2622 O O . SER B 1 49 ? -10.898 1.182 -5.496 1 93.75 49 SER B O 1
ATOM 2624 N N . ALA B 1 50 ? -11.312 1.436 -3.307 1 94.69 50 ALA B N 1
ATOM 2625 C CA . ALA B 1 50 ? -12.75 1.209 -3.469 1 94.69 50 ALA B CA 1
ATOM 2626 C C . ALA B 1 50 ? -13.375 2.273 -4.363 1 94.69 50 ALA B C 1
ATOM 2628 O O . ALA B 1 50 ? -14.148 1.957 -5.27 1 94.69 50 ALA B O 1
ATOM 2629 N N . GLN B 1 51 ? -13.023 3.49 -4.129 1 90.81 51 GLN B N 1
ATOM 2630 C CA . GLN B 1 51 ? -13.555 4.59 -4.926 1 90.81 51 GLN B CA 1
ATOM 2631 C C . GLN B 1 51 ? -13.141 4.457 -6.391 1 90.81 51 GLN B C 1
ATOM 2633 O O . GLN B 1 51 ? -13.953 4.672 -7.289 1 90.81 51 GLN B O 1
ATOM 2638 N N . ALA B 1 52 ? -11.906 4.105 -6.598 1 90.56 52 ALA B N 1
ATOM 2639 C CA . ALA B 1 52 ? -11.398 3.967 -7.961 1 90.56 52 ALA B CA 1
ATOM 2640 C C . ALA B 1 52 ? -12.133 2.855 -8.703 1 90.56 52 ALA B C 1
ATOM 2642 O O . ALA B 1 52 ? -12.406 2.979 -9.898 1 90.56 52 ALA B O 1
ATOM 2643 N N . THR B 1 53 ? -12.445 1.809 -8.031 1 93.19 53 THR B N 1
ATOM 2644 C CA . THR B 1 53 ? -13.117 0.692 -8.695 1 93.19 53 THR B CA 1
ATOM 2645 C C . THR B 1 53 ? -14.555 1.054 -9.039 1 93.19 53 THR B C 1
ATOM 2647 O O . THR B 1 53 ? -15.133 0.503 -9.977 1 93.19 53 THR B O 1
ATOM 2650 N N . ALA B 1 54 ? -15.18 1.983 -8.297 1 88.44 54 ALA B N 1
ATOM 2651 C CA . ALA B 1 54 ? -16.578 2.361 -8.477 1 88.44 54 ALA B CA 1
ATOM 2652 C C . ALA B 1 54 ? -16.781 3.109 -9.797 1 88.44 54 ALA B C 1
ATOM 2654 O O . ALA B 1 54 ? -17.891 3.186 -10.312 1 88.44 54 ALA B O 1
ATOM 2655 N N . ALA B 1 55 ? -15.703 3.643 -10.297 1 83.81 55 ALA B N 1
ATOM 2656 C CA . ALA B 1 55 ? -15.789 4.305 -11.602 1 83.81 55 ALA B CA 1
ATOM 2657 C C . ALA B 1 55 ? -16.156 3.311 -12.695 1 83.81 55 ALA B C 1
ATOM 2659 O O . ALA B 1 55 ? -16.922 3.639 -13.609 1 83.81 55 ALA B O 1
ATOM 2660 N N . GLU B 1 56 ? -15.633 2.129 -12.602 1 88.62 56 GLU B N 1
ATOM 2661 C CA . GLU B 1 56 ? -15.906 1.084 -13.586 1 88.62 56 GLU B CA 1
ATOM 2662 C C . GLU B 1 56 ? -17.094 0.228 -13.172 1 88.62 56 GLU B C 1
ATOM 2664 O O . GLU B 1 56 ? -17.797 -0.327 -14.016 1 88.62 56 GLU B O 1
ATOM 2669 N N . HIS B 1 57 ? -17.312 0.179 -11.898 1 91.75 57 HIS B N 1
ATOM 2670 C CA . HIS B 1 57 ? -18.375 -0.617 -11.32 1 91.75 57 HIS B CA 1
ATOM 2671 C C . HIS B 1 57 ? -19.172 0.187 -10.289 1 91.75 57 HIS B C 1
ATOM 2673 O O . HIS B 1 57 ? -18.984 0.009 -9.086 1 91.75 57 HIS B O 1
ATOM 2679 N N . PRO B 1 58 ? -20.031 1.016 -10.844 1 90.31 58 PRO B N 1
ATOM 2680 C CA . PRO B 1 58 ? -20.75 1.888 -9.914 1 90.31 58 PRO B CA 1
ATOM 2681 C C . PRO B 1 58 ? -21.359 1.123 -8.742 1 90.31 58 PRO B C 1
ATOM 2683 O O . PRO B 1 58 ? -22.125 0.178 -8.945 1 90.31 58 PRO B O 1
ATOM 2686 N N . SER B 1 59 ? -20.984 1.468 -7.504 1 93 59 SER B N 1
ATOM 2687 C CA . SER B 1 59 ? -21.375 0.728 -6.305 1 93 59 SER B CA 1
ATOM 2688 C C . SER B 1 59 ? -21.719 1.671 -5.156 1 93 59 SER B C 1
ATOM 2690 O O . SER B 1 59 ? -21.234 2.805 -5.113 1 93 59 SER B O 1
ATOM 2692 N N . ARG B 1 60 ? -22.672 1.165 -4.359 1 93.94 60 ARG B N 1
ATOM 2693 C CA . ARG B 1 60 ? -22.641 1.719 -3.01 1 93.94 60 ARG B CA 1
ATOM 2694 C C . ARG B 1 60 ? -21.484 1.136 -2.197 1 93.94 60 ARG B C 1
ATOM 2696 O O . ARG B 1 60 ? -21.375 -0.084 -2.066 1 93.94 60 ARG B O 1
ATOM 2703 N N . ILE B 1 61 ? -20.625 2.004 -1.74 1 96 61 ILE B N 1
ATOM 2704 C CA . ILE B 1 61 ? -19.484 1.566 -0.937 1 96 61 ILE B CA 1
ATOM 2705 C C . ILE B 1 61 ? -19.766 1.817 0.542 1 96 61 ILE B C 1
ATOM 2707 O O . ILE B 1 61 ? -20.047 2.947 0.942 1 96 61 ILE B O 1
ATOM 2711 N N . LEU B 1 62 ? -19.719 0.777 1.327 1 96.88 62 LEU B N 1
ATOM 2712 C CA . LEU B 1 62 ? -19.812 0.861 2.781 1 96.88 62 LEU B CA 1
ATOM 2713 C C . LEU B 1 62 ? -18.453 0.597 3.424 1 96.88 62 LEU B C 1
ATOM 2715 O O . LEU B 1 62 ? -18 -0.55 3.488 1 96.88 62 LEU B O 1
ATOM 2719 N N . MET B 1 63 ? -17.797 1.656 3.83 1 96 63 MET B N 1
ATOM 2720 C CA . MET B 1 63 ? -16.547 1.515 4.578 1 96 63 MET B CA 1
ATOM 2721 C C . MET B 1 63 ? -16.828 1.24 6.051 1 96 63 MET B C 1
ATOM 2723 O O . MET B 1 63 ? -17.422 2.072 6.742 1 96 63 MET B O 1
ATOM 2727 N N . VAL B 1 64 ? -16.469 0.099 6.512 1 96 64 VAL B N 1
ATOM 2728 C CA . VAL B 1 64 ? -16.625 -0.24 7.926 1 96 64 VAL B CA 1
ATOM 2729 C C . VAL B 1 64 ? -15.266 -0.167 8.617 1 96 64 VAL B C 1
ATOM 2731 O O . VAL B 1 64 ? -14.383 -0.998 8.367 1 96 64 VAL B O 1
ATOM 2734 N N . VAL B 1 65 ? -15.109 0.803 9.445 1 92.94 65 VAL B N 1
ATOM 2735 C CA . VAL B 1 65 ? -13.844 1.035 10.141 1 92.94 65 VAL B CA 1
ATOM 2736 C C . VAL B 1 65 ? -14.031 0.814 11.641 1 92.94 65 VAL B C 1
ATOM 2738 O O . VAL B 1 65 ? -14.891 1.446 12.266 1 92.94 65 VAL B O 1
ATOM 2741 N N . ASN B 1 66 ? -13.273 0.001 12.219 1 88.19 66 ASN B N 1
ATOM 2742 C CA . ASN B 1 66 ? -13.344 -0.267 13.656 1 88.19 66 ASN B CA 1
ATOM 2743 C C . ASN B 1 66 ? -12.406 0.645 14.445 1 88.19 66 ASN B C 1
ATOM 2745 O O . ASN B 1 66 ? -11.195 0.637 14.227 1 88.19 66 ASN B O 1
ATOM 2749 N N . SER B 1 67 ? -12.945 1.39 15.281 1 83.88 67 SER B N 1
ATOM 2750 C CA . SER B 1 67 ? -12.195 2.311 16.125 1 83.88 67 SER B CA 1
ATOM 2751 C C . SER B 1 67 ? -11.633 1.601 17.359 1 83.88 67 SER B C 1
ATOM 2753 O O . SER B 1 67 ? -12.18 0.591 17.797 1 83.88 67 SER B O 1
ATOM 2755 N N . LYS B 1 68 ? -10.602 2.217 17.969 1 80.12 68 LYS B N 1
ATOM 2756 C CA . LYS B 1 68 ? -10 1.697 19.188 1 80.12 68 LYS B CA 1
ATOM 2757 C C . LYS B 1 68 ? -10.727 2.221 20.422 1 80.12 68 LYS B C 1
ATOM 2759 O O . LYS B 1 68 ? -10.523 1.716 21.531 1 80.12 68 LYS B O 1
ATOM 2764 N N . SER B 1 69 ? -11.57 3.094 20.172 1 83.56 69 SER B N 1
ATOM 2765 C CA . SER B 1 69 ? -12.289 3.682 21.297 1 83.56 69 SER B CA 1
ATOM 2766 C C . SER B 1 69 ? -13.148 2.641 22.016 1 83.56 69 SER B C 1
ATOM 2768 O O . SER B 1 69 ? -13.758 1.79 21.359 1 83.56 69 SER B O 1
ATOM 2770 N N . THR B 1 70 ? -13.219 2.695 23.344 1 88.69 70 THR B N 1
ATOM 2771 C CA . THR B 1 70 ? -13.969 1.724 24.141 1 88.69 70 THR B CA 1
ATOM 2772 C C . THR B 1 70 ? -15.414 2.174 24.312 1 88.69 70 THR B C 1
ATOM 2774 O O . THR B 1 70 ? -16.281 1.374 24.688 1 88.69 70 THR B O 1
ATOM 2777 N N . LYS B 1 71 ? -15.695 3.4 24.109 1 91.94 71 LYS B N 1
ATOM 2778 C CA . LYS B 1 71 ? -17.062 3.91 24.25 1 91.94 71 LYS B CA 1
ATOM 2779 C C . LYS B 1 71 ? -17.922 3.516 23.047 1 91.94 71 LYS B C 1
ATOM 2781 O O . LYS B 1 71 ? -17.547 3.777 21.906 1 91.94 71 LYS B O 1
ATOM 2786 N N . THR B 1 72 ? -19.016 2.883 23.328 1 93.06 72 THR B N 1
ATOM 2787 C CA . THR B 1 72 ? -19.891 2.42 22.266 1 93.06 72 THR B CA 1
ATOM 2788 C C . THR B 1 72 ? -20.5 3.6 21.516 1 93.06 72 THR B C 1
ATOM 2790 O O . THR B 1 72 ? -21.188 4.434 22.109 1 93.06 72 THR B O 1
ATOM 2793 N N . ALA B 1 73 ? -20.188 3.693 20.281 1 93.88 73 ALA B N 1
ATOM 2794 C CA . ALA B 1 73 ? -20.703 4.766 19.438 1 93.88 73 ALA B CA 1
ATOM 2795 C C . ALA B 1 73 ? -20.516 4.43 17.969 1 93.88 73 ALA B C 1
ATOM 2797 O O . ALA B 1 73 ? -19.703 3.574 17.609 1 93.88 73 ALA B O 1
ATOM 2798 N N . MET B 1 74 ? -21.344 5.023 17.172 1 95.12 74 MET B N 1
ATOM 2799 C CA . MET B 1 74 ? -21.203 4.922 15.727 1 95.12 74 MET B CA 1
ATOM 2800 C C . MET B 1 74 ? -21.281 6.297 15.07 1 95.12 74 MET B C 1
ATOM 2802 O O . MET B 1 74 ? -22.25 7.027 15.281 1 95.12 74 MET B O 1
ATOM 2806 N N . ASP B 1 75 ? -20.297 6.641 14.375 1 95.12 75 ASP B N 1
ATOM 2807 C CA . ASP B 1 75 ? -20.297 7.812 13.508 1 95.12 75 ASP B CA 1
ATOM 2808 C C . ASP B 1 75 ? -20.359 7.41 12.039 1 95.12 75 ASP B C 1
ATOM 2810 O O . ASP B 1 75 ? -20 6.281 11.688 1 95.12 75 ASP B O 1
ATOM 2814 N N . ALA B 1 76 ? -20.875 8.328 11.258 1 96.31 76 ALA B N 1
ATOM 2815 C CA . ALA B 1 76 ? -20.984 8.016 9.836 1 96.31 76 ALA B CA 1
ATOM 2816 C C . ALA B 1 76 ? -20.719 9.25 8.977 1 96.31 76 ALA B C 1
ATOM 2818 O O . ALA B 1 76 ? -20.891 10.383 9.438 1 96.31 76 ALA B O 1
ATOM 2819 N N . GLU B 1 77 ? -20.234 9.008 7.836 1 94.38 77 GLU B N 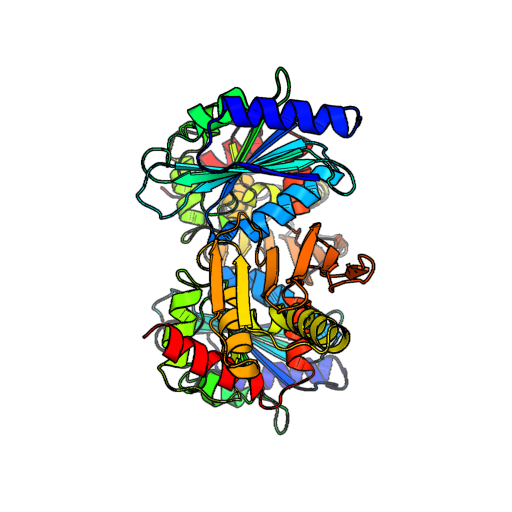1
ATOM 2820 C CA . GLU B 1 77 ? -20.078 10.016 6.789 1 94.38 77 GLU B CA 1
ATOM 2821 C C . GLU B 1 77 ? -20.656 9.516 5.465 1 94.38 77 GLU B C 1
ATOM 2823 O O . GLU B 1 77 ? -20.391 8.383 5.059 1 94.38 77 GLU B O 1
ATOM 2828 N N . ILE B 1 78 ? -21.453 10.359 4.824 1 93 78 ILE B N 1
ATOM 2829 C CA . ILE B 1 78 ? -22.047 10.039 3.531 1 93 78 ILE B CA 1
ATOM 2830 C C . ILE B 1 78 ? -21.5 10.992 2.463 1 93 78 ILE B C 1
ATOM 2832 O O . ILE B 1 78 ? -21.547 12.211 2.627 1 93 78 ILE B O 1
ATOM 2836 N N . ARG B 1 79 ? -20.938 10.438 1.471 1 88.5 79 ARG B N 1
ATOM 2837 C CA . ARG B 1 79 ? -20.484 11.195 0.312 1 88.5 79 ARG B CA 1
ATOM 2838 C C . ARG B 1 79 ? -21.281 10.828 -0.935 1 88.5 79 ARG B C 1
ATOM 2840 O O . ARG B 1 79 ? -21.312 9.664 -1.334 1 88.5 79 ARG B O 1
ATOM 2847 N N . VAL B 1 80 ? -21.984 11.844 -1.472 1 83.88 80 VAL B N 1
ATOM 2848 C CA . VAL B 1 80 ? -22.75 11.617 -2.688 1 83.88 80 VAL B CA 1
ATOM 2849 C C . VAL B 1 80 ? -22.531 12.773 -3.664 1 83.88 80 VAL B C 1
ATOM 2851 O O . VAL B 1 80 ? -22.219 13.891 -3.252 1 83.88 80 VAL B O 1
ATOM 2854 N N . GLY B 1 81 ? -22.734 12.477 -4.934 1 75.19 81 GLY B N 1
ATOM 2855 C CA . GLY B 1 81 ? -22.812 13.547 -5.914 1 75.19 81 GLY B CA 1
ATOM 2856 C C . GLY B 1 81 ? -21.609 13.578 -6.852 1 75.19 81 GLY B C 1
ATOM 2857 O O . GLY B 1 81 ? -21.031 12.539 -7.152 1 75.19 81 GLY B O 1
ATOM 2858 N N . GLU B 1 82 ? -21.297 14.812 -7.309 1 63.81 82 GLU B N 1
ATOM 2859 C CA . GLU B 1 82 ? -20.375 14.984 -8.422 1 63.81 82 GLU B CA 1
ATOM 2860 C C . GLU B 1 82 ? -18.953 14.57 -8.031 1 63.81 82 GLU B C 1
ATOM 2862 O O . GLU B 1 82 ? -18.469 14.945 -6.965 1 63.81 82 GLU B O 1
ATOM 2867 N N . GLY B 1 83 ? -18.344 13.711 -8.852 1 64.62 83 GLY B N 1
ATOM 2868 C CA . GLY B 1 83 ? -16.953 13.312 -8.688 1 64.62 83 GLY B CA 1
ATOM 2869 C C . GLY B 1 83 ? -16.797 12.016 -7.914 1 64.62 83 GLY B C 1
ATOM 2870 O O . GLY B 1 83 ? -15.68 11.492 -7.789 1 64.62 83 GLY B O 1
ATOM 2871 N N . VAL B 1 84 ? -18.031 11.625 -7.355 1 67.06 84 VAL B N 1
ATOM 2872 C CA . VAL B 1 84 ? -17.984 10.352 -6.641 1 67.06 84 VAL B CA 1
ATOM 2873 C C . VAL B 1 84 ? -18.688 9.273 -7.453 1 67.06 84 VAL B C 1
ATOM 2875 O O . VAL B 1 84 ? -19.828 9.453 -7.879 1 67.06 84 VAL B O 1
ATOM 2878 N N . ALA B 1 85 ? -17.938 8.297 -8.086 1 65.06 85 ALA B N 1
ATOM 2879 C CA . ALA B 1 85 ? -18.484 7.242 -8.945 1 65.06 85 ALA B CA 1
ATOM 2880 C C . ALA B 1 85 ? -19.469 6.363 -8.18 1 65.06 85 ALA B C 1
ATOM 2882 O O . ALA B 1 85 ? -20.047 5.441 -8.75 1 65.06 85 ALA B O 1
ATOM 2883 N N . GLY B 1 86 ? -20.031 6.758 -7.031 1 74.12 86 GLY B N 1
ATOM 2884 C CA . GLY B 1 86 ? -20.984 6.016 -6.211 1 74.12 86 GLY B CA 1
ATOM 2885 C C . GLY B 1 86 ? -21.297 6.699 -4.895 1 74.12 86 GLY B C 1
ATOM 2886 O O . GLY B 1 86 ? -20.953 7.867 -4.699 1 74.12 86 GLY B O 1
ATOM 2887 N N . ASP B 1 87 ? -22.156 5.973 -4.18 1 87.19 87 ASP B N 1
ATOM 2888 C CA . ASP B 1 87 ? -22.453 6.379 -2.807 1 87.19 87 ASP B CA 1
ATOM 2889 C C . ASP B 1 87 ? -21.438 5.77 -1.834 1 87.19 87 ASP B C 1
ATOM 2891 O O . ASP B 1 87 ? -21.266 4.551 -1.796 1 87.19 87 ASP B O 1
ATOM 2895 N N . ILE B 1 88 ? -20.797 6.672 -1.192 1 92.38 88 ILE B N 1
ATOM 2896 C CA . ILE B 1 88 ? -19.859 6.137 -0.208 1 92.38 88 ILE B CA 1
ATOM 2897 C C . ILE B 1 88 ? -20.344 6.465 1.2 1 92.38 88 ILE B C 1
ATOM 2899 O O . ILE B 1 88 ? -20.594 7.629 1.521 1 92.38 88 ILE B O 1
ATOM 2903 N N . ILE B 1 89 ? -20.531 5.492 1.96 1 95.44 89 ILE B N 1
ATOM 2904 C CA . ILE B 1 89 ? -20.891 5.625 3.365 1 95.44 89 ILE B CA 1
ATOM 2905 C C . ILE B 1 89 ? -19.797 5.043 4.246 1 95.44 89 ILE B C 1
ATOM 2907 O O . ILE B 1 89 ? -19.469 3.854 4.148 1 95.44 89 ILE B O 1
ATOM 2911 N N . THR B 1 90 ? -19.188 5.859 5.043 1 95.31 90 THR B N 1
ATOM 2912 C CA . THR B 1 90 ? -18.203 5.395 6.004 1 95.31 90 THR B CA 1
ATOM 2913 C C . THR B 1 90 ? -18.812 5.242 7.391 1 95.31 90 THR B C 1
ATOM 2915 O O . THR B 1 90 ? -19.453 6.168 7.895 1 95.31 90 THR B O 1
ATOM 2918 N N . LEU B 1 91 ? -18.656 4.078 7.961 1 96.38 91 LEU B N 1
ATOM 2919 C CA . LEU B 1 91 ? -19.109 3.756 9.305 1 96.38 91 LEU B CA 1
ATOM 2920 C C . LEU B 1 91 ? -17.938 3.545 10.25 1 96.38 91 LEU B C 1
ATOM 2922 O O . LEU B 1 91 ? -17.094 2.686 10.008 1 96.38 91 LEU B O 1
ATOM 2926 N N . ARG B 1 92 ? -17.844 4.285 11.242 1 94.56 92 ARG B N 1
ATOM 2927 C CA . ARG B 1 92 ? -16.875 4.09 12.312 1 94.56 92 ARG B CA 1
ATOM 2928 C C . ARG B 1 92 ? -17.531 3.469 13.539 1 94.56 92 ARG B C 1
ATOM 2930 O O . ARG B 1 92 ? -18.375 4.102 14.188 1 94.56 92 ARG B O 1
ATOM 2937 N N . LEU B 1 93 ? -17.156 2.309 13.812 1 94.44 93 LEU B N 1
ATOM 2938 C CA . LEU B 1 93 ? -17.75 1.551 14.906 1 94.44 93 LEU B CA 1
ATOM 2939 C C . LEU B 1 93 ? -16.812 1.513 16.109 1 94.44 93 LEU B C 1
ATOM 2941 O O . LEU B 1 93 ? -15.625 1.239 15.977 1 94.44 93 LEU B O 1
ATOM 2945 N N . ALA B 1 94 ? -17.359 1.764 17.266 1 93.06 94 ALA B N 1
ATOM 2946 C CA . ALA B 1 94 ? -16.594 1.738 18.5 1 93.06 94 ALA B CA 1
ATOM 2947 C C . ALA B 1 94 ? -17.312 0.934 19.578 1 93.06 94 ALA B C 1
ATOM 2949 O O . ALA B 1 94 ? -18.531 0.756 19.516 1 93.06 94 ALA B O 1
ATOM 2950 N N . GLY B 1 95 ? -16.516 0.383 20.531 1 93.12 95 GLY B N 1
ATOM 2951 C CA . GLY B 1 95 ? -17.062 -0.313 21.672 1 93.12 95 GLY B CA 1
ATOM 2952 C C . GLY B 1 95 ? -17.75 -1.62 21.312 1 93.12 95 GLY B C 1
ATOM 2953 O O . GLY B 1 95 ? -17.172 -2.449 20.609 1 93.12 95 GLY B O 1
ATOM 2954 N N . GLU B 1 96 ? -19 -1.807 21.703 1 91.94 96 GLU B N 1
ATOM 2955 C CA . GLU B 1 96 ? -19.734 -3.062 21.547 1 91.94 96 GLU B CA 1
ATOM 2956 C C . GLU B 1 96 ? -20.141 -3.297 20.094 1 91.94 96 GLU B C 1
ATOM 2958 O O . GLU B 1 96 ? -20.531 -4.406 19.734 1 91.94 96 GLU B O 1
ATOM 2963 N N . LEU B 1 97 ? -20.031 -2.264 19.344 1 92 97 LEU B N 1
ATOM 2964 C CA . LEU B 1 97 ? -20.422 -2.391 17.938 1 92 97 LEU B CA 1
ATOM 2965 C C . LEU B 1 97 ? -19.328 -3.059 17.125 1 92 97 LEU B C 1
ATOM 2967 O O . LEU B 1 97 ? -19.578 -3.516 16 1 92 97 LEU B O 1
ATOM 2971 N N . VAL B 1 98 ? -18.141 -2.992 17.75 1 88.12 98 VAL B N 1
ATOM 2972 C CA . VAL B 1 98 ? -17.047 -3.674 17.078 1 88.12 98 VAL B CA 1
ATOM 2973 C C . VAL B 1 98 ? -17.344 -5.168 17 1 88.12 98 VAL B C 1
ATOM 2975 O O . VAL B 1 98 ? -17.672 -5.801 18 1 88.12 98 VAL B O 1
ATOM 2978 N N . GLY B 1 99 ? -17.375 -5.75 15.859 1 85.06 99 GLY B N 1
ATOM 2979 C CA . GLY B 1 99 ? -17.703 -7.152 15.656 1 85.06 99 GLY B CA 1
ATOM 2980 C C . GLY B 1 99 ? -19.156 -7.375 15.281 1 85.06 99 GLY B C 1
ATOM 2981 O O . GLY B 1 99 ? -19.547 -8.492 14.938 1 85.06 99 GLY B O 1
ATOM 2982 N N . ARG B 1 100 ? -20.016 -6.328 15.391 1 86.81 100 ARG B N 1
ATOM 2983 C CA . ARG B 1 100 ? -21.422 -6.438 15.039 1 86.81 100 ARG B CA 1
ATOM 2984 C C . ARG B 1 100 ? -21.734 -5.684 13.75 1 86.81 100 ARG B C 1
ATOM 2986 O O . ARG B 1 100 ? -22.781 -5.027 13.648 1 86.81 100 ARG B O 1
ATOM 2993 N N . GLY B 1 101 ? -20.766 -5.754 12.891 1 85.31 101 GLY B N 1
ATOM 2994 C CA . GLY B 1 101 ? -20.906 -5.016 11.641 1 85.31 101 GLY B CA 1
ATOM 2995 C C . GLY B 1 101 ? -22.125 -5.426 10.836 1 85.31 101 GLY B C 1
ATOM 2996 O O . GLY B 1 101 ? -22.672 -4.629 10.07 1 85.31 101 GLY B O 1
ATOM 2997 N N . ASP B 1 102 ? -22.625 -6.66 11.031 1 89.75 102 ASP B N 1
ATOM 2998 C CA . ASP B 1 102 ? -23.75 -7.168 10.258 1 89.75 102 ASP B CA 1
ATOM 2999 C C . ASP B 1 102 ? -25.031 -6.391 10.57 1 89.75 102 ASP B C 1
ATOM 3001 O O . ASP B 1 102 ? -25.719 -5.926 9.664 1 89.75 102 ASP B O 1
ATOM 3005 N N . SER B 1 103 ? -25.25 -6.184 11.844 1 90.5 103 SER B N 1
ATOM 3006 C CA . SER B 1 103 ? -26.469 -5.488 12.242 1 90.5 103 SER B CA 1
ATOM 3007 C C . SER B 1 103 ? -26.469 -4.043 11.758 1 90.5 103 SER B C 1
ATOM 3009 O O . SER B 1 103 ? -27.531 -3.498 11.414 1 90.5 103 SER B O 1
ATOM 3011 N N . VAL B 1 104 ? -25.328 -3.51 11.68 1 93.19 104 VAL B N 1
ATOM 3012 C CA . VAL B 1 104 ? -25.203 -2.107 11.297 1 93.19 104 VAL B CA 1
ATOM 3013 C C . VAL B 1 104 ? -25.297 -1.968 9.781 1 93.19 104 VAL B C 1
ATOM 3015 O O . VAL B 1 104 ? -25.875 -0.996 9.281 1 93.19 104 VAL B O 1
ATOM 3018 N N . VAL B 1 105 ? -24.797 -2.938 9.055 1 96.25 105 VAL B N 1
ATOM 3019 C CA . VAL B 1 105 ? -24.656 -2.832 7.609 1 96.25 105 VAL B CA 1
ATOM 3020 C C . VAL B 1 105 ? -25.953 -3.287 6.93 1 96.25 105 VAL B C 1
ATOM 3022 O O . VAL B 1 105 ? -26.312 -2.771 5.867 1 96.25 105 VAL B O 1
ATOM 3025 N N . LEU B 1 106 ? -26.672 -4.168 7.531 1 95.38 106 LEU B N 1
ATOM 3026 C CA . LEU B 1 106 ? -27.828 -4.816 6.91 1 95.38 106 LEU B CA 1
ATOM 3027 C C . LEU B 1 106 ? -28.844 -3.785 6.43 1 95.38 106 LEU B C 1
ATOM 3029 O O . LEU B 1 106 ? -29.266 -3.816 5.27 1 95.38 106 LEU B O 1
ATOM 3033 N N . PRO B 1 107 ? -29.188 -2.752 7.258 1 94.81 107 PRO B N 1
ATOM 3034 C CA . PRO B 1 107 ? -30.188 -1.77 6.828 1 94.81 107 PRO B CA 1
ATOM 3035 C C . PRO B 1 107 ? -29.672 -0.87 5.703 1 94.81 107 PRO B C 1
ATOM 3037 O O . PRO B 1 107 ? -30.469 -0.134 5.098 1 94.81 107 PRO B O 1
ATOM 3040 N N . LEU B 1 108 ? -28.406 -0.943 5.41 1 95.81 108 LEU B N 1
ATOM 3041 C CA . LEU B 1 108 ? -27.797 -0.037 4.441 1 95.81 108 LEU B CA 1
ATOM 3042 C C . LEU B 1 108 ? -27.609 -0.73 3.096 1 95.81 108 LEU B C 1
ATOM 3044 O O . LEU B 1 108 ? -27.203 -0.095 2.115 1 95.81 108 LEU B O 1
ATOM 3048 N N . LEU B 1 109 ? -27.875 -1.997 3.051 1 95.62 109 LEU B N 1
ATOM 3049 C CA . LEU B 1 109 ? -27.75 -2.758 1.813 1 95.62 109 LEU B CA 1
ATOM 3050 C C . LEU B 1 109 ? -28.828 -2.355 0.814 1 95.62 109 LEU B C 1
ATOM 3052 O O . LEU B 1 109 ? -29.938 -1.949 1.208 1 95.62 109 LEU B O 1
ATOM 3056 N N . LEU B 1 110 ? -28.469 -2.418 -0.462 1 91.6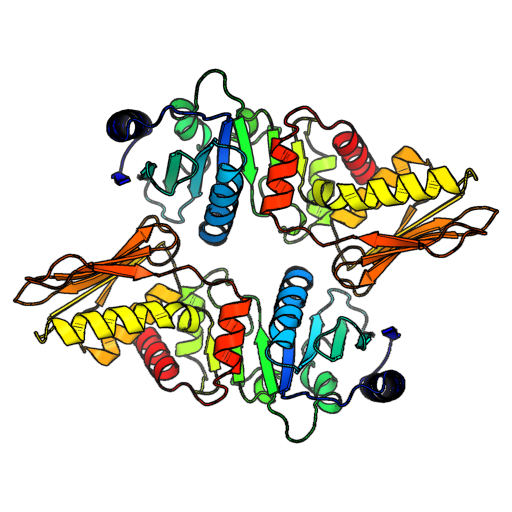2 110 LEU B N 1
ATOM 3057 C CA . LEU B 1 110 ? -29.422 -2.191 -1.533 1 91.62 110 LEU B CA 1
ATOM 3058 C C . LEU B 1 110 ? -30.156 -3.482 -1.895 1 91.62 110 LEU B C 1
ATOM 3060 O O . LEU B 1 110 ? -29.516 -4.512 -2.137 1 91.62 110 LEU B O 1
ATOM 3064 N N . PRO B 1 111 ? -31.469 -3.383 -1.896 1 91.12 111 PRO B N 1
ATOM 3065 C CA . PRO B 1 111 ? -32.219 -4.59 -2.238 1 91.12 111 PRO B CA 1
ATOM 3066 C C . PRO B 1 111 ? -31.922 -5.105 -3.639 1 91.12 111 PRO B C 1
ATOM 3068 O O . PRO B 1 111 ? -31.703 -4.316 -4.562 1 91.12 111 PRO B O 1
ATOM 3071 N N . ASP B 1 112 ? -31.812 -6.434 -3.836 1 92.81 112 ASP B N 1
ATOM 3072 C CA . ASP B 1 112 ? -31.734 -7.188 -5.086 1 92.81 112 ASP B CA 1
ATOM 3073 C C . ASP B 1 112 ? -30.406 -6.934 -5.797 1 92.81 112 ASP B C 1
ATOM 3075 O O . ASP B 1 112 ? -30.281 -7.199 -6.992 1 92.81 112 ASP B O 1
ATOM 3079 N N . LEU B 1 113 ? -29.5 -6.281 -5.176 1 94.5 113 LEU B N 1
ATOM 3080 C CA . LEU B 1 113 ? -28.172 -6.117 -5.754 1 94.5 113 LEU B CA 1
ATOM 3081 C C . LEU B 1 113 ? -27.156 -7.02 -5.055 1 94.5 113 LEU B C 1
ATOM 3083 O O . LEU B 1 113 ? -27.266 -7.27 -3.854 1 94.5 113 LEU B O 1
ATOM 3087 N N . PRO B 1 114 ? -26.172 -7.434 -5.805 1 96.69 114 PRO B N 1
ATOM 3088 C CA . PRO B 1 114 ? -25.125 -8.25 -5.191 1 96.69 114 PRO B CA 1
ATOM 3089 C C . PRO B 1 114 ? -24.375 -7.516 -4.078 1 96.69 114 PRO B C 1
ATOM 3091 O O . PRO B 1 114 ? -24.188 -6.297 -4.156 1 96.69 114 PRO B O 1
ATOM 3094 N N . VAL B 1 115 ? -24.016 -8.289 -3.105 1 97.19 115 VAL B N 1
ATOM 3095 C CA . VAL B 1 115 ? -23.203 -7.781 -1.999 1 97.19 115 VAL B CA 1
ATOM 3096 C C . VAL B 1 115 ? -21.828 -8.414 -2.031 1 97.19 115 VAL B C 1
ATOM 3098 O O . VAL B 1 115 ? -21.688 -9.641 -2.061 1 97.19 115 VAL B O 1
ATOM 3101 N N . VAL B 1 116 ? -20.828 -7.578 -2.084 1 97.88 116 VAL B N 1
ATOM 3102 C CA . VAL B 1 116 ? -19.438 -8.031 -2.043 1 97.88 116 VAL B CA 1
ATOM 3103 C C . VAL B 1 116 ? -18.766 -7.52 -0.768 1 97.88 116 VAL B C 1
ATOM 3105 O O . VAL B 1 116 ? -18.906 -6.348 -0.412 1 97.88 116 VAL B O 1
ATOM 3108 N N . ALA B 1 117 ? -18.109 -8.375 -0.027 1 97.56 117 ALA B N 1
ATOM 3109 C CA . ALA B 1 117 ? -17.297 -7.988 1.123 1 97.56 117 ALA B CA 1
ATOM 3110 C C . ALA B 1 117 ? -15.812 -8.094 0.801 1 97.56 117 ALA B C 1
ATOM 3112 O O . ALA B 1 117 ? -15.359 -9.094 0.229 1 97.56 117 ALA B O 1
ATOM 3113 N N . TRP B 1 118 ? -15.078 -7.086 1.146 1 98.06 118 TRP B N 1
ATOM 3114 C CA . TRP B 1 118 ? -13.648 -7.043 0.888 1 98.06 118 TRP B CA 1
ATOM 3115 C C . TRP B 1 118 ? -12.875 -6.664 2.148 1 98.06 118 TRP B C 1
ATOM 3117 O O . TRP B 1 118 ? -13.195 -5.668 2.801 1 98.06 118 TRP B O 1
ATOM 3127 N N . TRP B 1 119 ? -11.977 -7.508 2.547 1 96.88 119 TRP B N 1
ATOM 3128 C CA . TRP B 1 119 ? -10.992 -7.223 3.586 1 96.88 119 TRP B CA 1
ATOM 3129 C C . TRP B 1 119 ? -9.641 -6.875 2.973 1 96.88 119 TRP B C 1
ATOM 3131 O O . TRP B 1 119 ? -8.906 -7.762 2.525 1 96.88 119 TRP B O 1
ATOM 3141 N N . PRO B 1 120 ? -9.242 -5.555 2.986 1 93.69 120 PRO B N 1
ATOM 3142 C CA . PRO B 1 120 ? -8 -5.145 2.322 1 93.69 120 PRO B CA 1
ATOM 3143 C C . PRO B 1 120 ? -6.758 -5.719 2.994 1 93.69 120 PRO B C 1
ATOM 3145 O O . PRO B 1 120 ? -5.707 -5.832 2.357 1 93.69 120 PRO B O 1
ATOM 3148 N N . GLY B 1 121 ? -6.711 -6.07 4.238 1 83.19 121 GLY B N 1
ATOM 3149 C CA . GLY B 1 121 ? -5.586 -6.633 4.965 1 83.19 121 GLY B CA 1
ATOM 3150 C C . GLY B 1 121 ? -5.715 -8.125 5.199 1 83.19 121 GLY B C 1
ATOM 3151 O O . GLY B 1 121 ? -6.195 -8.859 4.328 1 83.19 121 GLY B O 1
ATOM 3152 N N . ARG B 1 122 ? -5.168 -8.609 6.262 1 77.19 122 ARG B N 1
ATOM 3153 C CA . ARG B 1 122 ? -5.215 -10.031 6.598 1 77.19 122 ARG B CA 1
ATOM 3154 C C . ARG B 1 122 ? -6.641 -10.562 6.539 1 77.19 122 ARG B C 1
ATOM 3156 O O . ARG B 1 122 ? -6.875 -11.672 6.059 1 77.19 122 ARG B O 1
ATOM 3163 N N . GLY B 1 123 ? -7.531 -9.656 6.934 1 83.75 123 GLY B N 1
ATOM 3164 C CA . GLY B 1 123 ? -8.93 -10.062 6.93 1 83.75 123 GLY B CA 1
ATOM 3165 C C . GLY B 1 123 ? -9.25 -11.086 8.008 1 83.75 123 GLY B C 1
ATOM 3166 O O . GLY B 1 123 ? -8.453 -11.305 8.922 1 83.75 123 GLY B O 1
ATOM 3167 N N . THR B 1 124 ? -10.438 -11.633 7.926 1 89.88 124 THR B N 1
ATOM 3168 C CA . THR B 1 124 ? -10.922 -12.656 8.836 1 89.88 124 THR B CA 1
ATOM 3169 C C . THR B 1 124 ? -10.422 -14.039 8.414 1 89.88 124 THR B C 1
ATOM 3171 O O . THR B 1 124 ? -10.102 -14.25 7.238 1 89.88 124 THR B O 1
ATOM 3174 N N . GLU B 1 125 ? -10.242 -14.891 9.352 1 90.25 125 GLU B N 1
ATOM 3175 C CA . GLU B 1 125 ? -9.727 -16.219 9.078 1 90.25 125 GLU B CA 1
ATOM 3176 C C . GLU B 1 125 ? -10.695 -17.016 8.203 1 90.25 125 GLU B C 1
ATOM 3178 O O . GLU B 1 125 ? -10.273 -17.719 7.277 1 90.25 125 GLU B O 1
ATOM 3183 N N . PHE B 1 126 ? -12.008 -16.875 8.539 1 94.12 126 PHE B N 1
ATOM 3184 C CA . PHE B 1 126 ? -13.031 -17.578 7.781 1 94.12 126 PHE B CA 1
ATOM 3185 C C . PHE B 1 126 ? -14.109 -16.609 7.305 1 94.12 126 PHE B C 1
ATOM 3187 O O . PHE B 1 126 ? -15.125 -16.422 7.98 1 94.12 126 PHE B O 1
ATOM 3194 N N . PRO B 1 127 ? -13.961 -16.125 6.059 1 94.69 127 PRO B N 1
ATOM 3195 C CA . PRO B 1 127 ? -14.844 -15.07 5.559 1 94.69 127 PRO B CA 1
ATOM 3196 C C . PRO B 1 127 ? -16.312 -15.477 5.582 1 94.69 127 PRO B C 1
ATOM 3198 O O . PRO B 1 127 ? -17.188 -14.656 5.898 1 94.69 127 PRO B O 1
ATOM 3201 N N . ALA B 1 128 ? -16.641 -16.734 5.355 1 93.19 128 ALA B N 1
ATOM 3202 C CA . ALA B 1 128 ? -18.031 -17.203 5.293 1 93.19 128 ALA B CA 1
ATOM 3203 C C . ALA B 1 128 ? -18.672 -17.188 6.676 1 93.19 128 ALA B C 1
ATOM 3205 O O . ALA B 1 128 ? -19.906 -17.234 6.793 1 93.19 128 ALA B O 1
ATOM 3206 N N . GLN B 1 129 ? -17.891 -17.156 7.711 1 94 129 GLN B N 1
ATOM 3207 C CA . GLN B 1 129 ? -18.406 -17.172 9.078 1 94 129 GLN B CA 1
ATOM 3208 C C . GLN B 1 129 ? -18.391 -15.773 9.688 1 94 129 GLN B C 1
ATOM 3210 O O . GLN B 1 129 ? -18.891 -15.57 10.797 1 94 129 GLN B O 1
ATOM 3215 N N . ASP B 1 130 ? -17.766 -14.875 9 1 93.94 130 ASP B N 1
ATOM 3216 C CA . ASP B 1 130 ? -17.75 -13.492 9.453 1 93.94 130 ASP B CA 1
ATOM 3217 C C . ASP B 1 130 ? -19.156 -12.883 9.398 1 93.94 130 ASP B C 1
ATOM 3219 O O . ASP B 1 130 ? -19.891 -13.094 8.438 1 93.94 130 ASP B O 1
ATOM 3223 N N . PRO B 1 131 ? -19.516 -12.117 10.43 1 94.19 131 PRO B N 1
ATOM 3224 C CA . PRO B 1 131 ? -20.859 -11.523 10.445 1 94.19 131 PRO B CA 1
ATOM 3225 C C . PRO B 1 131 ? -21.172 -10.734 9.18 1 94.19 131 PRO B C 1
ATOM 3227 O O . PRO B 1 131 ? -22.297 -10.781 8.68 1 94.19 131 PRO B O 1
ATOM 3230 N N . ILE B 1 132 ? -20.219 -10.039 8.656 1 95.44 132 ILE B N 1
ATOM 3231 C CA . ILE B 1 132 ? -20.406 -9.289 7.414 1 95.44 132 ILE B CA 1
ATOM 3232 C C . ILE B 1 132 ? -20.328 -10.242 6.223 1 95.44 132 ILE B C 1
ATOM 3234 O O . ILE B 1 132 ? -21.094 -10.125 5.266 1 95.44 132 ILE B O 1
ATOM 3238 N N . GLY B 1 133 ? -19.375 -11.172 6.273 1 95.62 133 GLY B N 1
ATOM 3239 C CA . GLY B 1 133 ? -19.172 -12.141 5.207 1 95.62 133 GLY B CA 1
ATOM 3240 C C . GLY B 1 133 ? -20.406 -12.977 4.922 1 95.62 133 GLY B C 1
ATOM 3241 O O . GLY B 1 133 ? -20.672 -13.32 3.77 1 95.62 133 GLY B O 1
ATOM 3242 N N . ARG B 1 134 ? -21.172 -13.258 5.934 1 94.56 134 ARG B N 1
ATOM 3243 C CA . ARG B 1 134 ? -22.375 -14.086 5.789 1 94.56 134 ARG B CA 1
ATOM 3244 C C . ARG B 1 134 ? -23.406 -13.398 4.906 1 94.56 134 ARG B C 1
ATOM 3246 O O . ARG B 1 134 ? -24.25 -14.062 4.305 1 94.56 134 ARG B O 1
ATOM 3253 N N . MET B 1 135 ? -23.297 -12.141 4.766 1 94.75 135 MET B N 1
ATOM 3254 C CA . MET B 1 135 ? -24.281 -11.375 3.994 1 94.75 135 MET B CA 1
ATOM 3255 C C . MET B 1 135 ? -23.812 -11.195 2.553 1 94.75 135 MET B C 1
ATOM 3257 O O . MET B 1 135 ? -24.562 -10.695 1.713 1 94.75 135 MET B O 1
ATOM 3261 N N . ALA B 1 136 ? -22.625 -11.562 2.279 1 96.38 136 ALA B N 1
ATOM 3262 C CA . ALA B 1 136 ? -22.016 -11.234 0.991 1 96.38 136 ALA B CA 1
ATOM 3263 C C . ALA B 1 136 ? -22.172 -12.391 0.005 1 96.38 136 ALA B C 1
ATOM 3265 O O . ALA B 1 136 ? -22.125 -13.555 0.397 1 96.38 136 ALA B O 1
ATOM 3266 N N . ASP B 1 137 ? -22.328 -12.039 -1.222 1 95.94 137 ASP B N 1
ATOM 3267 C CA . ASP B 1 137 ? -22.344 -13.008 -2.311 1 95.94 137 ASP B CA 1
ATOM 3268 C C . ASP B 1 137 ? -20.922 -13.398 -2.717 1 95.94 137 ASP B C 1
ATOM 3270 O O . ASP B 1 137 ? -20.703 -14.492 -3.25 1 95.94 137 ASP B O 1
ATOM 3274 N N . ARG B 1 138 ? -20.062 -12.5 -2.529 1 96.75 138 ARG B N 1
ATOM 3275 C CA . ARG B 1 138 ? -18.641 -12.68 -2.797 1 96.75 138 ARG B CA 1
ATOM 3276 C C . ARG B 1 138 ? -17.797 -12.102 -1.666 1 96.75 138 ARG B C 1
ATOM 3278 O O . ARG B 1 138 ? -18.094 -11.016 -1.154 1 96.75 138 ARG B O 1
ATOM 3285 N N . ARG B 1 139 ? -16.859 -12.867 -1.212 1 97.19 139 ARG B N 1
ATOM 3286 C CA . ARG B 1 139 ? -15.961 -12.461 -0.135 1 97.19 139 ARG B CA 1
ATOM 3287 C C . ARG B 1 139 ? -14.508 -12.43 -0.608 1 97.19 139 ARG B C 1
ATOM 3289 O O . ARG B 1 139 ? -13.969 -13.461 -1.02 1 97.19 139 ARG B O 1
ATOM 3296 N N . ILE B 1 140 ? -13.898 -11.25 -0.537 1 97.19 140 ILE B N 1
ATOM 3297 C CA . ILE B 1 140 ? -12.57 -11.031 -1.111 1 97.19 140 ILE B CA 1
ATOM 3298 C C . ILE B 1 140 ? -11.57 -10.742 0.001 1 97.19 140 ILE B C 1
ATOM 3300 O O . ILE B 1 140 ? -11.719 -9.773 0.746 1 97.19 140 ILE B O 1
ATOM 3304 N N . THR B 1 141 ? -10.602 -11.562 0.177 1 96.81 141 THR B N 1
ATOM 3305 C CA . THR B 1 141 ? -9.484 -11.344 1.091 1 96.81 141 THR B CA 1
ATOM 3306 C C . THR B 1 141 ? -8.188 -11.125 0.318 1 96.81 141 THR B C 1
ATOM 3308 O O . THR B 1 141 ? -8.164 -11.234 -0.91 1 96.81 141 THR B O 1
ATOM 3311 N N . ASP B 1 142 ? -7.145 -10.781 0.983 1 95.62 142 ASP B N 1
ATOM 3312 C CA . ASP B 1 142 ? -5.82 -10.648 0.383 1 95.62 142 ASP B CA 1
ATOM 3313 C C . ASP B 1 142 ? -4.734 -11.156 1.328 1 95.62 142 ASP B C 1
ATOM 3315 O O . ASP B 1 142 ? -4.145 -10.375 2.078 1 95.62 142 ASP B O 1
ATOM 3319 N N . ALA B 1 143 ? -4.387 -12.344 1.177 1 95.31 143 ALA B N 1
ATOM 3320 C CA . ALA B 1 143 ? -3.443 -13 2.076 1 95.31 143 ALA B CA 1
ATOM 3321 C C . ALA B 1 143 ? -2.047 -12.398 1.947 1 95.31 143 ALA B C 1
ATOM 3323 O O . ALA B 1 143 ? -1.218 -12.539 2.85 1 95.31 143 ALA B O 1
ATOM 3324 N N . THR B 1 144 ? -1.755 -11.711 0.831 1 93.12 144 THR B N 1
ATOM 3325 C CA . THR B 1 144 ? -0.449 -11.094 0.621 1 93.12 144 THR B CA 1
ATOM 3326 C C . THR B 1 144 ? -0.177 -10.031 1.677 1 93.12 144 THR B C 1
ATOM 3328 O O . THR B 1 144 ? 0.979 -9.703 1.957 1 93.12 144 THR B O 1
ATOM 3331 N N . ASN B 1 145 ? -1.221 -9.547 2.287 1 89.56 145 ASN B N 1
ATOM 3332 C CA . ASN B 1 145 ? -1.085 -8.477 3.266 1 89.56 145 ASN B CA 1
ATOM 3333 C C . ASN B 1 145 ? -1.115 -9.016 4.695 1 89.56 145 ASN B C 1
ATOM 3335 O O . ASN B 1 145 ? -1.187 -8.242 5.652 1 89.56 145 ASN B O 1
ATOM 3339 N N . ALA B 1 146 ? -1.094 -10.297 4.875 1 91.06 146 ALA B N 1
ATOM 3340 C CA . ALA B 1 146 ? -1.024 -10.914 6.195 1 91.06 146 ALA B CA 1
ATOM 3341 C C . ALA B 1 146 ? 0.421 -11.047 6.668 1 91.06 146 ALA B C 1
ATOM 3343 O O . ALA B 1 146 ? 1.351 -11 5.855 1 91.06 146 ALA B O 1
ATOM 3344 N N . ASP B 1 147 ? 0.608 -11.227 7.973 1 86.12 147 ASP B N 1
ATOM 3345 C CA . ASP B 1 147 ? 1.936 -11.445 8.539 1 86.12 147 ASP B CA 1
ATOM 3346 C C . ASP B 1 147 ? 2.541 -12.75 8.031 1 86.12 147 ASP B C 1
ATOM 3348 O O . ASP B 1 147 ? 3.752 -12.836 7.816 1 86.12 147 ASP B O 1
ATOM 3352 N N . ASP B 1 148 ? 1.695 -13.719 7.898 1 91.88 148 ASP B N 1
ATOM 3353 C CA . ASP B 1 148 ? 2.031 -15.031 7.344 1 91.88 148 ASP B CA 1
ATOM 3354 C C . ASP B 1 148 ? 1.127 -15.367 6.16 1 91.88 148 ASP B C 1
ATOM 3356 O O . ASP B 1 148 ? 0.142 -16.094 6.312 1 91.88 148 ASP B O 1
ATOM 3360 N N . PRO B 1 149 ? 1.532 -14.898 4.977 1 94.31 149 PRO B N 1
ATOM 3361 C CA . PRO B 1 149 ? 0.64 -15 3.818 1 94.31 149 PRO B CA 1
ATOM 3362 C C . PRO B 1 149 ? 0.275 -16.438 3.482 1 94.31 149 PRO B C 1
ATOM 3364 O O . PRO B 1 149 ? -0.902 -16.75 3.279 1 94.31 149 PRO B O 1
ATOM 3367 N N . VAL B 1 150 ? 1.242 -17.328 3.475 1 95.94 150 VAL B N 1
ATOM 3368 C CA . VAL B 1 150 ? 0.982 -18.719 3.107 1 95.94 150 VAL B CA 1
ATOM 3369 C C . VAL B 1 150 ? 0.201 -19.406 4.223 1 95.94 150 VAL B C 1
ATOM 3371 O O . VAL B 1 150 ? -0.779 -20.109 3.959 1 95.94 150 VAL B O 1
ATOM 3374 N N . GLY B 1 151 ? 0.629 -19.156 5.477 1 95.81 151 GLY B N 1
ATOM 3375 C CA . GLY B 1 151 ? -0.076 -19.75 6.605 1 95.81 151 GLY B CA 1
ATOM 3376 C C . GLY B 1 151 ? -1.535 -19.328 6.676 1 95.81 151 GLY B C 1
ATOM 3377 O O . GLY B 1 151 ? -2.393 -20.141 7.051 1 95.81 151 GLY B O 1
ATOM 3378 N N . THR B 1 152 ? -1.789 -18.156 6.289 1 95.94 152 THR B N 1
ATOM 3379 C CA . THR B 1 152 ? -3.158 -17.656 6.281 1 95.94 152 THR B CA 1
ATOM 3380 C C . THR B 1 152 ? -4.016 -18.438 5.297 1 95.94 152 THR B C 1
ATOM 3382 O O . THR B 1 152 ? -5.145 -18.812 5.617 1 95.94 152 THR B O 1
ATOM 3385 N N . LEU B 1 153 ? -3.498 -18.703 4.129 1 96.81 153 LEU B N 1
ATOM 3386 C CA . LEU B 1 153 ? -4.238 -19.469 3.137 1 96.81 153 LEU B CA 1
ATOM 3387 C C . LEU B 1 153 ? -4.414 -20.906 3.586 1 96.81 153 LEU B C 1
ATOM 3389 O O . LEU B 1 153 ? -5.469 -21.516 3.361 1 96.81 153 LEU B O 1
ATOM 3393 N N . VAL B 1 154 ? -3.389 -21.453 4.211 1 97.56 154 VAL B N 1
ATOM 3394 C CA . VAL B 1 154 ? -3.469 -22.828 4.703 1 97.56 154 VAL B CA 1
ATOM 3395 C C . VAL B 1 154 ? -4.562 -22.938 5.766 1 97.56 154 VAL B C 1
ATOM 3397 O O . VAL B 1 154 ? -5.348 -23.875 5.762 1 97.56 154 VAL B O 1
ATOM 3400 N N . ALA B 1 155 ? -4.598 -21.969 6.637 1 96.25 155 ALA B N 1
ATOM 3401 C CA . ALA B 1 155 ? -5.629 -21.953 7.668 1 96.25 155 ALA B CA 1
ATOM 3402 C C . ALA B 1 155 ? -7.023 -21.875 7.047 1 96.25 155 ALA B C 1
ATOM 3404 O O . ALA B 1 155 ? -7.941 -22.562 7.48 1 96.25 155 ALA B O 1
ATOM 3405 N N . ARG B 1 156 ? -7.164 -21.094 6.031 1 95.69 156 ARG B N 1
ATOM 3406 C CA . ARG B 1 156 ? -8.445 -20.969 5.348 1 95.69 156 ARG B CA 1
ATOM 3407 C C . ARG B 1 156 ? -8.828 -22.266 4.641 1 95.69 156 ARG B C 1
ATOM 3409 O O . ARG B 1 156 ? -9.992 -22.656 4.645 1 95.69 156 ARG B O 1
ATOM 3416 N N . ALA B 1 157 ? -7.855 -22.844 4.07 1 96.38 157 ALA B N 1
ATOM 3417 C CA . ALA B 1 157 ? -8.07 -24.109 3.385 1 96.38 157 ALA B CA 1
ATOM 3418 C C . ALA B 1 157 ? -8.594 -25.172 4.348 1 96.38 157 ALA B C 1
ATOM 3420 O O . ALA B 1 157 ? -9.438 -26 3.975 1 96.38 157 ALA B O 1
ATOM 3421 N N . ARG B 1 158 ? -8.117 -25.156 5.52 1 95.38 158 ARG B N 1
ATOM 3422 C CA . ARG B 1 158 ? -8.445 -26.188 6.512 1 95.38 158 ARG B CA 1
ATOM 3423 C C . ARG B 1 158 ? -9.773 -25.875 7.191 1 95.38 158 ARG B C 1
ATOM 3425 O O . ARG B 1 158 ? -10.367 -26.75 7.832 1 95.38 158 ARG B O 1
ATOM 3432 N N . GLY B 1 159 ? -10.156 -24.672 7.082 1 93.56 159 GLY B N 1
ATOM 3433 C CA . GLY B 1 159 ? -11.406 -24.266 7.707 1 93.56 159 GLY B CA 1
ATOM 3434 C C . GLY B 1 159 ? -12.578 -24.25 6.746 1 93.56 159 GLY B C 1
ATOM 3435 O O . GLY B 1 159 ? -12.492 -24.797 5.645 1 93.56 159 GLY B O 1
ATOM 3436 N N . THR B 1 160 ? -13.672 -23.672 7.266 1 91.69 160 THR B N 1
ATOM 3437 C CA . THR B 1 160 ? -14.875 -23.547 6.453 1 91.69 160 THR B CA 1
ATOM 3438 C C . THR B 1 160 ? -14.688 -22.5 5.367 1 91.69 160 THR B C 1
ATOM 3440 O O . THR B 1 160 ? -14.305 -21.359 5.66 1 91.69 160 THR B O 1
ATOM 3443 N N . HIS B 1 161 ? -14.812 -22.969 4.164 1 92.88 161 HIS B N 1
ATOM 3444 C CA . HIS B 1 161 ? -14.766 -22.062 3.023 1 92.88 161 HIS B CA 1
ATOM 3445 C C . HIS B 1 161 ? -15.688 -22.531 1.902 1 92.88 161 HIS B C 1
ATOM 3447 O O . HIS B 1 161 ? -16.266 -23.609 1.985 1 92.88 161 HIS B O 1
ATOM 3453 N N . SER B 1 162 ? -15.992 -21.609 1.014 1 90.62 162 SER B N 1
ATOM 3454 C CA . SER B 1 162 ? -16.859 -21.938 -0.114 1 90.62 162 SER B CA 1
ATOM 3455 C C . SER B 1 162 ? -16.375 -21.266 -1.395 1 90.62 162 SER B C 1
ATOM 3457 O O . SER B 1 162 ? -15.438 -20.469 -1.369 1 90.62 162 SER B O 1
ATOM 3459 N N . ALA B 1 163 ? -17.062 -21.578 -2.502 1 92.44 163 ALA B N 1
ATOM 3460 C CA . ALA B 1 163 ? -16.688 -21.047 -3.812 1 92.44 163 ALA B CA 1
ATOM 3461 C C . ALA B 1 163 ? -17.031 -19.562 -3.914 1 92.44 163 ALA B C 1
ATOM 3463 O O . ALA B 1 163 ? -16.594 -18.875 -4.852 1 92.44 163 ALA B O 1
ATOM 3464 N N . GLN B 1 164 ? -17.734 -19.031 -2.891 1 94.62 164 GLN B N 1
ATOM 3465 C CA . GLN B 1 164 ? -18.062 -17.609 -2.848 1 94.62 164 GLN B CA 1
ATOM 3466 C C . GLN B 1 164 ? -16.906 -16.797 -2.266 1 94.62 164 GLN B C 1
ATOM 3468 O O . GLN B 1 164 ? -16.906 -15.562 -2.32 1 94.62 164 GLN B O 1
ATOM 3473 N N . ASP B 1 165 ? -15.891 -17.547 -1.724 1 96.12 165 ASP B N 1
ATOM 3474 C CA . ASP B 1 165 ? -14.68 -16.906 -1.213 1 96.12 165 ASP B CA 1
ATOM 3475 C C . ASP B 1 165 ? -13.625 -16.781 -2.305 1 96.12 165 ASP B C 1
ATOM 3477 O O . ASP B 1 165 ? -13.547 -17.609 -3.205 1 96.12 165 ASP B O 1
ATOM 3481 N N . THR B 1 166 ? -12.898 -15.766 -2.252 1 96.12 166 THR B N 1
ATOM 3482 C CA . THR B 1 166 ? -11.711 -15.648 -3.088 1 96.12 166 THR B CA 1
ATOM 3483 C C . THR B 1 166 ? -10.609 -14.875 -2.361 1 96.12 166 THR B C 1
ATOM 3485 O O . THR B 1 166 ? -10.797 -14.453 -1.221 1 96.12 166 THR B O 1
ATOM 3488 N N . ASP B 1 167 ? -9.477 -14.883 -2.896 1 97.12 167 ASP B N 1
ATOM 3489 C CA . ASP B 1 167 ? -8.312 -14.125 -2.426 1 97.12 167 ASP B CA 1
ATOM 3490 C C . ASP B 1 167 ? -7.594 -13.445 -3.586 1 97.12 167 ASP B C 1
ATOM 3492 O O . ASP B 1 167 ? -7.379 -14.062 -4.633 1 97.12 167 ASP B O 1
ATOM 3496 N N . LEU B 1 168 ? -7.203 -12.258 -3.33 1 97.19 168 LEU B N 1
ATOM 3497 C CA . LEU B 1 168 ? -6.566 -11.523 -4.41 1 97.19 168 LEU B CA 1
ATOM 3498 C C . LEU B 1 168 ? -5.238 -12.164 -4.801 1 97.19 168 LEU B C 1
ATOM 3500 O O . LEU B 1 168 ? -4.711 -11.898 -5.887 1 97.19 168 LEU B O 1
ATOM 3504 N N . SER B 1 169 ? -4.637 -12.984 -3.938 1 97.06 169 SER B N 1
ATOM 3505 C CA . SER B 1 169 ? -3.482 -13.781 -4.34 1 97.06 169 SER B CA 1
ATOM 3506 C C . SER B 1 169 ? -3.807 -14.648 -5.551 1 97.06 169 SER B C 1
ATOM 3508 O O . SER B 1 169 ? -2.947 -14.875 -6.406 1 97.06 169 SER B O 1
ATOM 3510 N N . TRP B 1 170 ? -5.008 -15.125 -5.562 1 97.94 170 TRP B N 1
ATOM 3511 C CA . TRP B 1 170 ? -5.48 -15.938 -6.68 1 97.94 170 TRP B CA 1
ATOM 3512 C C . TRP B 1 170 ? -5.711 -15.078 -7.918 1 97.94 170 TRP B C 1
ATOM 3514 O O . TRP B 1 170 ? -5.309 -15.445 -9.023 1 97.94 170 TRP B O 1
ATOM 3524 N N . THR B 1 171 ? -6.336 -13.953 -7.703 1 97.69 171 THR B N 1
ATOM 3525 C CA . THR B 1 171 ? -6.629 -13.039 -8.805 1 97.69 171 THR B CA 1
ATOM 3526 C C . THR B 1 171 ? -5.344 -12.586 -9.492 1 97.69 171 THR B C 1
ATOM 3528 O O . THR B 1 171 ? -5.309 -12.43 -10.711 1 97.69 171 THR B O 1
ATOM 3531 N N . ARG B 1 172 ? -4.293 -12.43 -8.688 1 96.94 172 ARG B N 1
ATOM 3532 C CA . ARG B 1 172 ? -2.992 -12.023 -9.211 1 96.94 172 ARG B CA 1
ATOM 3533 C C . ARG B 1 172 ? -2.443 -13.07 -10.18 1 96.94 172 ARG B C 1
ATOM 3535 O O . ARG B 1 172 ? -1.573 -12.773 -11 1 96.94 172 ARG B O 1
ATOM 3542 N N . LEU B 1 173 ? -2.934 -14.266 -10.102 1 97.94 173 LEU B N 1
ATOM 3543 C CA . LEU B 1 173 ? -2.381 -15.383 -10.867 1 97.94 173 LEU B CA 1
ATOM 3544 C C . LEU B 1 173 ? -3.078 -15.516 -12.211 1 97.94 173 LEU B C 1
ATOM 3546 O O . LEU B 1 173 ? -2.645 -16.297 -13.062 1 97.94 173 LEU B O 1
ATOM 3550 N N . THR B 1 174 ? -4.09 -14.758 -12.484 1 97.44 174 THR B N 1
ATOM 3551 C CA . THR B 1 174 ? -4.906 -14.953 -13.672 1 97.44 174 THR B CA 1
ATOM 3552 C C . THR B 1 174 ? -4.039 -14.977 -14.93 1 97.44 174 THR B C 1
ATOM 3554 O O . THR B 1 174 ? -4.113 -15.914 -15.727 1 97.44 174 THR B O 1
ATOM 3557 N N . ARG B 1 175 ? -3.184 -14.016 -15.055 1 96 175 ARG B N 1
ATOM 3558 C CA . ARG B 1 175 ? -2.365 -13.93 -16.266 1 96 175 ARG B CA 1
ATOM 3559 C C . ARG B 1 175 ? -1.289 -15.008 -16.281 1 96 175 ARG B C 1
ATOM 3561 O O . ARG B 1 175 ? -0.979 -15.57 -17.328 1 96 175 ARG B O 1
ATOM 3568 N N . TRP B 1 176 ? -0.665 -15.266 -15.117 1 96.94 176 TRP B N 1
ATOM 3569 C CA . TRP B 1 176 ? 0.296 -16.359 -15 1 96.94 176 TRP B CA 1
ATOM 3570 C C . TRP B 1 176 ? -0.317 -17.672 -15.461 1 96.94 176 TRP B C 1
ATOM 3572 O O . TRP B 1 176 ? 0.276 -18.391 -16.266 1 96.94 176 TRP B O 1
ATOM 3582 N N . ARG B 1 177 ? -1.48 -18 -14.961 1 97.44 177 ARG B N 1
ATOM 3583 C CA . ARG B 1 177 ? -2.158 -19.25 -15.281 1 97.44 177 ARG B CA 1
ATOM 3584 C C . ARG B 1 177 ? -2.496 -19.312 -16.766 1 97.44 177 ARG B C 1
ATOM 3586 O O . ARG B 1 177 ? -2.34 -20.375 -17.391 1 97.44 177 ARG B O 1
ATOM 3593 N N . ALA B 1 178 ? -2.922 -18.188 -17.297 1 96.31 178 ALA B N 1
ATOM 3594 C CA . ALA B 1 178 ? -3.238 -18.141 -18.719 1 96.31 178 ALA B CA 1
ATOM 3595 C C . ALA B 1 178 ? -1.998 -18.422 -19.562 1 96.31 178 ALA B C 1
ATOM 3597 O O . ALA B 1 178 ? -2.057 -19.188 -20.531 1 96.31 178 ALA B O 1
ATOM 3598 N N . LEU B 1 179 ? -0.889 -17.828 -19.219 1 95.12 179 LEU B N 1
ATOM 3599 C CA . LEU B 1 179 ? 0.349 -17.984 -19.984 1 95.12 179 LEU B CA 1
ATOM 3600 C C . LEU B 1 179 ? 0.877 -19.406 -19.859 1 95.12 179 LEU B C 1
ATOM 3602 O O . LEU B 1 179 ? 1.317 -20 -20.859 1 95.12 179 LEU B O 1
ATOM 3606 N N . VAL B 1 180 ? 0.829 -19.938 -18.656 1 95.62 180 VAL B N 1
ATOM 3607 C CA . VAL B 1 180 ? 1.294 -21.297 -18.422 1 95.62 180 VAL B CA 1
ATOM 3608 C C . VAL B 1 180 ? 0.433 -22.281 -19.219 1 95.62 180 VAL B C 1
ATOM 3610 O O . VAL B 1 180 ? 0.955 -23.188 -19.891 1 95.62 180 VAL B O 1
ATOM 3613 N N . ALA B 1 181 ? -0.872 -22.078 -19.188 1 94.25 181 ALA B N 1
ATOM 3614 C CA . ALA B 1 181 ? -1.785 -22.922 -19.969 1 94.25 181 ALA B CA 1
ATOM 3615 C C . ALA B 1 181 ? -1.484 -22.844 -21.453 1 94.25 181 ALA B C 1
ATOM 3617 O O . ALA B 1 181 ? -1.447 -23.859 -22.141 1 94.25 181 ALA B O 1
ATOM 3618 N N . SER B 1 182 ? -1.272 -21.625 -21.906 1 92.62 182 SER B N 1
ATOM 3619 C CA . SER B 1 182 ? -0.973 -21.406 -23.328 1 92.62 182 SER B CA 1
ATOM 3620 C C . SER B 1 182 ? 0.324 -22.109 -23.719 1 92.62 182 SER B C 1
ATOM 3622 O O . SER B 1 182 ? 0.396 -22.734 -24.781 1 92.62 182 SER B O 1
ATOM 3624 N N . ALA B 1 183 ? 1.324 -21.984 -22.906 1 90.81 183 ALA B N 1
ATOM 3625 C CA . ALA B 1 183 ? 2.613 -22.609 -23.172 1 90.81 183 ALA B CA 1
ATOM 3626 C C . ALA B 1 183 ? 2.477 -24.125 -23.219 1 90.81 183 ALA B C 1
ATOM 3628 O O . ALA B 1 183 ? 3.064 -24.797 -24.078 1 90.81 183 ALA B O 1
ATOM 3629 N N . LEU B 1 184 ? 1.705 -24.672 -22.375 1 90.31 184 LEU B N 1
ATOM 3630 C CA . LEU B 1 184 ? 1.491 -26.109 -22.328 1 90.31 184 LEU B CA 1
ATOM 3631 C C . LEU B 1 184 ? 0.718 -26.594 -23.547 1 90.31 184 LEU B C 1
ATOM 3633 O O . LEU B 1 184 ? 1.008 -27.672 -24.094 1 90.31 184 LEU B O 1
ATOM 3637 N N . ASP B 1 185 ? -0.239 -25.781 -23.984 1 90.69 185 ASP B N 1
ATOM 3638 C CA . ASP B 1 185 ? -1.036 -26.125 -25.156 1 90.69 185 ASP B CA 1
ATOM 3639 C C . ASP B 1 185 ? -0.167 -26.188 -26.406 1 90.69 185 ASP B C 1
ATOM 3641 O O . ASP B 1 185 ? -0.456 -26.953 -27.328 1 90.69 185 ASP B O 1
ATOM 3645 N N . GLN B 1 186 ? 0.837 -25.484 -26.438 1 88.75 186 GLN B N 1
ATOM 3646 C CA . GLN B 1 186 ? 1.734 -25.438 -27.578 1 88.75 186 GLN B CA 1
ATOM 3647 C C . GLN B 1 186 ? 2.705 -26.625 -27.562 1 88.75 186 GLN B C 1
ATOM 3649 O O . GLN B 1 186 ? 3.039 -27.172 -28.609 1 88.75 186 GLN B O 1
ATOM 3654 N N . CYS B 1 187 ? 3.264 -27 -26.438 1 86.62 187 CYS B N 1
ATOM 3655 C CA . CYS B 1 187 ? 4.23 -28.094 -26.297 1 86.62 187 CYS B CA 1
ATOM 3656 C C . CYS B 1 187 ? 3.57 -29.438 -26.531 1 86.62 187 CYS B C 1
ATOM 3658 O O . CYS B 1 187 ? 4.121 -30.297 -27.234 1 86.62 187 CYS B O 1
ATOM 3660 N N . ARG B 1 188 ? 2.391 -29.766 -26.172 1 84.81 188 ARG B N 1
ATOM 3661 C CA . ARG B 1 188 ? 1.595 -30.984 -26.297 1 84.81 188 ARG B CA 1
ATOM 3662 C C . ARG B 1 188 ? 2.391 -32.188 -25.844 1 84.81 188 ARG B C 1
ATOM 3664 O O . ARG B 1 188 ? 2.422 -33.219 -26.547 1 84.81 188 ARG B O 1
ATOM 3671 N N . ARG B 1 189 ? 3.193 -32.094 -24.797 1 91.06 189 ARG B N 1
ATOM 3672 C CA . ARG B 1 189 ? 3.936 -33.188 -24.156 1 91.06 189 ARG B CA 1
ATOM 3673 C C . ARG B 1 189 ? 3.527 -33.344 -22.688 1 91.06 189 ARG B C 1
ATOM 3675 O O . ARG B 1 189 ? 3.158 -32.344 -22.047 1 91.06 189 ARG B O 1
ATOM 3682 N N . PRO B 1 190 ? 3.645 -34.562 -22.25 1 94.62 190 PRO B N 1
ATOM 3683 C CA . PRO B 1 190 ? 3.307 -34.75 -20.844 1 94.62 190 PRO B CA 1
ATOM 3684 C C . PRO B 1 190 ? 4.297 -34.062 -19.906 1 94.62 190 PRO B C 1
ATOM 3686 O O . PRO B 1 190 ? 5.504 -34.094 -20.156 1 94.62 190 PRO B O 1
ATOM 3689 N N . VAL B 1 191 ? 3.779 -33.406 -18.844 1 97.31 191 VAL B N 1
ATOM 3690 C CA . VAL B 1 191 ? 4.582 -32.781 -17.797 1 97.31 191 VAL B CA 1
ATOM 3691 C C . VAL B 1 191 ? 4.883 -33.781 -16.688 1 97.31 191 VAL B C 1
ATOM 3693 O O . VAL B 1 191 ? 4 -34.531 -16.266 1 97.31 191 VAL B O 1
ATOM 3696 N N . THR B 1 192 ? 6.109 -33.844 -16.219 1 97.94 192 THR B N 1
ATOM 3697 C CA . THR B 1 192 ? 6.484 -34.812 -15.195 1 97.94 192 THR B CA 1
ATOM 3698 C C . THR B 1 192 ? 6.66 -34.125 -13.836 1 97.94 192 THR B C 1
ATOM 3700 O O . THR B 1 192 ? 6.57 -34.781 -12.797 1 97.94 192 THR B O 1
ATOM 3703 N N . SER B 1 193 ? 7.012 -32.875 -13.797 1 98.38 193 SER B N 1
ATOM 3704 C CA . SER B 1 193 ? 7.129 -32.094 -12.578 1 98.38 193 SER B CA 1
ATOM 3705 C C . SER B 1 193 ? 7.066 -30.594 -12.875 1 98.38 193 SER B C 1
ATOM 3707 O O . SER B 1 193 ? 7.16 -30.188 -14.039 1 98.38 193 SER B O 1
ATOM 3709 N N . ALA B 1 194 ? 6.871 -29.828 -11.852 1 98.56 194 ALA B N 1
ATOM 3710 C CA . ALA B 1 194 ? 6.789 -28.375 -12.031 1 98.56 194 ALA B CA 1
ATOM 3711 C C . ALA B 1 194 ? 7.477 -27.656 -10.883 1 98.56 194 ALA B C 1
ATOM 3713 O O . ALA B 1 194 ? 7.59 -28.188 -9.773 1 98.56 194 ALA B O 1
ATOM 3714 N N . ILE B 1 195 ? 8.016 -26.469 -11.141 1 98.62 195 ILE B N 1
ATOM 3715 C CA . ILE B 1 195 ? 8.672 -25.609 -10.156 1 98.62 195 ILE B CA 1
ATOM 3716 C C . ILE B 1 195 ? 8.117 -24.188 -10.258 1 98.62 195 ILE B C 1
ATOM 3718 O O . ILE B 1 195 ? 8.047 -23.625 -11.344 1 98.62 195 ILE B O 1
ATOM 3722 N N . VAL B 1 196 ? 7.672 -23.672 -9.148 1 98.62 196 VAL B N 1
ATOM 3723 C CA . VAL B 1 196 ? 7.312 -22.266 -9.039 1 98.62 196 VAL B CA 1
ATOM 3724 C C . VAL B 1 196 ? 8.406 -21.5 -8.281 1 98.62 196 VAL B C 1
ATOM 3726 O O . VAL B 1 196 ? 8.805 -21.906 -7.191 1 98.62 196 VAL B O 1
ATOM 3729 N N . GLU B 1 197 ? 8.953 -20.453 -8.859 1 97 197 GLU B N 1
ATOM 3730 C CA . GLU B 1 197 ? 9.984 -19.641 -8.227 1 97 197 GLU B CA 1
ATOM 3731 C C . GLU B 1 197 ? 9.422 -18.297 -7.773 1 97 197 GLU B C 1
ATOM 3733 O O . GLU B 1 197 ? 8.812 -17.578 -8.562 1 97 197 GLU B O 1
ATOM 3738 N N . ALA B 1 198 ? 9.594 -18 -6.492 1 95.12 198 ALA B N 1
ATOM 3739 C CA . ALA B 1 198 ? 9.039 -16.766 -5.93 1 95.12 198 ALA B CA 1
ATOM 3740 C C . ALA B 1 198 ? 9.797 -16.359 -4.668 1 95.12 198 ALA B C 1
ATOM 3742 O O . ALA B 1 198 ? 10.586 -17.125 -4.129 1 95.12 198 ALA B O 1
ATOM 3743 N N . VAL B 1 199 ? 9.547 -15.117 -4.25 1 90.44 199 VAL B N 1
ATOM 3744 C CA . VAL B 1 199 ? 10.07 -14.672 -2.961 1 90.44 199 VAL B CA 1
ATOM 3745 C C . VAL B 1 199 ? 9.5 -15.547 -1.844 1 90.44 199 VAL B C 1
ATOM 3747 O O . VAL B 1 199 ? 8.469 -16.203 -2.021 1 90.44 199 VAL B O 1
ATOM 3750 N N . GLU B 1 200 ? 10.188 -15.516 -0.774 1 87.19 200 GLU B N 1
ATOM 3751 C CA . GLU B 1 200 ? 9.789 -16.328 0.365 1 87.19 200 GLU B CA 1
ATOM 3752 C C . GLU B 1 200 ? 8.391 -15.961 0.85 1 87.19 200 GLU B C 1
ATOM 3754 O O . GLU B 1 200 ? 8.008 -14.789 0.821 1 87.19 200 GLU B O 1
ATOM 3759 N N . ASP B 1 201 ? 7.59 -17.031 1.26 1 90.81 201 ASP B N 1
ATOM 3760 C CA . ASP B 1 201 ? 6.285 -16.859 1.893 1 90.81 201 ASP B CA 1
ATOM 3761 C C . ASP B 1 201 ? 5.324 -16.109 0.979 1 90.81 201 ASP B C 1
ATOM 3763 O O . ASP B 1 201 ? 4.648 -15.18 1.418 1 90.81 201 ASP B O 1
ATOM 3767 N N . ASN B 1 202 ? 5.352 -16.5 -0.205 1 94.38 202 ASN B N 1
ATOM 3768 C CA . ASN B 1 202 ? 4.535 -15.859 -1.228 1 94.38 202 ASN B CA 1
ATOM 3769 C C . ASN B 1 202 ? 3.215 -16.594 -1.435 1 94.38 202 ASN B C 1
ATOM 3771 O O . ASN B 1 202 ? 3.195 -17.703 -1.971 1 94.38 202 ASN B O 1
ATOM 3775 N N . ALA B 1 203 ? 2.131 -15.977 -1.106 1 96.62 203 ALA B N 1
ATOM 3776 C CA . ALA B 1 203 ? 0.811 -16.609 -1.153 1 96.62 203 ALA B CA 1
ATOM 3777 C C . ALA B 1 203 ? 0.417 -16.953 -2.588 1 96.62 203 ALA B C 1
ATOM 3779 O O . ALA B 1 203 ? -0.015 -18.062 -2.869 1 96.62 203 ALA B O 1
ATOM 3780 N N . PRO B 1 204 ? 0.576 -16.031 -3.559 1 97.69 204 PRO B N 1
ATOM 3781 C CA . PRO B 1 204 ? 0.267 -16.406 -4.941 1 97.69 204 PRO B CA 1
ATOM 3782 C C . PRO B 1 204 ? 1.041 -17.641 -5.406 1 97.69 204 PRO B C 1
ATOM 3784 O O . PRO B 1 204 ? 0.483 -18.5 -6.09 1 97.69 204 PRO B O 1
ATOM 3787 N N . ALA B 1 205 ? 2.291 -17.766 -5.008 1 98.06 205 ALA B N 1
ATOM 3788 C CA . ALA B 1 205 ? 3.109 -18.906 -5.43 1 98.06 205 ALA B CA 1
ATOM 3789 C C . ALA B 1 205 ? 2.574 -20.219 -4.855 1 98.06 205 ALA B C 1
ATOM 3791 O O . ALA B 1 205 ? 2.568 -21.234 -5.539 1 98.06 205 ALA B O 1
ATOM 3792 N N . ALA B 1 206 ? 2.178 -20.125 -3.633 1 98.44 206 ALA B N 1
ATOM 3793 C CA . ALA B 1 206 ? 1.602 -21.312 -3.004 1 98.44 206 ALA B CA 1
ATOM 3794 C C . ALA B 1 206 ? 0.34 -21.766 -3.734 1 98.44 206 ALA B C 1
ATOM 3796 O O . ALA B 1 206 ? 0.158 -22.953 -3.994 1 98.44 206 ALA B O 1
ATOM 3797 N N . LEU B 1 207 ? -0.494 -20.828 -4.082 1 98.69 207 LEU B N 1
ATOM 3798 C CA . LEU B 1 207 ? -1.712 -21.141 -4.82 1 98.69 207 LEU B CA 1
ATOM 3799 C C . LEU B 1 207 ? -1.383 -21.641 -6.219 1 98.69 207 LEU B C 1
ATOM 3801 O O . LEU B 1 207 ? -2.039 -22.562 -6.723 1 98.69 207 LEU B O 1
ATOM 3805 N N . MET B 1 208 ? -0.408 -21.047 -6.828 1 98.81 208 MET B N 1
ATOM 3806 C CA . MET B 1 208 ? 0.015 -21.5 -8.148 1 98.81 208 MET B CA 1
ATOM 3807 C C . MET B 1 208 ? 0.467 -22.953 -8.109 1 98.81 208 MET B C 1
ATOM 3809 O O . MET B 1 208 ? 0.087 -23.75 -8.977 1 98.81 208 MET B O 1
ATOM 3813 N N . ALA B 1 209 ? 1.278 -23.25 -7.109 1 98.81 209 ALA B N 1
ATOM 3814 C CA . ALA B 1 209 ? 1.758 -24.625 -6.961 1 98.81 209 ALA B CA 1
ATOM 3815 C C . ALA B 1 209 ? 0.596 -25.594 -6.762 1 98.81 209 ALA B C 1
ATOM 3817 O O . ALA B 1 209 ? 0.56 -26.672 -7.371 1 98.81 209 ALA B O 1
ATOM 3818 N N . ALA B 1 210 ? -0.316 -25.219 -5.957 1 98.75 210 ALA B N 1
ATOM 3819 C CA . ALA B 1 210 ? -1.491 -26.062 -5.711 1 98.75 210 ALA B CA 1
ATOM 3820 C C . ALA B 1 210 ? -2.32 -26.219 -6.98 1 98.75 210 ALA B C 1
ATOM 3822 O O . ALA B 1 210 ? -2.805 -27.328 -7.273 1 98.75 210 ALA B O 1
ATOM 3823 N N . TRP B 1 211 ? -2.494 -25.141 -7.703 1 98.75 211 TRP B N 1
ATOM 3824 C CA . TRP B 1 211 ? -3.252 -25.188 -8.953 1 98.75 211 TRP B CA 1
ATOM 3825 C C . TRP B 1 211 ? -2.598 -26.125 -9.961 1 98.75 211 TRP B C 1
ATOM 3827 O O . TRP B 1 211 ? -3.277 -26.938 -10.586 1 98.75 211 TRP B O 1
ATOM 3837 N N . LEU B 1 212 ? -1.314 -26.031 -10.07 1 98.62 212 LEU B N 1
ATOM 3838 C CA . LEU B 1 212 ? -0.581 -26.906 -10.977 1 98.62 212 LEU B CA 1
ATOM 3839 C C . LEU B 1 212 ? -0.706 -28.359 -10.547 1 98.62 212 LEU B C 1
ATOM 3841 O O . LEU B 1 212 ? -0.865 -29.25 -11.383 1 98.62 212 LEU B O 1
ATOM 3845 N N . ASP B 1 213 ? -0.592 -28.531 -9.297 1 98.44 213 ASP B N 1
ATOM 3846 C CA . ASP B 1 213 ? -0.729 -29.875 -8.742 1 98.44 213 ASP B CA 1
ATOM 3847 C C . ASP B 1 213 ? -2.09 -30.469 -9.078 1 98.44 213 ASP B C 1
ATOM 3849 O O . ASP B 1 213 ? -2.174 -31.609 -9.539 1 98.44 213 ASP B O 1
ATOM 3853 N N . VAL B 1 214 ? -3.148 -29.75 -8.961 1 97.75 214 VAL B N 1
ATOM 3854 C CA . VAL B 1 214 ? -4.508 -30.188 -9.258 1 97.75 214 VAL B CA 1
ATOM 3855 C C . VAL B 1 214 ? -4.645 -30.484 -10.75 1 97.75 214 VAL B C 1
ATOM 3857 O O . VAL B 1 214 ? -5.207 -31.5 -11.148 1 97.75 214 VAL B O 1
ATOM 3860 N N . ARG B 1 215 ? -4.125 -29.656 -11.547 1 96.88 215 ARG B N 1
ATOM 3861 C CA . ARG B 1 215 ? -4.363 -29.719 -12.984 1 96.88 215 ARG B CA 1
ATOM 3862 C C . ARG B 1 215 ? -3.512 -30.797 -13.633 1 96.88 215 ARG B C 1
ATOM 3864 O O . ARG B 1 215 ? -3.938 -31.438 -14.609 1 96.88 215 ARG B O 1
ATOM 3871 N N . LEU B 1 216 ? -2.307 -30.984 -13.07 1 97 216 LEU B N 1
ATOM 3872 C CA . LEU B 1 216 ? -1.356 -31.828 -13.773 1 97 216 LEU B CA 1
ATOM 3873 C C . LEU B 1 216 ? -1.138 -33.156 -13.031 1 97 216 LEU B C 1
ATOM 3875 O O . LEU B 1 216 ? -0.672 -34.125 -13.609 1 97 216 LEU B O 1
ATOM 3879 N N . GLY B 1 217 ? -1.399 -33.125 -11.727 1 97.12 217 GLY B N 1
ATOM 3880 C CA . GLY B 1 217 ? -1.193 -34.344 -10.922 1 97.12 217 GLY B CA 1
ATOM 3881 C C . GLY B 1 217 ? 0.263 -34.75 -10.836 1 97.12 217 GLY B C 1
ATOM 3882 O O . GLY B 1 217 ? 0.578 -35.938 -10.867 1 97.12 217 GLY B O 1
ATOM 3883 N N . VAL B 1 218 ? 1.154 -33.844 -10.867 1 98 218 VAL B N 1
ATOM 3884 C CA . VAL B 1 218 ? 2.588 -34.125 -10.805 1 98 218 VAL B CA 1
ATOM 3885 C C . VAL B 1 218 ? 3.191 -33.406 -9.586 1 98 218 VAL B C 1
ATOM 3887 O O . VAL B 1 218 ? 2.58 -32.531 -9.008 1 98 218 VAL B O 1
ATOM 3890 N N . PRO B 1 219 ? 4.438 -33.844 -9.133 1 98.12 219 PRO B N 1
ATOM 3891 C CA . PRO B 1 219 ? 5.102 -33.094 -8.055 1 98.12 219 PRO B CA 1
ATOM 3892 C C . PRO B 1 219 ? 5.387 -31.641 -8.406 1 98.12 219 PRO B C 1
ATOM 3894 O O . PRO B 1 219 ? 5.887 -31.359 -9.5 1 98.12 219 PRO B O 1
ATOM 3897 N N . VAL B 1 220 ? 5.008 -30.781 -7.535 1 98.69 220 VAL B N 1
ATOM 3898 C CA . VAL B 1 220 ? 5.262 -29.359 -7.719 1 98.69 220 VAL B CA 1
ATOM 3899 C C . VAL B 1 220 ? 6.031 -28.812 -6.516 1 98.69 220 VAL B C 1
ATOM 3901 O O . VAL B 1 220 ? 5.648 -29.047 -5.367 1 98.69 220 VAL B O 1
ATOM 3904 N N . THR B 1 221 ? 7.125 -28.078 -6.734 1 98.12 221 THR B N 1
ATOM 3905 C CA . THR B 1 221 ? 7.906 -27.453 -5.672 1 98.12 221 THR B CA 1
ATOM 3906 C C . THR B 1 221 ? 7.906 -25.938 -5.816 1 98.12 221 THR B C 1
ATOM 3908 O O . THR B 1 221 ? 7.715 -25.406 -6.918 1 98.12 221 THR B O 1
ATOM 3911 N N . VAL B 1 222 ? 7.996 -25.266 -4.684 1 97.38 222 VAL B N 1
ATOM 3912 C CA . VAL B 1 222 ? 8.188 -23.812 -4.668 1 97.38 222 VAL B CA 1
ATOM 3913 C C . VAL B 1 222 ? 9.609 -23.484 -4.23 1 97.38 222 VAL B C 1
ATOM 3915 O O . VAL B 1 222 ? 10.008 -23.781 -3.1 1 97.38 222 VAL B O 1
ATOM 3918 N N . ASN B 1 223 ? 10.367 -22.938 -5.133 1 95.75 223 ASN B N 1
ATOM 3919 C CA . ASN B 1 223 ? 11.734 -22.5 -4.832 1 95.75 223 ASN B CA 1
ATOM 3920 C C . ASN B 1 223 ? 11.797 -21.016 -4.547 1 95.75 223 ASN B C 1
ATOM 3922 O O . ASN B 1 223 ? 11.117 -20.219 -5.195 1 95.75 223 ASN B O 1
ATOM 3926 N N . THR B 1 224 ? 12.641 -20.672 -3.584 1 90.44 224 THR B N 1
ATOM 3927 C CA . THR B 1 224 ? 12.789 -19.266 -3.223 1 90.44 224 THR B CA 1
ATOM 3928 C C . THR B 1 224 ? 13.656 -18.531 -4.246 1 90.44 224 THR B C 1
ATOM 3930 O O . THR B 1 224 ? 14.711 -19.031 -4.645 1 90.44 224 THR B O 1
ATOM 3933 N N . SER B 1 225 ? 13.156 -17.469 -4.805 1 91.06 225 SER B N 1
ATOM 3934 C CA . SER B 1 225 ? 13.922 -16.531 -5.633 1 91.06 225 SER B CA 1
ATOM 3935 C C . SER B 1 225 ? 14.016 -15.164 -4.977 1 91.06 225 SER B C 1
ATOM 3937 O O . SER B 1 225 ? 13.477 -14.945 -3.893 1 91.06 225 SER B O 1
ATOM 3939 N N . MET B 1 226 ? 14.609 -14.25 -5.602 1 87.06 226 MET B N 1
ATOM 3940 C CA . MET B 1 226 ? 14.812 -12.914 -5.039 1 87.06 226 MET B CA 1
ATOM 3941 C C . MET B 1 226 ? 13.578 -12.055 -5.23 1 87.06 226 MET B C 1
ATOM 3943 O O . MET B 1 226 ? 13.375 -11.07 -4.508 1 87.06 226 MET B O 1
ATOM 3947 N N . GLY B 1 227 ? 12.797 -12.453 -6.195 1 86.25 227 GLY B N 1
ATOM 3948 C CA . GLY B 1 227 ? 11.586 -11.68 -6.43 1 86.25 227 GLY B CA 1
ATOM 3949 C C . GLY B 1 227 ? 11.812 -10.477 -7.32 1 86.25 227 GLY B C 1
ATOM 3950 O O . GLY B 1 227 ? 12.789 -10.422 -8.07 1 86.25 227 GLY B O 1
ATOM 3951 N N . PRO B 1 228 ? 10.844 -9.586 -7.227 1 88.94 228 PRO B N 1
ATOM 3952 C CA . PRO B 1 228 ? 9.617 -9.594 -6.422 1 88.94 228 PRO B CA 1
ATOM 3953 C C . PRO B 1 228 ? 8.594 -10.602 -6.93 1 88.94 228 PRO B C 1
ATOM 3955 O O . PRO B 1 228 ? 8.625 -10.992 -8.102 1 88.94 228 PRO B O 1
ATOM 3958 N N . GLY B 1 229 ? 7.605 -11.039 -6.062 1 91.69 229 GLY B N 1
ATOM 3959 C CA . GLY B 1 229 ? 6.523 -11.938 -6.418 1 91.69 229 GLY B CA 1
ATOM 3960 C C . GLY B 1 229 ? 7.004 -13.234 -7.035 1 91.69 229 GLY B C 1
ATOM 3961 O O . GLY B 1 229 ? 8.008 -13.805 -6.602 1 91.69 229 GLY B O 1
ATOM 3962 N N . ILE B 1 230 ? 6.238 -13.742 -7.914 1 95.38 230 ILE B N 1
ATOM 3963 C CA . ILE B 1 230 ? 6.617 -14.914 -8.695 1 95.38 230 ILE B CA 1
ATOM 3964 C C . ILE B 1 230 ? 7.562 -14.5 -9.82 1 95.38 230 ILE B C 1
ATOM 3966 O O . ILE B 1 230 ? 7.309 -13.516 -10.523 1 95.38 230 ILE B O 1
ATOM 3970 N N . THR B 1 231 ? 8.664 -15.234 -9.945 1 94.12 231 THR B N 1
ATOM 3971 C CA . THR B 1 231 ? 9.641 -14.875 -10.969 1 94.12 231 THR B CA 1
ATOM 3972 C C . THR B 1 231 ? 9.617 -15.883 -12.117 1 94.12 231 THR B C 1
ATOM 3974 O O . THR B 1 231 ? 10.0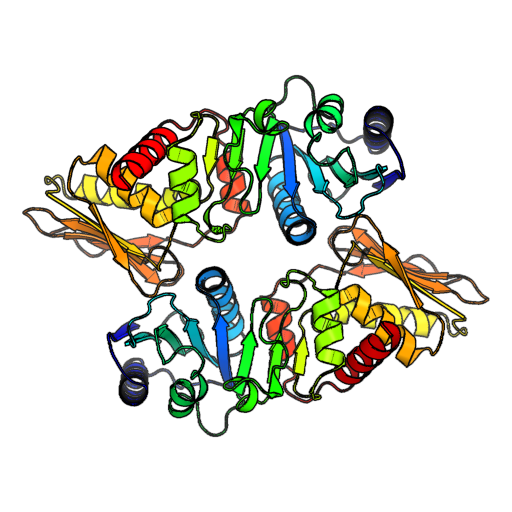39 -15.57 -13.234 1 94.12 231 THR B O 1
ATOM 3977 N N . ALA B 1 232 ? 9.133 -17.109 -11.812 1 96.69 232 ALA B N 1
ATOM 3978 C CA . ALA B 1 232 ? 9.094 -18.094 -12.891 1 96.69 232 ALA B CA 1
ATOM 3979 C C . ALA B 1 232 ? 8.195 -19.281 -12.523 1 96.69 232 ALA B C 1
ATOM 3981 O O . ALA B 1 232 ? 8.016 -19.578 -11.344 1 96.69 232 ALA B O 1
ATOM 3982 N N . VAL B 1 233 ? 7.633 -19.875 -13.492 1 98.19 233 VAL B N 1
ATOM 3983 C CA . VAL B 1 233 ? 6.988 -21.172 -13.453 1 98.19 233 VAL B CA 1
ATOM 3984 C C . VAL B 1 233 ? 7.602 -22.078 -14.516 1 98.19 233 VAL B C 1
ATOM 3986 O O . VAL B 1 233 ? 7.641 -21.734 -15.695 1 98.19 233 VAL B O 1
ATOM 3989 N N . ARG B 1 234 ? 8.102 -23.219 -14.062 1 97.94 234 ARG B N 1
ATOM 3990 C CA . ARG B 1 234 ? 8.797 -24.141 -14.953 1 97.94 234 ARG B CA 1
ATOM 3991 C C . ARG B 1 234 ? 8.133 -25.516 -14.945 1 97.94 234 ARG B C 1
ATOM 3993 O O . ARG B 1 234 ? 7.906 -26.094 -13.883 1 97.94 234 ARG B O 1
ATOM 4000 N N . LEU B 1 235 ? 7.832 -26.031 -16.078 1 97.75 235 LEU B N 1
ATOM 4001 C CA . LEU B 1 235 ? 7.289 -27.359 -16.266 1 97.75 235 LEU B CA 1
ATOM 4002 C C . LEU B 1 235 ? 8.297 -28.266 -16.969 1 97.75 235 LEU B C 1
ATOM 4004 O O . LEU B 1 235 ? 8.828 -27.906 -18.031 1 97.75 235 LEU B O 1
ATOM 4008 N N . VAL B 1 236 ? 8.547 -29.375 -16.391 1 97.25 236 VAL B N 1
ATOM 4009 C CA . VAL B 1 236 ? 9.523 -30.312 -16.938 1 97.25 236 VAL B CA 1
ATOM 4010 C C . VAL B 1 236 ? 8.805 -31.344 -17.812 1 97.25 236 VAL B C 1
ATOM 4012 O O . VAL B 1 236 ? 7.832 -31.953 -17.391 1 97.25 236 VAL B O 1
ATOM 4015 N N . THR B 1 237 ? 9.266 -31.469 -19.062 1 95.88 237 THR B N 1
ATOM 4016 C CA . THR B 1 237 ? 8.766 -32.469 -19.984 1 95.88 237 THR B CA 1
ATOM 4017 C C . THR B 1 237 ? 9.914 -33.312 -20.562 1 95.88 237 THR B C 1
ATOM 4019 O O . THR B 1 237 ? 11.086 -33 -20.328 1 95.88 237 THR B O 1
ATOM 4022 N N . ASP B 1 238 ? 9.492 -34.406 -21.328 1 94.31 238 ASP B N 1
ATOM 4023 C CA . ASP B 1 238 ? 10.508 -35.25 -21.969 1 94.31 238 ASP B CA 1
ATOM 4024 C C . ASP B 1 238 ? 11.141 -34.5 -23.141 1 94.31 238 ASP B C 1
ATOM 4026 O O . ASP B 1 238 ? 12.203 -34.906 -23.625 1 94.31 238 ASP B O 1
ATOM 4030 N N . ALA B 1 239 ? 10.57 -33.438 -23.609 1 92.12 239 ALA B N 1
ATOM 4031 C CA . ALA B 1 239 ? 11.078 -32.656 -24.734 1 92.12 239 ALA B CA 1
ATOM 4032 C C . ALA B 1 239 ? 11.898 -31.469 -24.25 1 92.12 239 ALA B C 1
ATOM 4034 O O . ALA B 1 239 ? 12.5 -30.75 -25.062 1 92.12 239 ALA B O 1
ATOM 4035 N N . GLY B 1 240 ? 11.828 -31.281 -22.953 1 93.31 240 GLY B N 1
ATOM 4036 C CA . GLY B 1 240 ? 12.492 -30.125 -22.406 1 93.31 240 GLY B CA 1
ATOM 4037 C C . GLY B 1 240 ? 11.594 -29.297 -21.5 1 93.31 240 GLY B C 1
ATOM 4038 O O . GLY B 1 240 ? 10.508 -29.75 -21.109 1 93.31 240 GLY B O 1
ATOM 4039 N N . GLU B 1 241 ? 12.062 -28.109 -21.188 1 94.31 241 GLU B N 1
ATOM 4040 C CA . GLU B 1 241 ? 11.375 -27.266 -20.219 1 94.31 241 GLU B CA 1
ATOM 4041 C C . GLU B 1 241 ? 10.391 -26.328 -20.922 1 94.31 241 GLU B C 1
ATOM 4043 O O . GLU B 1 241 ? 10.695 -25.766 -21.969 1 94.31 241 GLU B O 1
ATOM 4048 N N . VAL B 1 242 ? 9.234 -26.297 -20.391 1 95.38 242 VAL B N 1
ATOM 4049 C CA . VAL B 1 242 ? 8.273 -25.25 -20.688 1 95.38 242 VAL B CA 1
ATOM 4050 C C . VAL B 1 242 ? 8.258 -24.219 -19.547 1 95.38 242 VAL B C 1
ATOM 4052 O O . VAL B 1 242 ? 8.07 -24.594 -18.375 1 95.38 242 VAL B O 1
ATOM 4055 N N . ALA B 1 243 ? 8.523 -22.953 -19.859 1 96.44 243 ALA B N 1
ATOM 4056 C CA . ALA B 1 243 ? 8.656 -22.031 -18.734 1 96.44 243 ALA B CA 1
ATOM 4057 C C . ALA B 1 243 ? 8.062 -20.672 -19.078 1 96.44 243 ALA B C 1
ATOM 4059 O O . ALA B 1 243 ? 8.031 -20.266 -20.234 1 96.44 243 ALA B O 1
ATOM 4060 N N . VAL B 1 244 ? 7.492 -20.094 -18.094 1 96.44 244 VAL B N 1
ATOM 4061 C CA . VAL B 1 244 ? 7.184 -18.656 -18.062 1 96.44 244 VAL B CA 1
ATOM 4062 C C . VAL B 1 244 ? 8.07 -17.953 -17.047 1 96.44 244 VAL B C 1
ATOM 4064 O O . VAL B 1 244 ? 8.039 -18.297 -15.859 1 96.44 244 VAL B O 1
ATOM 4067 N N . ARG B 1 245 ? 8.867 -16.969 -17.484 1 94.06 245 ARG B N 1
ATOM 4068 C CA . ARG B 1 245 ? 9.82 -16.297 -16.609 1 94.06 245 ARG B CA 1
ATOM 4069 C C . ARG B 1 245 ? 9.695 -14.781 -16.734 1 94.06 245 ARG B C 1
ATOM 4071 O O . ARG B 1 245 ? 9.68 -14.242 -17.844 1 94.06 245 ARG B O 1
ATOM 4078 N N . ARG B 1 246 ? 9.617 -14.18 -15.57 1 89.69 246 ARG B N 1
ATOM 4079 C CA . ARG B 1 246 ? 9.648 -12.719 -15.57 1 89.69 246 ARG B CA 1
ATOM 4080 C C . ARG B 1 246 ? 11.062 -12.203 -15.828 1 89.69 246 ARG B C 1
ATOM 4082 O O . ARG B 1 246 ? 12 -12.57 -15.117 1 89.69 246 ARG B O 1
ATOM 4089 N N . VAL B 1 247 ? 11.188 -11.391 -16.859 1 81.94 247 VAL B N 1
ATOM 4090 C CA . VAL B 1 247 ? 12.508 -10.883 -17.203 1 81.94 247 VAL B CA 1
ATOM 4091 C C . VAL B 1 247 ? 12.602 -9.398 -16.844 1 81.94 247 VAL B C 1
ATOM 4093 O O . VAL B 1 247 ? 13.695 -8.891 -16.578 1 81.94 247 VAL B O 1
ATOM 4096 N N . LYS B 1 248 ? 11.477 -8.758 -16.859 1 76.56 248 LYS B N 1
ATOM 4097 C CA . LYS B 1 248 ? 11.336 -7.367 -16.438 1 76.56 248 LYS B CA 1
ATOM 4098 C C . LYS B 1 248 ? 10.102 -7.18 -15.555 1 76.56 248 LYS B C 1
ATOM 4100 O O . LYS B 1 248 ? 9.312 -8.109 -15.375 1 76.56 248 LYS B O 1
ATOM 4105 N N . SER B 1 249 ? 10.039 -6.074 -15.008 1 73.44 249 SER B N 1
ATOM 4106 C CA . SER B 1 249 ? 8.891 -5.793 -14.156 1 73.44 249 SER B CA 1
ATOM 4107 C C . SER B 1 249 ? 7.582 -5.914 -14.938 1 73.44 249 SER B C 1
ATOM 4109 O O . SER B 1 249 ? 6.543 -6.238 -14.359 1 73.44 249 SER B O 1
ATOM 4111 N N . SER B 1 250 ? 7.66 -5.805 -16.219 1 80.12 250 SER B N 1
ATOM 4112 C CA . SER B 1 250 ? 6.426 -5.73 -17 1 80.12 250 SER B CA 1
ATOM 4113 C C . SER B 1 250 ? 6.324 -6.879 -18 1 80.12 250 SER B C 1
ATOM 4115 O O . SER B 1 250 ? 5.273 -7.09 -18.609 1 80.12 250 SER B O 1
ATOM 4117 N N . ASP B 1 251 ? 7.383 -7.66 -18.078 1 87.5 251 ASP B N 1
ATOM 4118 C CA . ASP B 1 251 ? 7.418 -8.609 -19.188 1 87.5 251 ASP B CA 1
ATOM 4119 C C . ASP B 1 251 ? 7.879 -9.984 -18.719 1 87.5 251 ASP B C 1
ATOM 4121 O O . ASP B 1 251 ? 8.711 -10.094 -17.812 1 87.5 251 ASP B O 1
ATOM 4125 N N . ALA B 1 252 ? 7.332 -10.891 -19.453 1 91.5 252 ALA B N 1
ATOM 4126 C CA . ALA B 1 252 ? 7.754 -12.273 -19.234 1 91.5 252 ALA B CA 1
ATOM 4127 C C . ALA B 1 252 ? 8.156 -12.922 -20.562 1 91.5 252 ALA B C 1
ATOM 4129 O O . ALA B 1 252 ? 7.77 -12.461 -21.641 1 91.5 252 ALA B O 1
ATOM 4130 N N . GLU B 1 253 ? 9 -13.852 -20.422 1 91.31 253 GLU B N 1
ATOM 4131 C CA . GLU B 1 253 ? 9.352 -14.734 -21.531 1 91.31 253 GLU B CA 1
ATOM 4132 C C . GLU B 1 253 ? 8.734 -16.125 -21.359 1 91.31 253 GLU B C 1
ATOM 4134 O O . GLU B 1 253 ? 8.641 -16.609 -20.234 1 91.31 253 GLU B O 1
ATOM 4139 N N . TYR B 1 254 ? 8.211 -16.656 -22.391 1 88.69 254 TYR B N 1
ATOM 4140 C CA . TYR B 1 254 ? 7.77 -18.031 -22.281 1 88.69 254 TYR B CA 1
ATOM 4141 C C . TYR B 1 254 ? 8.539 -18.938 -23.234 1 88.69 254 TYR B C 1
ATOM 4143 O O . TYR B 1 254 ? 8.805 -18.547 -24.375 1 88.69 254 TYR B O 1
ATOM 4151 N N . ILE B 1 255 ? 9.016 -19.938 -22.766 1 90.31 255 ILE B N 1
ATOM 4152 C CA . ILE B 1 255 ? 9.891 -20.922 -23.391 1 90.31 255 ILE B CA 1
ATOM 4153 C C . ILE B 1 255 ? 9.109 -22.203 -23.672 1 90.31 255 ILE B C 1
ATOM 4155 O O . ILE B 1 255 ? 8.445 -22.75 -22.781 1 90.31 255 ILE B O 1
ATOM 4159 N N . VAL B 1 256 ? 9.039 -22.594 -24.859 1 92.25 256 VAL B N 1
ATOM 4160 C CA . VAL B 1 256 ? 8.492 -23.875 -25.297 1 92.25 256 VAL B CA 1
ATOM 4161 C C . VAL B 1 256 ? 9.539 -24.625 -26.109 1 92.25 256 VAL B C 1
ATOM 4163 O O . VAL B 1 256 ? 10.211 -24.062 -26.969 1 92.25 256 VAL B O 1
ATOM 4166 N N . PRO B 1 257 ? 9.633 -25.891 -25.781 1 90.88 257 PRO B N 1
ATOM 4167 C CA . PRO B 1 257 ? 10.648 -26.656 -26.5 1 90.88 257 PRO B CA 1
ATOM 4168 C C . PRO B 1 257 ? 10.516 -26.516 -28.016 1 90.88 257 PRO B C 1
ATOM 4170 O O . PRO B 1 257 ? 9.406 -26.562 -28.547 1 90.88 257 PRO B O 1
ATOM 4173 N N . ASP B 1 258 ? 11.703 -26.297 -28.672 1 87.81 258 ASP B N 1
ATOM 4174 C CA . ASP B 1 258 ? 11.867 -26.297 -30.125 1 87.81 258 ASP B CA 1
ATOM 4175 C C . ASP B 1 258 ? 11.133 -25.125 -30.766 1 87.81 258 ASP B C 1
ATOM 4177 O O . ASP B 1 258 ? 10.766 -25.172 -31.938 1 87.81 258 ASP B O 1
ATOM 4181 N N . GLN B 1 259 ? 10.766 -24.203 -30.016 1 90.12 259 GLN B N 1
ATOM 4182 C CA . GLN B 1 259 ? 10.133 -22.984 -30.516 1 90.12 259 GLN B CA 1
ATOM 4183 C C . GLN B 1 259 ? 10.938 -21.75 -30.141 1 90.12 259 GLN B C 1
ATOM 4185 O O . GLN B 1 259 ? 11.672 -21.75 -29.156 1 90.12 259 GLN B O 1
ATOM 4190 N N . PRO B 1 260 ? 10.82 -20.781 -30.953 1 89.94 260 PRO B N 1
ATOM 4191 C CA . PRO B 1 260 ? 11.508 -19.531 -30.609 1 89.94 260 PRO B CA 1
ATOM 4192 C C . PRO B 1 260 ? 10.984 -18.906 -29.328 1 89.94 260 PRO B C 1
ATOM 4194 O O . PRO B 1 260 ? 9.812 -19.078 -28.969 1 89.94 260 PRO B O 1
ATOM 4197 N N . LEU B 1 261 ? 11.844 -18.156 -28.688 1 89.81 261 LEU B N 1
ATOM 4198 C CA . LEU B 1 261 ? 11.492 -17.422 -27.484 1 89.81 261 LEU B CA 1
ATOM 4199 C C . LEU B 1 261 ? 10.422 -16.375 -27.766 1 89.81 261 LEU B C 1
ATOM 4201 O O . LEU B 1 261 ? 10.492 -15.68 -28.781 1 89.81 261 LEU B O 1
ATOM 4205 N N . ARG B 1 262 ? 9.391 -16.484 -26.953 1 90.56 262 ARG B N 1
ATOM 4206 C CA . ARG B 1 262 ? 8.32 -15.5 -27.094 1 90.56 262 ARG B CA 1
ATOM 4207 C C . ARG B 1 262 ? 8.172 -14.664 -25.828 1 90.56 262 ARG B C 1
ATOM 4209 O O . ARG B 1 262 ? 8.523 -15.109 -24.734 1 90.56 262 ARG B O 1
ATOM 4216 N N . THR B 1 263 ? 7.711 -13.43 -26.047 1 91.88 263 THR B N 1
ATOM 4217 C CA . THR B 1 263 ? 7.512 -12.523 -24.922 1 91.88 263 THR B CA 1
ATOM 4218 C C . THR B 1 263 ? 6.035 -12.18 -24.75 1 91.88 263 THR B C 1
ATOM 4220 O O . THR B 1 263 ? 5.273 -12.227 -25.719 1 91.88 263 THR B O 1
ATOM 4223 N N . ALA B 1 264 ? 5.641 -12.016 -23.531 1 92.62 264 ALA B N 1
ATOM 4224 C CA . ALA B 1 264 ? 4.289 -11.578 -23.219 1 92.62 264 ALA B CA 1
ATOM 4225 C C . ALA B 1 264 ? 4.293 -10.562 -22.078 1 92.62 264 ALA B C 1
ATOM 4227 O O . ALA B 1 264 ? 5.172 -10.602 -21.219 1 92.62 264 ALA B O 1
ATOM 4228 N N . ALA B 1 265 ? 3.32 -9.688 -22.141 1 91.31 265 ALA B N 1
ATOM 4229 C CA . ALA B 1 265 ? 3.154 -8.734 -21.047 1 91.31 265 ALA B CA 1
ATOM 4230 C C . ALA B 1 265 ? 2.705 -9.445 -19.766 1 91.31 265 ALA B C 1
ATOM 4232 O O . ALA B 1 265 ? 1.778 -10.258 -19.797 1 91.31 265 ALA B O 1
ATOM 4233 N N . LEU B 1 266 ? 3.391 -9.195 -18.688 1 92.5 266 LEU B N 1
ATOM 4234 C CA . LEU B 1 266 ? 3.066 -9.742 -17.375 1 92.5 266 LEU B CA 1
ATOM 4235 C C . LEU B 1 266 ? 3.316 -8.711 -16.266 1 92.5 266 LEU B C 1
ATOM 4237 O O . LEU B 1 266 ? 4.215 -8.883 -15.445 1 92.5 266 LEU B O 1
ATOM 4241 N N . ILE B 1 267 ? 2.49 -7.738 -16.281 1 88.25 267 ILE B N 1
ATOM 4242 C CA . ILE B 1 267 ? 2.648 -6.617 -15.359 1 88.25 267 ILE B CA 1
ATOM 4243 C C . ILE B 1 267 ? 2.084 -6.988 -13.992 1 88.25 267 ILE B C 1
ATOM 4245 O O . ILE B 1 267 ? 1.122 -7.754 -13.891 1 88.25 267 ILE B O 1
ATOM 4249 N N . ARG B 1 268 ? 2.732 -6.539 -13.008 1 88.19 268 ARG B N 1
ATOM 4250 C CA . ARG B 1 268 ? 2.117 -6.629 -11.688 1 88.19 268 ARG B CA 1
ATOM 4251 C C . ARG B 1 268 ? 0.956 -5.652 -11.562 1 88.19 268 ARG B C 1
ATOM 4253 O O . ARG B 1 268 ? 1.133 -4.441 -11.727 1 88.19 268 ARG B O 1
ATOM 4260 N N . ARG B 1 269 ? -0.155 -6.199 -11.195 1 92 269 ARG B N 1
ATOM 4261 C CA . ARG B 1 269 ? -1.379 -5.406 -11.242 1 92 269 ARG B CA 1
ATOM 4262 C C . ARG B 1 269 ? -1.651 -4.742 -9.898 1 92 269 ARG B C 1
ATOM 4264 O O . ARG B 1 269 ? -1.489 -5.367 -8.844 1 92 269 ARG B O 1
ATOM 4271 N N . PRO B 1 270 ? -2.057 -3.441 -9.977 1 91.81 270 PRO B N 1
ATOM 4272 C CA . PRO B 1 270 ? -2.5 -2.793 -8.734 1 91.81 270 PRO B CA 1
ATOM 4273 C C . PRO B 1 270 ? -3.812 -3.365 -8.203 1 91.81 270 PRO B C 1
ATOM 4275 O O . PRO B 1 270 ? -4.539 -4.039 -8.945 1 91.81 270 PRO B O 1
ATOM 4278 N N . VAL B 1 271 ? -4.109 -3.084 -7.008 1 95.12 271 VAL B N 1
ATOM 4279 C CA . VAL B 1 271 ? -5.258 -3.641 -6.301 1 95.12 271 VAL B CA 1
ATOM 4280 C C . VAL B 1 271 ? -6.543 -3.277 -7.035 1 95.12 271 VAL B C 1
ATOM 4282 O O . VAL B 1 271 ? -7.473 -4.086 -7.117 1 95.12 271 VAL B O 1
ATOM 4285 N N . VAL B 1 272 ? -6.656 -2.131 -7.617 1 95.69 272 VAL B N 1
ATOM 4286 C CA . VAL B 1 272 ? -7.855 -1.67 -8.312 1 95.69 272 VAL B CA 1
ATOM 4287 C C . VAL B 1 272 ? -8.172 -2.605 -9.477 1 95.69 272 VAL B C 1
ATOM 4289 O O . VAL B 1 272 ? -9.328 -2.977 -9.688 1 95.69 272 VAL B O 1
ATOM 4292 N N . ASP B 1 273 ? -7.145 -3.016 -10.172 1 96.12 273 ASP B N 1
ATOM 4293 C CA . ASP B 1 273 ? -7.328 -3.938 -11.289 1 96.12 273 ASP B CA 1
ATOM 4294 C C . ASP B 1 273 ? -7.805 -5.305 -10.797 1 96.12 273 ASP B C 1
ATOM 4296 O O . ASP B 1 273 ? -8.625 -5.949 -11.445 1 96.12 273 ASP B O 1
ATOM 4300 N N . LEU B 1 274 ? -7.223 -5.719 -9.703 1 97.44 274 LEU B N 1
ATOM 4301 C CA . LEU B 1 274 ? -7.59 -7.016 -9.148 1 97.44 274 LEU B CA 1
ATOM 4302 C C . LEU B 1 274 ? -9.047 -7.02 -8.695 1 97.44 274 LEU B C 1
ATOM 4304 O O . LEU B 1 274 ? -9.797 -7.949 -9 1 97.44 274 LEU B O 1
ATOM 4308 N N . LEU B 1 275 ? -9.438 -5.957 -8.039 1 97.69 275 LEU B N 1
ATOM 4309 C CA . LEU B 1 275 ? -10.828 -5.828 -7.598 1 97.69 275 LEU B CA 1
ATOM 4310 C C . LEU B 1 275 ? -11.773 -5.777 -8.789 1 97.69 275 LEU B C 1
ATOM 4312 O O . LEU B 1 275 ? -12.812 -6.441 -8.789 1 97.69 275 LEU B O 1
ATOM 4316 N N . SER B 1 276 ? -11.414 -5.027 -9.797 1 96.88 276 SER B N 1
ATOM 4317 C CA . SER B 1 276 ? -12.234 -4.918 -10.992 1 96.88 276 SER B CA 1
ATOM 4318 C C . SER B 1 276 ? -12.469 -6.285 -11.633 1 96.88 276 SER B C 1
ATOM 4320 O O . SER B 1 276 ? -13.57 -6.582 -12.094 1 96.88 276 SER B O 1
ATOM 4322 N N . GLU B 1 277 ? -11.438 -7.07 -11.664 1 96.5 277 GLU B N 1
ATOM 4323 C CA . GLU B 1 277 ? -11.586 -8.422 -12.195 1 96.5 277 GLU B CA 1
ATOM 4324 C C . GLU B 1 277 ? -12.578 -9.242 -11.367 1 96.5 277 GLU B C 1
ATOM 4326 O O . GLU B 1 277 ? -13.43 -9.93 -11.922 1 96.5 277 GLU B O 1
ATOM 4331 N N . GLU B 1 278 ? -12.438 -9.125 -10.039 1 96.69 278 GLU B N 1
ATOM 4332 C CA . GLU B 1 278 ? -13.352 -9.852 -9.164 1 96.69 278 GLU B CA 1
ATOM 4333 C C . GLU B 1 278 ? -14.789 -9.375 -9.328 1 96.69 278 GLU B C 1
ATOM 4335 O O . GLU B 1 278 ? -15.727 -10.164 -9.25 1 96.69 278 GLU B O 1
ATOM 4340 N N . PHE B 1 279 ? -14.961 -8.078 -9.617 1 96.44 279 PHE B N 1
ATOM 4341 C CA . PHE B 1 279 ? -16.297 -7.5 -9.734 1 96.44 279 PHE B CA 1
ATOM 4342 C C . PHE B 1 279 ? -16.969 -7.938 -11.023 1 96.44 279 PHE B C 1
ATOM 4344 O O . PHE B 1 279 ? -18.203 -7.949 -11.117 1 96.44 279 PHE B O 1
ATOM 4351 N N . ARG B 1 280 ? -16.188 -8.328 -12.008 1 93.44 280 ARG B N 1
ATOM 4352 C CA . ARG B 1 280 ? -16.734 -8.773 -13.281 1 93.44 280 ARG B CA 1
ATOM 4353 C C . ARG B 1 280 ? -17.281 -10.195 -13.188 1 93.44 280 ARG B C 1
ATOM 4355 O O . ARG B 1 280 ? -18.078 -10.625 -14.016 1 93.44 280 ARG B O 1
ATOM 4362 N N . ARG B 1 281 ? -16.797 -10.875 -12.211 1 90.56 281 ARG B N 1
ATOM 4363 C CA . ARG B 1 281 ? -17.219 -12.258 -12.016 1 90.56 281 ARG B CA 1
ATOM 4364 C C . ARG B 1 281 ? -17.562 -12.516 -10.555 1 90.56 281 ARG B C 1
ATOM 4366 O O . ARG B 1 281 ? -16.734 -13.016 -9.789 1 90.56 281 ARG B O 1
ATOM 4373 N N . LEU B 1 282 ? -18.797 -12.359 -10.227 1 91.81 282 LEU B N 1
ATOM 4374 C CA . LEU B 1 282 ? -19.203 -12.469 -8.828 1 91.81 282 LEU B CA 1
ATOM 4375 C C . LEU B 1 282 ? -19.672 -13.883 -8.508 1 91.81 282 LEU B C 1
ATOM 4377 O O . LEU B 1 282 ? -19.953 -14.203 -7.348 1 91.81 282 LEU B O 1
ATOM 4381 N N . GLY B 1 283 ? -19.688 -14.703 -9.469 1 90.12 283 GLY B N 1
ATOM 4382 C CA . GLY B 1 283 ? -20.078 -16.078 -9.258 1 90.12 283 GLY B CA 1
ATOM 4383 C C . GLY B 1 283 ? -19.016 -16.906 -8.555 1 90.12 283 GLY B C 1
ATOM 4384 O O . GLY B 1 283 ? -17.922 -16.422 -8.297 1 90.12 283 GLY B O 1
ATOM 4385 N N . PRO B 1 284 ? -19.375 -18.078 -8.219 1 92.38 284 PRO B N 1
ATOM 4386 C CA . PRO B 1 284 ? -18.422 -18.953 -7.551 1 92.38 284 PRO B CA 1
ATOM 4387 C C . PRO B 1 284 ? -17.172 -19.219 -8.398 1 92.38 284 PRO B C 1
ATOM 4389 O O . PRO B 1 284 ? -17.266 -19.266 -9.625 1 92.38 284 PRO B O 1
ATOM 4392 N N . ASP B 1 285 ? -16.047 -19.266 -7.77 1 93.81 285 ASP B N 1
ATOM 4393 C CA . ASP B 1 285 ? -14.797 -19.641 -8.422 1 93.81 285 ASP B CA 1
ATOM 4394 C C . ASP B 1 285 ? -14.352 -21.031 -7.988 1 93.81 285 ASP B C 1
ATOM 4396 O O . ASP B 1 285 ? -13.57 -21.172 -7.039 1 93.81 285 ASP B O 1
ATOM 4400 N N . ASP B 1 286 ? -14.727 -21.984 -8.742 1 94.88 286 ASP B N 1
ATOM 4401 C CA . ASP B 1 286 ? -14.43 -23.391 -8.422 1 94.88 286 ASP B CA 1
ATOM 4402 C C . ASP B 1 286 ? -12.93 -23.672 -8.531 1 94.88 286 ASP B C 1
ATOM 4404 O O . ASP B 1 286 ? -12.398 -24.5 -7.801 1 94.88 286 ASP B O 1
ATOM 4408 N N . SER B 1 287 ? -12.328 -22.984 -9.445 1 95.88 287 SER B N 1
ATOM 4409 C CA . SER B 1 287 ? -10.891 -23.172 -9.617 1 95.88 287 SER B CA 1
ATOM 4410 C C . SER B 1 287 ? -10.117 -22.734 -8.383 1 95.88 287 SER B C 1
ATOM 4412 O O . SER B 1 287 ? -9.18 -23.406 -7.953 1 95.88 287 SER B O 1
ATOM 4414 N N . TYR B 1 288 ? -10.508 -21.656 -7.824 1 97.56 288 TYR B N 1
ATOM 4415 C CA . TYR B 1 288 ? -9.883 -21.188 -6.59 1 97.56 288 TYR B CA 1
ATOM 4416 C C . TYR B 1 288 ? -10.109 -22.188 -5.457 1 97.56 288 TYR B C 1
ATOM 4418 O O . TYR B 1 288 ? -9.172 -22.531 -4.73 1 97.56 288 TYR B O 1
ATOM 4426 N N . GLU B 1 289 ? -11.359 -22.547 -5.312 1 96.81 289 GLU B N 1
ATOM 4427 C CA . GLU B 1 289 ? -11.688 -23.453 -4.219 1 96.81 289 GLU B CA 1
ATOM 4428 C C . GLU B 1 289 ? -10.867 -24.734 -4.301 1 96.81 289 GLU B C 1
ATOM 4430 O O . GLU B 1 289 ? -10.344 -25.219 -3.287 1 96.81 289 GLU B O 1
ATOM 4435 N N . ARG B 1 290 ? -10.727 -25.297 -5.484 1 97.12 290 ARG B N 1
ATOM 4436 C CA . ARG B 1 290 ? -9.945 -26.516 -5.668 1 97.12 290 ARG B CA 1
ATOM 4437 C C . ARG B 1 290 ? -8.477 -26.281 -5.34 1 97.12 290 ARG B C 1
ATOM 4439 O O . ARG B 1 290 ? -7.836 -27.109 -4.691 1 97.12 290 ARG B O 1
ATOM 4446 N N . ALA B 1 291 ? -7.98 -25.172 -5.824 1 98.12 291 ALA B N 1
ATOM 4447 C CA . ALA B 1 291 ? -6.586 -24.828 -5.543 1 98.12 291 ALA B CA 1
ATOM 4448 C C . ALA B 1 291 ? -6.359 -24.656 -4.043 1 98.12 291 ALA B C 1
ATOM 4450 O O . ALA B 1 291 ? -5.355 -25.125 -3.504 1 98.12 291 ALA B O 1
ATOM 4451 N N . LEU B 1 292 ? -7.27 -23.984 -3.385 1 98.06 292 LEU B N 1
ATOM 4452 C CA . LEU B 1 292 ? -7.156 -23.766 -1.948 1 98.06 292 LEU B CA 1
ATOM 4453 C C . LEU B 1 292 ? -7.176 -25.078 -1.185 1 98.06 292 LEU B C 1
ATOM 4455 O O . LEU B 1 292 ? -6.359 -25.297 -0.287 1 98.06 292 LEU B O 1
ATOM 4459 N N . ASN B 1 293 ? -8.109 -25.922 -1.571 1 97.62 293 ASN B N 1
ATOM 4460 C CA . ASN B 1 293 ? -8.172 -27.25 -0.94 1 97.62 293 ASN B CA 1
ATOM 4461 C C . ASN B 1 293 ? -6.867 -28.016 -1.114 1 97.62 293 ASN B C 1
ATOM 4463 O O . ASN B 1 293 ? -6.355 -28.594 -0.158 1 97.62 293 ASN B O 1
ATOM 4467 N N . ARG B 1 294 ? -6.359 -27.969 -2.291 1 98.12 294 ARG B N 1
ATOM 4468 C CA . ARG B 1 294 ? -5.117 -28.688 -2.566 1 98.12 294 ARG B CA 1
ATOM 4469 C C . ARG B 1 294 ? -3.957 -28.094 -1.771 1 98.12 294 ARG B C 1
ATOM 4471 O O . ARG B 1 294 ? -3.066 -28.828 -1.326 1 98.12 294 ARG B O 1
ATOM 4478 N N . LEU B 1 295 ? -3.977 -26.781 -1.638 1 98.25 295 LEU B N 1
ATOM 4479 C CA . LEU B 1 295 ? -2.961 -26.125 -0.826 1 98.25 295 LEU B CA 1
ATOM 4480 C C . LEU B 1 295 ? -2.982 -26.656 0.606 1 98.25 295 LEU B C 1
ATOM 4482 O O . LEU B 1 295 ? -1.929 -26.906 1.194 1 98.25 295 LEU B O 1
ATOM 4486 N N . GLY B 1 296 ? -4.16 -26.812 1.167 1 97.38 296 GLY B N 1
ATOM 4487 C CA . GLY B 1 296 ? -4.289 -27.391 2.492 1 97.38 296 GLY B CA 1
ATOM 4488 C C . GLY B 1 296 ? -3.693 -28.797 2.59 1 97.38 296 GLY B C 1
ATOM 4489 O O . GLY B 1 296 ? -3.018 -29.109 3.568 1 97.38 296 GLY B O 1
ATOM 4490 N N . GLU B 1 297 ? -3.953 -29.562 1.582 1 96.94 297 GLU B N 1
ATOM 4491 C CA . GLU B 1 297 ? -3.439 -30.938 1.544 1 96.94 297 GLU B CA 1
ATOM 4492 C C . GLU B 1 297 ? -1.917 -30.953 1.447 1 96.94 297 GLU B C 1
ATOM 4494 O O . GLU B 1 297 ? -1.257 -31.75 2.105 1 96.94 297 GLU B O 1
ATOM 4499 N N . ARG B 1 298 ? -1.396 -30.047 0.661 1 96.06 298 ARG B N 1
ATOM 4500 C CA . ARG B 1 298 ? 0.044 -29.969 0.442 1 96.06 298 ARG B CA 1
ATOM 4501 C C . ARG B 1 298 ? 0.77 -29.562 1.723 1 96.06 298 ARG B C 1
ATOM 4503 O O . ARG B 1 298 ? 1.931 -29.922 1.923 1 96.06 298 ARG B O 1
ATOM 4510 N N . ALA B 1 299 ? 0.11 -28.75 2.5 1 93.44 299 ALA B N 1
ATOM 4511 C CA . ALA B 1 299 ? 0.72 -28.25 3.729 1 93.44 299 ALA B CA 1
ATOM 4512 C C . ALA B 1 299 ? 0.692 -29.312 4.828 1 93.44 299 ALA B C 1
ATOM 4514 O O . ALA B 1 299 ? 1.425 -29.219 5.812 1 93.44 299 ALA B O 1
ATOM 4515 N N . GLY B 1 300 ? 0.043 -30.5 4.676 1 87.12 300 GLY B N 1
ATOM 4516 C CA . GLY B 1 300 ? -0.034 -31.578 5.641 1 87.12 300 GLY B CA 1
ATOM 4517 C C . GLY B 1 300 ? -1.185 -31.422 6.617 1 87.12 300 GLY B C 1
ATOM 4518 O O . GLY B 1 300 ? -1.568 -30.312 6.965 1 87.12 300 GLY B O 1
#

pLDDT: mean 92.11, std 6.73, range [56.53, 98.81]

Organism: Propionibacterium freudenreichii subsp. shermanii (strain ATCC 9614 / DSM 4902 / CIP 103027 / NCIMB 8099 / CIRM-BIA1) (NCBI:txid754252)

Nearest PDB structures (foldseek):
  2e6g-assembly3_D  TM=5.436E-01  e=9.955E-02  Thermus thermophilus HB8
  4z54-assembly1_A  TM=2.671E-01  e=6.645E-01  Homo sapiens
  7o1k-assembly1_B  TM=2.808E-01  e=2.889E+00  Mycobacterium tuberculosis H37Rv
  8oqs-assembly1_B  TM=2.826E-01  e=2.261E+00  Mycobacterium tuberculosis H37Rv
  4b3h-assembly1_A  TM=2.837E-01  e=3.265E+00  Mycobacterium tuberculosis H37Rv